Protein AF-U6LL01-F1 (afdb_monomer)

Sequence (510 aa):
MGAATGDRGLVQSDKLYFLSRNSGPPHRETQNCHAAYTAIFFSLIATVYLIFYGSWCLRNLDLAHTVEGGLHERVLSLAETGSLKKCMGDNSEQLTGASPSSPRPLGPTMQLISASIRSLNSLEDASLNEDNNESSVPTKTKTKAGGEEHTLLERTRGGGNQQVELKTTLRNKQVELNRSVQGGEQRATPKCIVDGGNRHDPCIEEPTSFYLVNALATIPDEAELRRLQKSLLIPAEEAKNLTEKETVLIREANDKLLFFMERRYRLAAGLRKAVESRQRLVAYAQKLGGTERSCGTFGRFTRFVYTIISRELRKRIYIADSKILEIGANLNDLRGVLKGFLRRREQRALSLRIMASKRQSGLVLTTREANALGVAKLVVNGSRKKNYLPTRMEGKAIVDTGFKLLAALQDARLRLSSLMEEATSESGCGSCAKCVDLKEHLERCDALHKEASTYALKLRSLTLTFFPEQYREIIIKLEREALQLRKKTELAVQSLQCNSPQREEAKPLP

Organism: NCBI:txid51314

Radius of gyration: 41.09 Å; Cα contacts (8 Å, |Δi|>4): 245; chains: 1; bounding box: 107×97×128 Å

pLDDT: mean 72.3, std 24.58, range [28.31, 98.25]

Solvent-accessible surface area (backbone atoms only — not comparable to full-atom values): 31581 Å² total; per-residue (Å²): 136,84,89,81,86,89,85,82,86,76,85,76,79,86,76,80,77,78,82,83,71,89,72,73,85,78,66,82,68,62,63,58,53,57,55,51,54,52,51,52,50,52,50,51,52,51,50,52,49,51,52,52,51,50,53,50,50,52,52,52,51,56,55,51,61,70,72,77,56,88,54,75,65,58,62,56,59,56,70,73,54,92,78,86,87,83,85,84,86,88,88,80,87,85,87,86,82,83,86,90,84,89,90,83,90,80,84,88,80,85,82,80,86,83,81,87,84,88,76,89,88,78,90,84,90,82,90,77,89,80,86,87,81,81,86,88,86,87,84,91,81,89,78,88,84,85,88,85,87,82,89,84,82,92,80,78,92,80,92,74,65,70,67,56,56,56,50,51,54,52,52,52,52,52,52,49,53,55,49,55,69,71,71,68,75,91,63,87,70,78,81,74,77,84,73,87,89,71,90,72,71,80,80,78,72,75,80,55,67,64,64,59,54,49,65,64,72,67,49,76,55,68,67,56,56,52,48,53,51,59,44,50,64,69,57,76,86,74,47,74,75,56,51,71,73,54,51,51,42,30,51,55,22,45,54,52,49,50,50,52,53,52,52,48,51,53,43,53,53,51,38,52,52,33,49,53,53,32,52,54,50,49,54,51,52,51,57,58,59,65,60,70,82,72,68,68,92,63,52,65,63,56,48,52,54,47,53,52,53,55,51,53,50,52,51,52,41,51,53,29,52,53,50,38,52,53,42,50,51,55,51,51,52,52,38,57,57,49,59,52,54,66,37,64,46,56,34,33,21,25,13,53,38,49,34,21,50,34,46,73,74,74,40,78,58,51,76,60,57,20,39,19,51,18,46,16,47,28,60,69,74,45,79,50,81,76,70,50,57,62,50,75,67,30,46,50,44,47,52,54,50,48,54,53,52,42,51,51,44,52,51,52,44,52,53,50,50,54,42,48,55,61,46,67,72,55,83,73,53,76,81,36,71,56,44,51,54,43,52,57,50,47,54,52,49,52,53,49,37,53,49,50,53,53,48,37,57,27,50,62,41,34,42,88,75,49,73,46,63,69,55,49,53,47,37,55,51,43,54,52,47,38,52,51,38,51,55,52,50,54,51,52,52,49,59,57,54,73,41,50,77,77,80,84,72,79,69,78,80,132

Mean predicted aligned error: 18.33 Å

Foldseek 3Di:
DDDDDDDDDDPDDPPPPPPPDDDDDDDPPVVVVVVVVVVVVVVVVVVVVVVVVVVVVVVVVVVVVVVPDPPPVVVVVVVPPPDPPPDDDDDDDDDDDDDDDDDDDDDDDDDDDDDDDDDDDDDDDDDDDDDDDDDDDDDDDDDDDDDDDDDDDDDDDDPDPPVVVVVVVVVVVVVVVVVVVVPPPPDDPPPPPDDDDDPDDPPPPDPPCVVVCCLVVPQPDPVLLVVLLVLLDDPPVQCVLPDPVLPVLSVVLNVLSVVLVVLLVVLNVQLVVLVVQLVVLVVVLVVLVVPPPDDPPVPPVVVVVSVVVNVVSVVSNVVSVVSNVVSSVVSVVSSVLVVQLSPPLLLLLLLLQQQLVCVVVVGHHDSSSSSSSSSSCCSVVTDDLVRRDHDPSSVVSLLVVLVVLLVVLVVLLVVLVVLLVVVVVDDADCPDPSNVVNVVSLVVLVVSLVVLVSSLVSLVSCLVPDDNPSSVVSSVSSVVSSVSSVVSSVVSVVSSVVRPPPPPPPPPDD

Secondary structure (DSSP, 8-state):
----------------------PPPPPTTHHHHHHHHHHHHHHHHHHHHHHHHHHHHHHHHHHHHTTSS--HHHHHHTTSS---SSSS----------------PPPP-PPPP----------------------------------------------SSHHHHHHHHHHHHHHHHHHHHHSS-----------SS-----------THHHHHHHHTS--HHHHHHHHHHH---TTTGGG--HHHHHHHHHHHHHHHHHHHHHHHHHHHHHHHHHHHHHHHHHHHHHHHGGGS--S-HHHHHHHHHHHHHHHHHHHHHHHHHHHHHHHHHHHHHHHHHHHT-HHHHHHHHHHHHHHHHHTT----HHHHHHHHHHHHHHH---GGGSSPPHHHHHHHHHHHHHHHHHHHHHHHHHHHHHHHHHHS-S-TTSHHHHHHHHHHHHHHHHHHHHHHHHHHHHHHHTTS-HHHHHHHHHHHHHHHHHHHHHHHHHHHHHHHTS------PPP-

Structure (mmCIF, N/CA/C/O backbone):
data_AF-U6LL01-F1
#
_entry.id   AF-U6LL01-F1
#
loop_
_atom_site.group_PDB
_atom_site.id
_atom_site.type_symbol
_atom_site.label_atom_id
_atom_site.label_alt_id
_atom_site.label_comp_id
_atom_site.label_asym_id
_atom_site.label_entity_id
_atom_site.label_seq_id
_atom_site.pdbx_PDB_ins_code
_atom_site.Cartn_x
_atom_site.Cartn_y
_atom_site.Cartn_z
_atom_site.occupancy
_atom_site.B_iso_or_equiv
_atom_site.auth_seq_id
_atom_site.auth_comp_id
_atom_site.auth_asym_id
_atom_site.auth_atom_id
_atom_site.pdbx_PDB_model_num
ATOM 1 N N . MET A 1 1 ? 13.247 56.056 -54.359 1.00 45.06 1 MET A N 1
ATOM 2 C CA . MET A 1 1 ? 14.612 56.535 -54.675 1.00 45.06 1 MET A 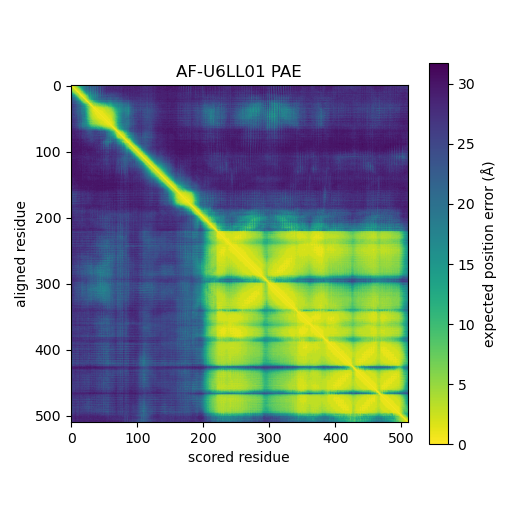CA 1
ATOM 3 C C . MET A 1 1 ? 15.613 55.551 -54.076 1.00 45.06 1 MET A C 1
ATOM 5 O O . MET A 1 1 ? 15.419 55.192 -52.924 1.00 45.06 1 MET A O 1
ATOM 9 N N . GLY A 1 2 ? 16.599 55.104 -54.872 1.00 43.75 2 GLY A N 1
ATOM 10 C CA . GLY A 1 2 ? 17.625 54.083 -54.557 1.00 43.75 2 GLY A CA 1
ATOM 11 C C . GLY A 1 2 ? 17.134 52.654 -54.842 1.00 43.75 2 GLY A C 1
ATOM 12 O O . GLY A 1 2 ? 16.373 52.132 -54.044 1.00 43.75 2 GLY A O 1
ATOM 13 N N . ALA A 1 3 ? 17.340 51.986 -55.984 1.00 41.38 3 ALA A N 1
ATOM 14 C CA . ALA A 1 3 ? 18.481 51.843 -56.900 1.00 41.38 3 ALA A CA 1
ATOM 15 C C . ALA A 1 3 ? 19.697 51.154 -56.258 1.00 41.38 3 ALA A C 1
ATOM 17 O O . ALA A 1 3 ? 20.468 51.819 -55.579 1.00 41.38 3 ALA A O 1
ATOM 18 N N . ALA A 1 4 ? 19.844 49.841 -56.491 1.00 41.38 4 ALA A N 1
ATOM 19 C CA . ALA A 1 4 ? 21.054 49.199 -57.033 1.00 41.38 4 ALA A CA 1
ATOM 20 C C . ALA A 1 4 ? 21.012 47.659 -56.862 1.00 41.38 4 ALA A C 1
ATOM 22 O O . ALA A 1 4 ? 20.893 47.159 -55.750 1.00 41.38 4 ALA A O 1
ATOM 23 N N . THR A 1 5 ? 21.084 46.961 -58.008 1.00 46.00 5 THR A N 1
ATOM 24 C CA . THR A 1 5 ? 21.906 45.763 -58.328 1.00 46.00 5 THR A CA 1
ATOM 25 C C . THR A 1 5 ? 21.957 44.608 -57.308 1.00 46.00 5 THR A C 1
ATOM 27 O O . THR A 1 5 ? 22.417 44.784 -56.193 1.00 46.00 5 THR A O 1
ATOM 30 N N . GLY A 1 6 ? 21.571 43.364 -57.598 1.00 40.34 6 GLY A N 1
ATOM 31 C CA . GLY A 1 6 ? 21.687 42.620 -58.850 1.00 40.34 6 GLY A CA 1
ATOM 32 C C . GLY A 1 6 ? 22.910 41.702 -58.778 1.00 40.34 6 GLY A C 1
ATOM 33 O O . GLY A 1 6 ? 23.998 42.163 -59.079 1.00 40.34 6 GLY A O 1
ATOM 34 N N . ASP A 1 7 ? 22.723 40.431 -58.405 1.00 39.62 7 ASP A N 1
ATOM 35 C CA . ASP A 1 7 ? 23.693 39.378 -58.728 1.00 39.62 7 ASP A CA 1
ATOM 36 C C . ASP A 1 7 ? 22.996 38.011 -58.844 1.00 39.62 7 ASP A C 1
ATOM 38 O O . ASP A 1 7 ? 22.532 37.414 -57.869 1.00 39.62 7 ASP A O 1
ATOM 42 N N . ARG A 1 8 ? 22.843 37.555 -60.092 1.00 38.44 8 ARG A N 1
ATOM 43 C CA . ARG A 1 8 ? 22.381 36.213 -60.461 1.00 38.44 8 ARG A CA 1
ATOM 44 C C . ARG A 1 8 ? 23.623 35.391 -60.782 1.00 38.44 8 ARG A C 1
ATOM 46 O O . ARG A 1 8 ? 24.206 35.556 -61.848 1.00 38.44 8 ARG A O 1
ATOM 53 N N . GLY A 1 9 ? 23.991 34.481 -59.886 1.00 36.81 9 GLY A N 1
ATOM 54 C CA . GLY A 1 9 ? 24.996 33.459 -60.162 1.00 36.81 9 GLY A CA 1
ATOM 55 C C . GLY A 1 9 ? 24.479 32.456 -61.193 1.00 36.81 9 GLY A C 1
ATOM 56 O O . GLY A 1 9 ? 23.607 31.640 -60.896 1.00 36.81 9 GLY A O 1
ATOM 57 N N . LEU A 1 10 ? 25.015 32.544 -62.410 1.00 38.38 10 LEU A N 1
ATOM 58 C CA . LEU A 1 10 ? 24.929 31.527 -63.454 1.00 38.38 10 LEU A CA 1
ATOM 59 C C . LEU A 1 10 ? 25.607 30.235 -62.976 1.00 38.38 10 LEU A C 1
ATOM 61 O O . LEU A 1 10 ? 26.804 30.215 -62.704 1.00 38.38 10 LEU A O 1
ATOM 65 N N . VAL A 1 11 ? 24.852 29.138 -62.936 1.00 41.50 11 VAL A N 1
ATOM 66 C CA . VAL A 1 11 ? 25.409 27.782 -62.862 1.00 41.50 11 VAL A CA 1
ATOM 67 C C . VAL A 1 11 ? 25.938 27.437 -64.253 1.00 41.50 11 VAL A C 1
ATOM 69 O O . VAL A 1 11 ? 25.187 27.046 -65.146 1.00 41.50 11 VAL A O 1
ATOM 72 N N . GLN A 1 12 ? 27.236 27.655 -64.450 1.00 42.31 12 GLN A N 1
ATOM 73 C CA . GLN A 1 12 ? 27.956 27.298 -65.664 1.00 42.31 12 GLN A CA 1
ATOM 74 C C . GLN A 1 12 ? 28.243 25.793 -65.642 1.00 42.31 12 GLN A C 1
ATOM 76 O O . GLN A 1 12 ? 28.870 25.265 -64.729 1.00 42.31 12 GLN A O 1
ATOM 81 N N . SER A 1 13 ? 27.702 25.087 -66.632 1.00 45.84 13 SER A N 1
ATOM 82 C CA . SER A 1 13 ? 27.924 23.662 -66.839 1.00 45.84 13 SER A CA 1
ATOM 83 C C . SER A 1 13 ? 29.353 23.427 -67.329 1.00 45.84 13 SER A C 1
ATOM 85 O O . SER A 1 13 ? 29.667 23.741 -68.479 1.00 45.84 13 SER A O 1
ATOM 87 N N . ASP A 1 14 ? 30.199 22.843 -66.482 1.00 40.81 14 ASP A N 1
ATOM 88 C CA . ASP A 1 14 ? 31.517 22.338 -66.867 1.00 40.81 14 ASP A CA 1
ATOM 89 C C . ASP A 1 14 ? 31.364 21.139 -67.814 1.00 40.81 14 ASP A C 1
ATOM 91 O O . ASP A 1 14 ? 31.291 19.974 -67.419 1.00 40.81 14 ASP A O 1
ATOM 95 N N . LYS A 1 15 ? 31.303 21.439 -69.114 1.00 40.50 15 LYS A N 1
ATOM 96 C CA . LYS A 1 15 ? 31.589 20.479 -70.178 1.00 40.50 15 LYS A CA 1
ATOM 97 C C . LYS A 1 15 ? 33.099 20.257 -70.209 1.00 40.50 15 LYS A C 1
ATOM 99 O O . LYS A 1 15 ? 33.839 21.031 -70.810 1.00 40.50 15 LYS A O 1
ATOM 104 N N . LEU A 1 16 ? 33.547 19.181 -69.569 1.00 38.44 16 LEU A N 1
ATOM 105 C CA . LEU A 1 16 ? 34.890 18.640 -69.756 1.00 38.44 16 LEU A CA 1
ATOM 106 C C . LEU A 1 16 ? 35.019 18.121 -71.194 1.00 38.44 16 LEU A C 1
ATOM 108 O O . LEU A 1 16 ? 34.551 17.033 -71.529 1.00 38.44 16 LEU A O 1
ATOM 112 N N . TYR A 1 17 ? 35.649 18.918 -72.055 1.00 39.38 17 TYR A N 1
ATOM 113 C CA . TYR A 1 17 ? 36.125 18.469 -73.356 1.00 39.38 17 TYR A CA 1
ATOM 114 C C . TYR A 1 17 ? 37.296 17.506 -73.136 1.00 39.38 17 TYR A C 1
ATOM 116 O O . TYR A 1 17 ? 38.404 17.918 -72.794 1.00 39.38 17 TYR A O 1
ATOM 124 N N . PHE A 1 18 ? 37.054 16.211 -73.334 1.00 39.38 18 PHE A N 1
ATOM 125 C CA . PHE A 1 18 ? 38.130 15.241 -73.491 1.00 39.38 18 PHE A CA 1
ATOM 126 C C . PHE A 1 18 ? 38.818 15.497 -74.834 1.00 39.38 18 PHE A C 1
ATOM 128 O O . PHE A 1 18 ? 38.288 15.179 -75.898 1.00 39.38 18 PHE A O 1
ATOM 135 N N . LEU A 1 19 ? 40.013 16.083 -74.776 1.00 41.31 19 LEU A N 1
ATOM 136 C CA . LEU A 1 19 ? 40.963 16.081 -75.881 1.00 41.31 19 LEU A CA 1
ATOM 137 C C . LEU A 1 19 ? 41.357 14.626 -76.167 1.00 41.31 19 LEU A C 1
ATOM 139 O O . LEU A 1 19 ? 42.188 14.039 -75.473 1.00 41.31 19 LEU A O 1
ATOM 143 N N . SER A 1 20 ? 40.714 14.050 -77.183 1.00 39.31 20 SER A N 1
ATOM 144 C CA . SER A 1 20 ? 41.072 12.766 -77.781 1.00 39.31 20 SER A CA 1
ATOM 145 C C . SER A 1 20 ? 42.455 12.891 -78.416 1.00 39.31 20 SER A C 1
ATOM 147 O O . SER A 1 20 ? 42.628 13.427 -79.511 1.00 39.31 20 SER A O 1
ATOM 149 N N . ARG A 1 21 ? 43.473 12.467 -77.669 1.00 42.78 21 ARG A N 1
ATOM 150 C CA . ARG A 1 21 ? 44.851 12.374 -78.138 1.00 42.78 21 ARG A CA 1
ATOM 151 C C . ARG A 1 21 ? 44.960 11.079 -78.941 1.00 42.78 21 ARG A C 1
ATOM 153 O O . ARG A 1 21 ? 44.816 10.005 -78.368 1.00 42.78 21 ARG A O 1
ATOM 160 N N . ASN A 1 22 ? 45.186 11.205 -80.249 1.00 46.91 22 ASN A N 1
ATOM 161 C CA . ASN A 1 22 ? 45.452 10.110 -81.186 1.00 46.91 22 ASN A CA 1
ATOM 162 C C . ASN A 1 22 ? 46.447 9.097 -80.595 1.00 46.91 22 ASN A C 1
ATOM 164 O O . ASN A 1 22 ? 47.658 9.319 -80.622 1.00 46.91 22 ASN A O 1
ATOM 168 N N . SER A 1 23 ? 45.942 7.982 -80.069 1.00 48.94 23 SER A N 1
ATOM 169 C CA . SER A 1 23 ? 46.738 6.799 -79.766 1.00 48.94 23 SER A CA 1
ATOM 170 C C . SER A 1 23 ? 46.717 5.896 -80.991 1.00 48.94 23 SER A C 1
ATOM 172 O O . SER A 1 23 ? 45.647 5.467 -81.426 1.00 48.94 23 SER A O 1
ATOM 174 N N . GLY A 1 24 ? 47.903 5.631 -81.538 1.00 59.59 24 GLY A N 1
ATOM 175 C CA . GLY A 1 24 ? 48.116 4.620 -82.568 1.00 59.59 24 GLY A CA 1
ATOM 176 C C . GLY A 1 24 ? 47.585 3.240 -82.152 1.00 59.59 24 GLY A C 1
ATOM 177 O O . GLY A 1 24 ? 47.269 3.026 -80.978 1.00 59.59 24 GLY A O 1
ATOM 178 N N . PRO A 1 25 ? 47.459 2.308 -83.111 1.00 53.47 25 PRO A N 1
ATOM 179 C CA . PRO A 1 25 ? 46.821 1.015 -82.894 1.00 53.47 25 PRO A CA 1
ATOM 180 C C . PRO A 1 25 ? 47.435 0.298 -81.678 1.00 53.47 25 PRO A C 1
ATOM 182 O O . PRO A 1 25 ? 48.660 0.165 -81.608 1.00 53.47 25 PRO A O 1
ATOM 185 N N . PRO A 1 26 ? 46.616 -0.136 -80.702 1.00 54.31 26 PRO A N 1
ATOM 186 C CA . PRO A 1 26 ? 47.117 -0.750 -79.485 1.00 54.31 26 PRO A CA 1
ATOM 187 C C . PRO A 1 26 ? 47.822 -2.063 -79.822 1.00 54.31 26 PRO A C 1
ATOM 189 O O . PRO A 1 26 ? 47.244 -2.984 -80.400 1.00 54.31 26 PRO A O 1
ATOM 192 N N . HIS A 1 27 ? 49.095 -2.132 -79.440 1.00 56.12 27 HIS A N 1
ATOM 193 C CA . HIS A 1 27 ? 49.895 -3.347 -79.459 1.00 56.12 27 HIS A CA 1
ATOM 194 C C . HIS A 1 27 ? 49.143 -4.439 -78.677 1.00 56.12 27 HIS A C 1
ATOM 196 O O . HIS A 1 27 ? 48.773 -4.228 -77.516 1.00 56.12 27 HIS A O 1
ATOM 202 N N . ARG A 1 28 ? 48.917 -5.597 -79.318 1.00 55.44 28 ARG A N 1
ATOM 203 C CA . ARG A 1 28 ? 48.097 -6.747 -78.862 1.00 55.44 28 ARG A CA 1
ATOM 204 C C . ARG A 1 28 ? 48.427 -7.311 -77.467 1.00 55.44 28 ARG A C 1
ATOM 206 O O . ARG A 1 28 ? 47.713 -8.180 -76.983 1.00 55.44 28 ARG A O 1
ATOM 213 N N . GLU A 1 29 ? 49.467 -6.823 -76.802 1.00 56.72 29 GLU A N 1
ATOM 214 C CA . GLU A 1 29 ? 49.920 -7.311 -75.496 1.00 56.72 29 GLU A CA 1
ATOM 215 C C . GLU A 1 29 ? 49.208 -6.635 -74.309 1.00 56.72 29 GLU A C 1
ATOM 217 O O . GLU A 1 29 ? 49.054 -7.252 -73.257 1.00 56.72 29 GLU A O 1
ATOM 222 N N . THR A 1 30 ? 48.667 -5.419 -74.465 1.00 54.81 30 THR A N 1
ATOM 223 C CA . THR A 1 30 ? 47.986 -4.705 -73.357 1.00 54.81 30 THR A CA 1
ATOM 224 C C . THR A 1 30 ? 46.553 -5.185 -73.093 1.00 54.81 30 THR A C 1
ATOM 226 O O . THR A 1 30 ? 46.034 -5.028 -71.985 1.00 54.81 30 THR A O 1
ATOM 229 N N . GLN A 1 31 ? 45.922 -5.839 -74.073 1.00 56.94 31 GLN A N 1
ATOM 230 C CA . GLN A 1 31 ? 44.556 -6.363 -73.957 1.00 56.94 31 GLN A CA 1
ATOM 231 C C . GLN A 1 31 ? 44.477 -7.584 -73.021 1.00 56.94 31 GLN A C 1
ATOM 233 O O . GLN A 1 31 ? 43.491 -7.754 -72.302 1.00 56.94 31 GLN A O 1
ATOM 238 N N . ASN A 1 32 ? 45.553 -8.375 -72.944 1.00 59.41 32 ASN A N 1
ATOM 239 C CA . ASN A 1 32 ? 45.629 -9.547 -72.068 1.00 59.41 32 ASN A CA 1
ATOM 240 C C . ASN A 1 32 ? 45.798 -9.163 -70.587 1.00 59.41 32 ASN A C 1
ATOM 242 O O . ASN A 1 32 ? 45.251 -9.835 -69.712 1.00 59.41 32 ASN A O 1
ATOM 246 N N . CYS A 1 33 ? 46.470 -8.046 -70.284 1.00 63.16 33 CYS A N 1
ATOM 247 C CA . CYS A 1 33 ? 46.586 -7.556 -68.907 1.00 63.16 33 CYS A CA 1
ATOM 248 C C . CYS A 1 33 ? 45.237 -7.099 -68.342 1.00 63.16 33 CYS A C 1
ATOM 250 O O . CYS A 1 33 ? 44.919 -7.413 -67.197 1.00 63.16 33 CYS A O 1
ATOM 252 N N . HIS A 1 34 ? 44.410 -6.406 -69.130 1.00 69.62 34 HIS A N 1
ATOM 253 C CA . HIS A 1 34 ? 43.119 -5.916 -68.640 1.00 69.62 34 HIS A CA 1
ATOM 254 C C . HIS A 1 34 ? 42.150 -7.052 -68.287 1.00 69.62 34 HIS A C 1
ATOM 256 O O . HIS A 1 34 ? 41.461 -6.962 -67.271 1.00 69.62 34 HIS A O 1
ATOM 262 N N . ALA A 1 35 ? 42.143 -8.131 -69.078 1.00 71.81 35 ALA A N 1
ATOM 263 C CA . ALA A 1 35 ? 41.347 -9.326 -68.802 1.00 71.81 35 ALA A CA 1
ATOM 264 C C . ALA A 1 35 ? 41.834 -10.082 -67.551 1.00 71.81 35 ALA A C 1
ATOM 266 O O . ALA A 1 35 ? 41.023 -10.565 -66.761 1.00 71.81 35 ALA A O 1
ATOM 267 N N . ALA A 1 36 ? 43.150 -10.140 -67.323 1.00 77.31 36 ALA A N 1
ATOM 268 C CA . ALA A 1 36 ? 43.709 -10.752 -66.119 1.00 77.31 36 ALA A CA 1
ATOM 269 C C . ALA A 1 36 ? 43.347 -9.956 -64.851 1.00 77.31 36 ALA A C 1
ATOM 271 O O . ALA A 1 36 ? 42.933 -10.540 -63.850 1.00 77.31 36 ALA A O 1
ATOM 272 N N . TYR A 1 37 ? 43.428 -8.621 -64.894 1.00 78.75 37 TYR A N 1
ATOM 273 C CA . TYR A 1 37 ? 43.059 -7.773 -63.755 1.00 78.75 37 TYR A CA 1
ATOM 274 C C . TYR A 1 37 ? 41.567 -7.842 -63.420 1.00 78.75 37 TYR A C 1
ATOM 276 O O . TYR A 1 37 ? 41.214 -7.907 -62.240 1.00 78.75 37 TYR A O 1
ATOM 284 N N . THR A 1 38 ? 40.682 -7.865 -64.421 1.00 80.25 38 THR A N 1
ATOM 285 C CA . THR A 1 38 ? 39.242 -8.022 -64.172 1.00 80.25 38 THR A CA 1
ATOM 286 C C . THR A 1 38 ? 38.923 -9.406 -63.610 1.00 80.25 38 THR A C 1
ATOM 288 O O . THR A 1 38 ? 38.172 -9.493 -62.640 1.00 80.25 38 THR A O 1
ATOM 291 N N . ALA A 1 39 ? 39.544 -10.474 -64.121 1.00 83.75 39 ALA A N 1
ATOM 292 C CA . ALA A 1 39 ? 39.371 -11.825 -63.587 1.00 83.75 39 ALA A CA 1
ATOM 293 C C . ALA A 1 39 ? 39.834 -11.947 -62.123 1.00 83.75 39 ALA A C 1
ATOM 295 O O . ALA A 1 39 ? 39.113 -12.504 -61.293 1.00 83.75 39 ALA A O 1
ATOM 296 N N . ILE A 1 40 ? 40.991 -11.371 -61.772 1.00 87.19 40 ILE A N 1
ATOM 297 C CA . ILE A 1 40 ? 41.492 -11.346 -60.386 1.00 87.19 40 ILE A CA 1
ATOM 298 C C . ILE A 1 40 ? 40.543 -10.552 -59.480 1.00 87.19 40 ILE A C 1
ATOM 300 O O . ILE A 1 40 ? 40.243 -10.986 -58.368 1.00 87.19 40 ILE A O 1
ATOM 304 N N . PHE A 1 41 ? 40.025 -9.418 -59.953 1.00 85.62 41 PHE A N 1
ATOM 305 C CA . PHE A 1 41 ? 39.087 -8.596 -59.191 1.00 85.62 41 PHE A CA 1
ATOM 306 C C . PHE A 1 41 ? 37.763 -9.325 -58.911 1.00 85.62 41 PHE A C 1
ATOM 308 O O . PHE A 1 41 ? 37.304 -9.347 -57.768 1.00 85.62 41 PHE A O 1
ATOM 315 N N . PHE A 1 42 ? 37.176 -9.987 -59.915 1.00 87.94 42 PHE A N 1
ATOM 316 C CA . PHE A 1 42 ? 35.963 -10.788 -59.722 1.00 87.94 42 PHE A CA 1
ATOM 317 C C . PHE A 1 42 ? 36.207 -12.021 -58.846 1.00 87.94 42 PHE A C 1
ATOM 319 O O . PHE A 1 42 ? 35.363 -12.339 -58.010 1.00 87.94 42 PHE A O 1
ATOM 326 N N . SER A 1 43 ? 37.372 -12.665 -58.963 1.00 89.81 43 SER A N 1
ATOM 327 C CA . SER A 1 43 ? 37.774 -13.770 -58.084 1.00 89.81 43 SER A CA 1
ATOM 328 C C . SER A 1 43 ? 37.879 -13.325 -56.620 1.00 89.81 43 SER A C 1
ATOM 330 O O . SER A 1 43 ? 37.358 -13.989 -55.719 1.00 89.81 43 SER A O 1
ATOM 332 N N . LEU A 1 44 ? 38.457 -12.147 -56.366 1.00 90.31 44 LEU A N 1
ATOM 333 C CA . LEU A 1 44 ? 38.542 -11.578 -55.021 1.00 90.31 44 LEU A CA 1
ATOM 334 C C . LEU A 1 44 ? 37.149 -11.260 -54.454 1.00 90.31 44 LEU A C 1
ATOM 336 O O . LEU A 1 44 ? 36.861 -11.613 -53.311 1.00 90.31 44 LEU A O 1
ATOM 340 N N . ILE A 1 45 ? 36.262 -10.653 -55.252 1.00 90.00 45 ILE A N 1
ATOM 341 C CA . ILE A 1 45 ? 34.877 -10.372 -54.839 1.00 90.00 45 ILE A CA 1
ATOM 342 C C . ILE A 1 45 ? 34.123 -11.669 -54.530 1.00 90.00 45 ILE A C 1
ATOM 344 O O . ILE A 1 45 ? 33.465 -11.750 -53.492 1.00 90.00 45 ILE A O 1
ATOM 348 N N . ALA A 1 46 ? 34.243 -12.689 -55.382 1.00 90.00 46 ALA A N 1
ATOM 349 C CA . ALA A 1 46 ? 33.607 -13.986 -55.172 1.00 90.00 46 ALA A CA 1
ATOM 350 C C . ALA A 1 46 ? 34.113 -14.667 -53.891 1.00 90.00 46 ALA A C 1
ATOM 352 O O . ALA A 1 46 ? 33.318 -15.183 -53.108 1.00 90.00 46 ALA A O 1
ATOM 353 N N . THR A 1 47 ? 35.419 -14.596 -53.626 1.00 90.94 47 THR A N 1
ATOM 354 C CA . THR A 1 47 ? 36.030 -15.161 -52.413 1.00 90.94 47 THR A CA 1
ATOM 355 C C . THR A 1 47 ? 35.541 -14.440 -51.157 1.00 90.94 47 THR A C 1
ATOM 357 O O . THR A 1 47 ? 35.156 -15.079 -50.179 1.00 90.94 47 THR A O 1
ATOM 360 N N . VAL A 1 48 ? 35.482 -13.105 -51.189 1.00 89.12 48 VAL A N 1
ATOM 361 C CA . VAL A 1 48 ? 34.931 -12.304 -50.087 1.00 89.12 48 VAL A CA 1
ATOM 362 C C . VAL A 1 48 ? 33.460 -12.658 -49.857 1.00 89.12 48 VAL A C 1
ATOM 364 O O . VAL A 1 48 ? 33.062 -12.887 -48.716 1.00 89.12 48 VAL A O 1
ATOM 367 N N . TYR A 1 49 ? 32.663 -12.777 -50.922 1.00 91.62 49 TYR A N 1
ATOM 368 C CA . TYR A 1 49 ? 31.256 -13.163 -50.824 1.00 91.62 49 TYR A CA 1
ATOM 369 C C . TYR A 1 49 ? 31.082 -14.562 -50.214 1.00 91.62 49 TYR A C 1
ATOM 371 O O . TYR A 1 49 ? 30.266 -14.725 -49.311 1.00 91.62 49 TYR A O 1
ATOM 379 N N . LEU A 1 50 ? 31.891 -15.548 -50.622 1.00 89.00 50 LEU A N 1
ATOM 380 C CA . LEU A 1 50 ? 31.879 -16.902 -50.054 1.00 89.00 50 LEU A CA 1
ATOM 381 C C . LEU A 1 50 ? 32.235 -16.915 -48.562 1.00 89.00 50 LEU A C 1
ATOM 383 O O . LEU A 1 50 ? 31.571 -17.601 -47.787 1.00 89.00 50 LEU A O 1
ATOM 387 N N . ILE A 1 51 ? 33.223 -16.124 -48.132 1.00 88.81 51 ILE A N 1
ATOM 388 C CA . ILE A 1 51 ? 33.598 -16.014 -46.712 1.00 88.81 51 ILE A CA 1
ATOM 389 C C . ILE A 1 51 ? 32.463 -15.381 -45.897 1.00 88.81 51 ILE A C 1
ATOM 391 O O . ILE A 1 51 ? 32.124 -15.874 -44.818 1.00 88.81 51 ILE A O 1
ATOM 395 N N . PHE A 1 52 ? 31.843 -14.310 -46.404 1.00 86.00 52 PHE A N 1
ATOM 396 C CA . PHE A 1 52 ? 30.712 -13.672 -45.727 1.00 86.00 52 PHE A CA 1
ATOM 397 C C . PHE A 1 52 ? 29.481 -14.580 -45.678 1.00 86.00 52 PHE A C 1
ATOM 399 O O . PHE A 1 52 ? 28.842 -14.668 -44.630 1.00 86.00 52 PHE A O 1
ATOM 406 N N . TYR A 1 53 ? 29.176 -15.289 -46.766 1.00 86.06 53 TYR A N 1
ATOM 407 C CA . TYR A 1 53 ? 28.056 -16.226 -46.829 1.00 86.06 53 TYR A CA 1
ATOM 408 C C . TYR A 1 53 ? 28.277 -17.439 -45.913 1.00 86.06 53 TYR A C 1
ATOM 410 O O . TYR A 1 53 ? 27.373 -17.825 -45.173 1.00 86.06 53 TYR A O 1
ATOM 418 N N . GLY A 1 54 ? 29.498 -17.985 -45.877 1.00 85.75 54 GLY A N 1
ATOM 419 C CA . GLY A 1 54 ? 29.880 -19.064 -44.963 1.00 85.75 54 GLY A CA 1
ATOM 420 C C . GLY A 1 54 ? 29.797 -18.643 -43.493 1.00 85.75 54 GLY A C 1
ATOM 421 O O . GLY A 1 54 ? 29.192 -19.337 -42.683 1.00 85.75 54 GLY A O 1
ATOM 422 N N . SER A 1 55 ? 30.316 -17.458 -43.155 1.00 78.81 55 SER A N 1
ATOM 423 C CA . SER A 1 55 ? 30.204 -16.860 -41.814 1.00 78.81 55 SER A CA 1
ATOM 424 C C . SER A 1 55 ? 28.747 -16.638 -41.389 1.00 78.81 55 SER A C 1
ATOM 426 O O . SER A 1 55 ? 28.374 -16.914 -40.246 1.00 78.81 55 SER A O 1
ATOM 428 N N . TRP A 1 56 ? 27.901 -16.182 -42.316 1.00 82.19 56 TRP A N 1
ATOM 429 C CA . TRP A 1 56 ? 26.471 -16.003 -42.082 1.00 82.19 56 TRP A CA 1
ATOM 430 C C . TRP A 1 56 ? 25.751 -17.339 -41.849 1.00 82.19 56 TRP A C 1
ATOM 432 O O . TRP A 1 56 ? 24.982 -17.453 -40.895 1.00 82.19 56 TRP A O 1
ATOM 442 N N . CYS A 1 57 ? 26.035 -18.366 -42.659 1.00 80.06 57 CYS A N 1
ATOM 443 C CA . CYS A 1 57 ? 25.503 -19.717 -42.457 1.00 80.06 57 CYS A CA 1
ATOM 444 C C . CYS A 1 57 ? 25.926 -20.307 -41.108 1.00 80.06 57 CYS A C 1
ATOM 446 O O . CYS A 1 57 ? 25.075 -20.803 -40.376 1.00 80.06 57 CYS A O 1
ATOM 448 N N . LEU A 1 58 ? 27.207 -20.197 -40.740 1.00 76.38 58 LEU A N 1
ATOM 449 C CA . LEU A 1 58 ? 27.706 -20.693 -39.455 1.00 76.38 58 LEU A CA 1
ATOM 450 C C . LEU A 1 58 ? 27.035 -19.989 -38.272 1.00 76.38 58 LEU A C 1
ATOM 452 O O . LEU A 1 58 ? 26.644 -20.649 -37.317 1.00 76.38 58 LEU A O 1
ATOM 456 N N . ARG A 1 59 ? 26.813 -18.670 -38.351 1.00 75.62 59 ARG A N 1
ATOM 457 C CA . ARG A 1 59 ? 26.068 -17.938 -37.314 1.00 75.62 59 ARG A CA 1
ATOM 458 C C . ARG A 1 59 ? 24.601 -18.345 -37.215 1.00 75.62 59 ARG A C 1
ATOM 460 O O . ARG A 1 59 ? 24.074 -18.379 -36.109 1.00 75.62 59 ARG A O 1
ATOM 467 N N . ASN A 1 60 ? 23.942 -18.640 -38.333 1.00 69.94 60 ASN A N 1
ATOM 468 C CA . ASN A 1 60 ? 22.554 -19.108 -38.304 1.00 69.94 60 ASN A CA 1
ATOM 469 C C . ASN A 1 60 ? 22.438 -20.538 -37.769 1.00 69.94 60 ASN A C 1
ATOM 471 O O . ASN A 1 60 ? 21.475 -20.832 -37.069 1.00 69.94 60 ASN A O 1
ATOM 475 N N . LEU A 1 61 ? 23.426 -21.398 -38.031 1.00 68.69 61 LEU A N 1
ATOM 476 C CA . LEU A 1 61 ? 23.508 -22.732 -37.428 1.00 68.69 61 LEU A CA 1
ATOM 477 C C . LEU A 1 61 ? 23.728 -22.652 -35.907 1.00 68.69 61 LEU A C 1
ATOM 479 O O . LEU A 1 61 ? 23.080 -23.376 -35.157 1.00 68.69 61 LEU A O 1
ATOM 483 N N . ASP A 1 62 ? 24.559 -21.716 -35.445 1.00 61.53 62 ASP A N 1
ATOM 484 C CA . ASP A 1 62 ? 24.815 -21.477 -34.015 1.00 61.53 62 ASP A CA 1
ATOM 485 C C . ASP A 1 62 ? 23.582 -20.878 -33.293 1.00 61.53 62 ASP A C 1
ATOM 487 O O . ASP A 1 62 ? 23.276 -21.200 -32.140 1.00 61.53 62 ASP A O 1
ATOM 491 N N . LEU A 1 63 ? 22.794 -20.052 -33.998 1.00 57.34 63 LEU A N 1
ATOM 492 C CA . LEU A 1 63 ? 21.495 -19.574 -33.507 1.00 57.34 63 LEU A CA 1
ATOM 493 C C . LEU A 1 63 ? 20.410 -20.663 -33.508 1.00 57.34 63 LEU A C 1
ATOM 495 O O . LEU A 1 63 ? 19.550 -20.645 -32.635 1.00 57.34 63 LEU A O 1
ATOM 499 N N . ALA A 1 64 ? 20.432 -21.607 -34.450 1.00 53.62 64 ALA A N 1
ATOM 500 C CA . ALA A 1 64 ? 19.477 -22.715 -34.473 1.00 53.62 64 ALA A CA 1
ATOM 501 C C . ALA A 1 64 ? 19.747 -23.713 -33.332 1.00 53.62 64 ALA A C 1
ATOM 503 O O . ALA A 1 64 ? 18.816 -24.146 -32.654 1.00 53.62 64 ALA A O 1
ATOM 504 N N . HIS A 1 65 ? 21.020 -23.990 -33.023 1.00 49.19 65 HIS A N 1
ATOM 505 C CA . HIS A 1 65 ? 21.388 -24.889 -31.924 1.00 49.19 65 HIS A CA 1
ATOM 506 C C . HIS A 1 65 ? 21.076 -24.337 -30.525 1.00 49.19 65 HIS A C 1
ATOM 508 O O . HIS A 1 65 ? 20.922 -25.108 -29.578 1.00 49.19 65 HIS A O 1
ATOM 514 N N . THR A 1 66 ? 20.930 -23.017 -30.385 1.00 48.50 66 THR A N 1
ATOM 515 C CA . THR A 1 66 ? 20.527 -22.379 -29.121 1.00 48.50 66 THR A CA 1
ATOM 516 C C . THR A 1 66 ? 19.009 -22.319 -28.918 1.00 48.50 66 THR A C 1
ATOM 518 O O . THR A 1 66 ? 18.565 -21.946 -27.832 1.00 48.50 66 THR A O 1
ATOM 521 N N . VAL A 1 67 ? 18.207 -22.731 -29.909 1.00 48.97 67 VAL A N 1
ATOM 522 C CA . VAL A 1 67 ? 16.734 -22.729 -29.834 1.00 48.97 67 VAL A CA 1
ATOM 523 C C . VAL A 1 67 ? 16.146 -24.129 -29.581 1.00 48.97 67 VAL A C 1
ATOM 525 O O . VAL A 1 67 ? 15.024 -24.217 -29.092 1.00 48.97 67 VAL A O 1
ATOM 528 N N . GLU A 1 68 ? 16.902 -25.216 -29.784 1.00 47.25 68 GLU A N 1
ATOM 529 C CA . GLU A 1 68 ? 16.378 -26.594 -29.645 1.00 47.25 68 GLU A CA 1
ATOM 530 C C . GLU A 1 68 ? 16.883 -27.400 -28.429 1.00 47.25 68 GLU A C 1
ATOM 532 O O . GLU A 1 68 ? 16.504 -28.552 -28.242 1.00 47.25 68 GLU A O 1
ATOM 537 N N . GLY A 1 69 ? 17.684 -26.810 -27.538 1.00 43.19 69 GLY A N 1
ATOM 538 C CA . GLY A 1 69 ? 18.159 -27.485 -26.324 1.00 43.19 69 GLY A CA 1
ATOM 539 C C . GLY A 1 69 ? 17.736 -26.760 -25.053 1.00 43.19 69 GLY A C 1
ATOM 540 O O . GLY A 1 69 ? 18.343 -25.751 -24.702 1.00 43.19 69 GLY A O 1
ATOM 541 N N . GLY A 1 70 ? 16.735 -27.288 -24.340 1.00 45.97 70 GLY A N 1
ATOM 542 C CA . GLY A 1 70 ? 16.216 -26.807 -23.050 1.00 45.97 70 GLY A CA 1
ATOM 543 C C . GLY A 1 70 ? 17.243 -26.792 -21.906 1.00 45.97 70 GLY A C 1
ATOM 544 O O . GLY A 1 70 ? 17.143 -27.542 -20.940 1.00 45.97 70 GLY A O 1
ATOM 545 N N . LEU A 1 71 ? 18.238 -25.913 -21.998 1.00 44.81 71 LEU A N 1
ATOM 546 C CA . LEU A 1 71 ? 19.277 -25.694 -20.988 1.00 44.81 71 LEU A CA 1
ATOM 547 C C . LEU A 1 71 ? 18.938 -24.548 -20.030 1.00 44.81 71 LEU A C 1
ATOM 549 O O . LEU A 1 71 ? 19.548 -24.439 -18.966 1.00 44.81 71 LEU A O 1
ATOM 553 N N . HIS A 1 72 ? 17.937 -23.720 -20.350 1.00 43.16 72 HIS A N 1
ATOM 554 C CA . HIS A 1 72 ? 17.614 -22.566 -19.515 1.00 43.16 72 HIS A CA 1
ATOM 555 C C . HIS A 1 72 ? 16.852 -22.925 -18.224 1.00 43.16 72 HIS A C 1
ATOM 557 O O . HIS A 1 72 ? 16.962 -22.183 -17.248 1.00 43.16 72 HIS A O 1
ATOM 563 N N . GLU A 1 73 ? 16.182 -24.084 -18.166 1.00 43.47 73 GLU A N 1
ATOM 564 C CA . GLU A 1 73 ? 15.531 -24.589 -16.943 1.00 43.47 73 GLU A CA 1
ATOM 565 C C . GLU A 1 73 ? 16.505 -25.289 -15.976 1.00 43.47 73 GLU A C 1
ATOM 567 O O . GLU A 1 73 ? 16.329 -25.197 -14.764 1.00 43.47 73 GLU A O 1
ATOM 572 N N . ARG A 1 74 ? 17.601 -25.899 -16.459 1.00 43.94 74 ARG A N 1
ATOM 573 C CA . ARG A 1 74 ? 18.591 -26.566 -15.580 1.00 43.94 74 ARG A CA 1
ATOM 574 C C . ARG A 1 74 ? 19.585 -25.610 -14.919 1.00 43.94 74 ARG A C 1
ATOM 576 O O . ARG A 1 74 ? 20.105 -25.906 -13.848 1.00 43.94 74 ARG A O 1
ATOM 583 N N . VAL A 1 75 ? 19.841 -24.450 -15.522 1.00 45.72 75 VAL A N 1
ATOM 584 C CA . VAL A 1 75 ? 20.736 -23.438 -14.929 1.00 45.72 75 VAL A CA 1
ATOM 585 C C . VAL A 1 75 ? 20.040 -22.659 -13.805 1.00 45.72 75 VAL A C 1
ATOM 587 O O . VAL A 1 75 ? 20.709 -22.180 -12.892 1.00 45.72 75 VAL A O 1
ATOM 590 N N . LEU A 1 76 ? 18.704 -22.597 -13.802 1.00 42.28 76 LEU A N 1
ATOM 591 C CA . LEU A 1 76 ? 17.943 -22.003 -12.698 1.00 42.28 76 LEU A CA 1
ATOM 592 C C . LEU A 1 76 ? 17.697 -22.991 -11.544 1.00 42.28 76 LEU A C 1
ATOM 594 O O . LEU A 1 76 ? 17.699 -22.557 -10.397 1.00 42.28 76 LEU A O 1
ATOM 598 N N . SER A 1 77 ? 17.624 -24.306 -11.796 1.00 37.56 77 SER A N 1
ATOM 599 C CA . SER A 1 77 ? 17.509 -25.306 -10.718 1.00 37.56 77 SER A CA 1
ATOM 600 C C . SER A 1 77 ? 18.810 -25.529 -9.928 1.00 37.56 77 SER A C 1
ATOM 602 O O . SER A 1 77 ? 18.764 -25.963 -8.783 1.00 37.56 77 SER A O 1
ATOM 604 N N . LEU A 1 78 ? 19.978 -25.214 -10.504 1.00 41.31 78 LEU A N 1
ATOM 605 C CA . LEU A 1 78 ? 21.284 -25.317 -9.828 1.00 41.31 78 LEU A CA 1
ATOM 606 C C . LEU A 1 78 ? 21.645 -24.083 -8.981 1.00 41.31 78 LEU A C 1
ATOM 608 O O . LEU A 1 78 ? 22.538 -24.162 -8.139 1.00 41.31 78 LEU A O 1
ATOM 612 N N . ALA A 1 79 ? 20.944 -22.960 -9.164 1.00 40.94 79 ALA A N 1
ATOM 613 C CA . ALA A 1 79 ? 21.111 -21.766 -8.335 1.00 40.94 79 ALA A CA 1
ATOM 614 C C . ALA A 1 79 ? 20.307 -21.831 -7.019 1.00 40.94 79 ALA A C 1
ATOM 616 O O . ALA A 1 79 ? 20.623 -21.103 -6.079 1.00 40.94 79 ALA A O 1
ATOM 617 N N . GLU A 1 80 ? 19.305 -22.715 -6.925 1.00 41.44 80 GLU A N 1
ATOM 618 C CA . GLU A 1 80 ? 18.474 -22.894 -5.722 1.00 41.44 80 GLU A CA 1
ATOM 619 C C . GLU A 1 80 ? 18.985 -23.979 -4.759 1.00 41.44 80 GLU A C 1
ATOM 621 O O . GLU A 1 80 ? 18.600 -23.997 -3.590 1.00 41.44 80 GLU A O 1
ATOM 626 N N . THR A 1 81 ? 19.922 -24.835 -5.173 1.00 44.97 81 THR A N 1
ATOM 627 C CA . THR A 1 81 ? 20.574 -25.807 -4.282 1.00 44.97 81 THR A CA 1
ATOM 628 C C . THR A 1 81 ? 21.970 -25.322 -3.902 1.00 44.97 81 THR A C 1
ATOM 630 O O . THR A 1 81 ? 22.945 -25.571 -4.609 1.00 44.97 81 THR A O 1
ATOM 633 N N . GLY A 1 82 ? 22.071 -24.595 -2.786 1.00 40.88 82 GLY A N 1
ATOM 634 C CA . GLY A 1 82 ? 23.304 -23.993 -2.264 1.00 40.88 82 GLY A CA 1
ATOM 635 C C . GLY A 1 82 ? 24.439 -24.980 -1.952 1.00 40.88 82 GLY A C 1
ATOM 636 O O . GLY A 1 82 ? 24.703 -25.281 -0.792 1.00 40.88 82 GLY A O 1
ATOM 637 N N . SER A 1 83 ? 25.163 -25.428 -2.980 1.00 39.50 83 SER A N 1
ATOM 638 C CA . SER A 1 83 ? 26.275 -26.386 -2.884 1.00 39.50 83 SER A CA 1
ATOM 639 C C . SER A 1 83 ? 27.487 -25.973 -3.739 1.00 39.50 83 SER A C 1
ATOM 641 O O . SER A 1 83 ? 28.107 -26.793 -4.413 1.00 39.50 83 SER A O 1
ATOM 643 N N . LEU A 1 84 ? 27.867 -24.692 -3.712 1.00 36.75 84 LEU A N 1
ATOM 644 C CA . LEU A 1 84 ? 29.076 -24.206 -4.398 1.00 36.75 84 LEU A CA 1
ATOM 645 C C . LEU A 1 84 ? 29.917 -23.306 -3.484 1.00 36.75 84 LEU A C 1
ATOM 647 O O . LEU A 1 84 ? 30.332 -22.211 -3.845 1.00 36.75 84 LEU A O 1
ATOM 651 N N . LYS A 1 85 ? 30.149 -23.779 -2.252 1.00 35.19 85 LYS A N 1
ATOM 652 C CA . LYS A 1 85 ? 31.064 -23.149 -1.282 1.00 35.19 85 LYS A CA 1
ATOM 653 C C . LYS A 1 85 ? 32.193 -24.081 -0.817 1.00 35.19 85 LYS A C 1
ATOM 655 O O . LYS A 1 85 ? 32.814 -23.813 0.202 1.00 35.19 85 LYS A O 1
ATOM 660 N N . LYS A 1 86 ? 32.462 -25.178 -1.539 1.00 34.38 86 LYS A N 1
ATOM 661 C CA . LYS A 1 86 ? 33.418 -26.215 -1.097 1.00 34.38 86 LYS A CA 1
ATOM 662 C C . LYS A 1 86 ? 34.513 -26.602 -2.102 1.00 34.38 86 LYS A C 1
ATOM 664 O O . LYS A 1 86 ? 35.154 -27.623 -1.910 1.00 34.38 86 LYS A O 1
ATOM 669 N N . CYS A 1 87 ? 34.766 -25.798 -3.138 1.00 32.25 87 CYS A N 1
ATOM 670 C CA . CYS A 1 87 ? 35.812 -26.108 -4.131 1.00 32.25 87 CYS A CA 1
ATOM 671 C C . CYS A 1 87 ? 36.858 -25.003 -4.342 1.00 32.25 87 CYS A C 1
ATOM 673 O O . CYS A 1 87 ? 37.618 -25.079 -5.299 1.00 32.25 87 CYS A O 1
ATOM 675 N N . MET A 1 88 ? 36.933 -23.987 -3.477 1.00 36.62 88 MET A N 1
ATOM 676 C CA . MET A 1 88 ? 37.957 -22.941 -3.597 1.00 36.62 88 MET A CA 1
ATOM 677 C C . MET A 1 88 ? 38.504 -22.498 -2.242 1.00 36.62 88 MET A C 1
ATOM 679 O O . MET A 1 88 ? 38.228 -21.394 -1.778 1.00 36.62 88 MET A O 1
ATOM 683 N N . GLY A 1 89 ? 39.304 -23.357 -1.621 1.00 30.94 89 GLY A N 1
ATOM 684 C CA . GLY A 1 89 ? 40.164 -22.926 -0.530 1.00 30.94 89 GLY A CA 1
ATOM 685 C C . GLY A 1 89 ? 40.812 -24.094 0.179 1.00 30.94 89 GLY A C 1
ATOM 686 O O . GLY A 1 89 ? 40.257 -24.539 1.168 1.00 30.94 89 GLY A O 1
ATOM 687 N N . ASP A 1 90 ? 41.960 -24.539 -0.330 1.00 31.02 90 ASP A N 1
ATOM 688 C CA . ASP A 1 90 ? 43.009 -25.171 0.470 1.00 31.02 90 ASP A CA 1
ATOM 689 C C . ASP A 1 90 ? 44.372 -24.885 -0.182 1.00 31.02 90 ASP A C 1
ATOM 691 O O . ASP A 1 90 ? 44.561 -25.129 -1.376 1.00 31.02 90 ASP A O 1
ATOM 695 N N . ASN A 1 91 ? 45.264 -24.305 0.636 1.00 30.38 91 ASN A N 1
ATOM 696 C CA . ASN A 1 91 ? 46.737 -24.352 0.639 1.00 30.38 91 ASN A CA 1
ATOM 697 C C . ASN A 1 91 ? 47.398 -22.975 0.830 1.00 30.38 91 ASN A C 1
ATOM 699 O O . ASN A 1 91 ? 47.658 -22.252 -0.128 1.00 30.38 91 ASN A O 1
ATOM 703 N N . SER A 1 92 ? 47.730 -22.659 2.086 1.00 29.16 92 SER A N 1
ATOM 704 C CA . SER A 1 92 ? 49.118 -22.394 2.499 1.00 29.16 92 SER A CA 1
ATOM 705 C C . SER A 1 92 ? 49.203 -22.333 4.030 1.00 29.16 92 SER A C 1
ATOM 707 O O . SER A 1 92 ? 48.699 -21.408 4.664 1.00 29.16 92 SER A O 1
ATOM 709 N N . GLU A 1 93 ? 49.864 -23.343 4.592 1.00 38.12 93 GLU A N 1
ATOM 710 C CA . GLU A 1 93 ? 50.669 -23.336 5.826 1.00 38.12 93 GLU A CA 1
ATOM 711 C C . GLU A 1 93 ? 51.487 -22.034 5.989 1.00 38.12 93 GLU A C 1
ATOM 713 O O . GLU A 1 93 ? 51.764 -21.361 4.998 1.00 38.12 93 GLU A O 1
ATOM 718 N N . GLN A 1 94 ? 52.022 -21.601 7.132 1.00 34.34 94 GLN A N 1
ATOM 719 C CA . GLN A 1 94 ? 52.025 -21.950 8.559 1.00 34.34 94 GLN A CA 1
ATOM 720 C C . GLN A 1 94 ? 53.013 -20.922 9.155 1.00 34.34 94 GLN A C 1
ATOM 722 O O . GLN A 1 94 ? 54.068 -20.728 8.561 1.00 34.34 94 GLN A O 1
ATOM 727 N N . LEU A 1 95 ? 52.723 -20.260 10.283 1.00 29.64 95 LEU A N 1
ATOM 728 C CA . LEU A 1 95 ? 53.762 -19.829 11.235 1.00 29.64 95 LEU A CA 1
ATOM 729 C C . LEU A 1 95 ? 53.161 -19.347 12.565 1.00 29.64 95 LEU A C 1
ATOM 731 O O . LEU A 1 95 ? 52.223 -18.560 12.639 1.00 29.64 95 LEU A O 1
ATOM 735 N N . THR A 1 96 ? 53.756 -19.919 13.600 1.00 37.38 96 THR A N 1
ATOM 736 C CA . THR A 1 96 ? 53.587 -19.830 15.051 1.00 37.38 96 THR A CA 1
ATOM 737 C C . THR A 1 96 ? 53.686 -18.430 15.661 1.00 37.38 96 THR A C 1
ATOM 739 O O . THR A 1 96 ? 54.509 -17.629 15.228 1.00 37.38 96 THR A O 1
ATOM 742 N N . GLY A 1 97 ? 52.991 -18.209 16.788 1.00 29.64 97 GLY A N 1
ATOM 743 C CA . GLY A 1 97 ? 53.363 -17.153 17.741 1.00 29.64 97 GLY A CA 1
ATOM 744 C C . GLY A 1 97 ? 52.327 -16.804 18.820 1.00 29.64 97 GLY A C 1
ATOM 745 O O . GLY A 1 97 ? 51.500 -15.936 18.599 1.00 29.64 97 GLY A O 1
ATOM 746 N N . ALA A 1 98 ? 52.428 -17.477 19.973 1.00 32.22 98 ALA A N 1
ATOM 747 C CA . ALA A 1 98 ? 52.125 -17.054 21.357 1.00 32.22 98 ALA A CA 1
ATOM 748 C C . ALA A 1 98 ? 50.875 -16.192 21.721 1.00 32.22 98 ALA A C 1
ATOM 750 O O . ALA A 1 98 ? 50.700 -15.054 21.305 1.00 32.22 98 ALA A O 1
ATOM 751 N N . SER A 1 99 ? 50.083 -16.728 22.665 1.00 34.50 99 SER A N 1
ATOM 752 C CA . SER A 1 99 ? 49.181 -16.023 23.617 1.00 34.50 99 SER A CA 1
ATOM 753 C C . SER A 1 99 ? 49.995 -15.299 24.730 1.00 34.50 99 SER A C 1
ATOM 755 O O . SER A 1 99 ? 51.206 -15.527 24.739 1.00 34.50 99 SER A O 1
ATOM 757 N N . PRO A 1 100 ? 49.435 -14.530 25.716 1.00 53.19 100 PRO A N 1
ATOM 758 C CA . PRO A 1 100 ? 48.030 -14.466 26.187 1.00 53.19 100 PRO A CA 1
ATOM 759 C C . PRO A 1 100 ? 47.482 -13.085 26.668 1.00 53.19 100 PRO A C 1
ATOM 761 O O . PRO A 1 100 ? 48.236 -12.163 26.960 1.00 53.19 100 PRO A O 1
ATOM 764 N N . SER A 1 101 ? 46.152 -12.962 26.852 1.00 32.62 101 SER A N 1
ATOM 765 C CA . SER A 1 101 ? 45.511 -12.497 28.117 1.00 32.62 101 SER A CA 1
ATOM 766 C C . SER A 1 101 ? 43.984 -12.240 28.024 1.00 32.62 101 SER A C 1
ATOM 768 O O . SER A 1 101 ? 43.528 -11.362 27.307 1.00 32.62 101 SER A O 1
ATOM 770 N N . SER A 1 102 ? 43.244 -13.014 28.836 1.00 30.39 102 SER A N 1
ATOM 771 C CA . SER A 1 102 ? 42.063 -12.714 29.686 1.00 30.39 102 SER A CA 1
ATOM 772 C C . SER A 1 102 ? 40.760 -12.026 29.198 1.00 30.39 102 SER A C 1
ATOM 774 O O . SER A 1 102 ? 40.764 -11.229 28.269 1.00 30.39 102 SER A O 1
ATOM 776 N N . PRO A 1 103 ? 39.608 -12.303 29.868 1.00 47.50 103 PRO A N 1
ATOM 777 C CA . PRO A 1 103 ? 38.304 -12.427 29.217 1.00 47.50 103 PRO A CA 1
ATOM 778 C C . PRO A 1 103 ? 37.252 -11.386 29.646 1.00 47.50 103 PRO A C 1
ATOM 780 O O . PRO A 1 103 ? 37.322 -10.784 30.719 1.00 47.50 103 PRO A O 1
ATOM 783 N N . ARG A 1 104 ? 36.186 -11.258 28.843 1.00 32.03 104 ARG A N 1
ATOM 784 C CA . ARG A 1 104 ? 34.918 -10.616 29.234 1.00 32.03 104 ARG A CA 1
ATOM 785 C C . ARG A 1 104 ? 33.729 -11.427 28.684 1.00 32.03 104 ARG A C 1
ATOM 787 O O . ARG A 1 104 ? 33.774 -11.791 27.511 1.00 32.03 104 ARG A O 1
ATOM 794 N N . PRO A 1 105 ? 32.691 -11.733 29.487 1.00 46.72 105 PRO A N 1
ATOM 795 C CA . PRO A 1 105 ? 31.635 -12.661 29.088 1.00 46.72 105 PRO A CA 1
ATOM 796 C C . PRO A 1 105 ? 30.499 -11.963 28.325 1.00 46.72 105 PRO A C 1
ATOM 798 O O . PRO A 1 105 ? 30.018 -10.907 28.738 1.00 46.72 105 PRO A O 1
ATOM 801 N N . LEU A 1 106 ? 30.038 -12.591 27.239 1.00 38.41 106 LEU A N 1
ATOM 802 C CA . LEU A 1 106 ? 28.751 -12.319 26.592 1.00 38.41 106 LEU A CA 1
ATOM 803 C C . LEU A 1 106 ? 27.756 -13.429 26.953 1.00 38.41 106 LEU A C 1
ATOM 805 O O . LEU A 1 106 ? 28.091 -14.611 26.911 1.00 38.41 106 LEU A O 1
ATOM 809 N N . GLY A 1 107 ? 26.539 -13.018 27.311 1.00 33.97 107 GLY A N 1
ATOM 810 C CA . GLY A 1 107 ? 25.420 -13.894 27.654 1.00 33.97 107 GLY A CA 1
ATOM 811 C C . GLY A 1 107 ? 24.812 -14.636 26.452 1.00 33.97 107 GLY A C 1
ATOM 812 O O . GLY A 1 107 ? 25.110 -14.316 25.297 1.00 33.97 107 GLY A O 1
ATOM 813 N N . PRO A 1 108 ? 23.953 -15.637 26.711 1.00 46.19 108 PRO A N 1
ATOM 814 C CA . PRO A 1 108 ? 23.505 -16.572 25.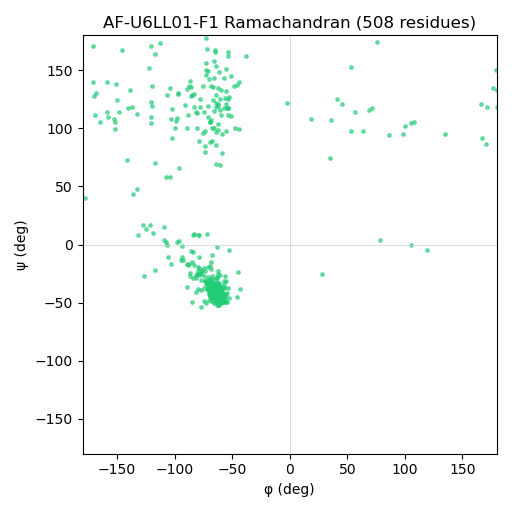692 1.00 46.19 108 PRO A CA 1
ATOM 815 C C . PRO A 1 108 ? 22.339 -16.012 24.869 1.00 46.19 108 PRO A C 1
ATOM 817 O O . PRO A 1 108 ? 21.318 -15.575 25.395 1.00 46.19 108 PRO A O 1
ATOM 820 N N . THR A 1 109 ? 22.488 -16.087 23.547 1.00 34.88 109 THR A N 1
ATOM 821 C CA . THR A 1 109 ? 21.404 -15.900 22.576 1.00 34.88 109 THR A CA 1
ATOM 822 C C . THR A 1 109 ? 20.748 -17.259 22.336 1.00 34.88 109 THR A C 1
ATOM 824 O O . THR A 1 109 ? 21.374 -18.152 21.768 1.00 34.88 109 THR A O 1
ATOM 827 N N . MET A 1 110 ? 19.502 -17.434 22.785 1.00 38.53 110 MET A N 1
ATOM 828 C CA . MET A 1 110 ? 18.707 -18.629 22.491 1.00 38.53 110 MET A CA 1
ATOM 829 C C . MET A 1 110 ? 18.277 -18.637 21.018 1.00 38.53 110 MET A C 1
ATOM 831 O O . MET A 1 110 ? 17.558 -17.751 20.558 1.00 38.53 110 MET A O 1
ATOM 835 N N . GLN A 1 111 ? 18.712 -19.668 20.292 1.00 32.78 111 GLN A N 1
ATOM 836 C CA . GLN A 1 111 ? 18.169 -20.070 18.997 1.00 32.78 111 GLN A CA 1
ATOM 837 C C . GLN A 1 111 ? 16.864 -20.839 19.225 1.00 32.78 111 GLN A C 1
ATOM 839 O O . GLN A 1 111 ? 16.854 -21.832 19.950 1.00 32.78 111 GLN A O 1
ATOM 844 N N . LEU A 1 112 ? 15.774 -20.399 18.593 1.00 32.16 112 LEU A N 1
ATOM 845 C CA . LEU A 1 112 ? 14.511 -21.131 18.580 1.00 32.16 112 LEU A CA 1
ATOM 846 C C . LEU A 1 112 ? 14.351 -21.850 17.238 1.00 32.16 112 LEU A C 1
ATOM 848 O O . LEU A 1 112 ? 14.285 -21.236 16.172 1.00 32.16 112 LEU A O 1
ATOM 852 N N . ILE A 1 113 ? 14.322 -23.174 17.333 1.00 33.44 113 ILE A N 1
ATOM 853 C CA . ILE A 1 113 ? 14.059 -24.142 16.272 1.00 33.44 113 ILE A CA 1
ATOM 854 C C . ILE A 1 113 ? 12.600 -23.979 15.827 1.00 33.44 113 ILE A C 1
ATOM 856 O O . ILE A 1 113 ? 11.688 -24.085 16.643 1.00 33.44 113 ILE A O 1
ATOM 860 N N . SER A 1 114 ? 12.366 -23.738 14.536 1.00 30.00 114 SER A N 1
ATOM 861 C CA . SER A 1 114 ? 11.035 -23.825 13.923 1.00 30.00 114 SER A CA 1
ATOM 862 C C . SER A 1 114 ? 10.945 -25.131 13.139 1.00 30.00 114 SER A C 1
ATOM 864 O O . SER A 1 114 ? 11.602 -25.318 12.116 1.00 30.00 114 SER A O 1
ATOM 866 N N . ALA A 1 115 ? 10.162 -26.064 13.677 1.00 31.44 115 ALA A N 1
ATOM 867 C CA . ALA A 1 115 ? 9.893 -27.358 13.079 1.00 31.44 115 ALA A CA 1
ATOM 868 C C . ALA A 1 115 ? 8.737 -27.279 12.067 1.00 31.44 115 ALA A C 1
ATOM 870 O O . ALA A 1 115 ? 7.655 -26.778 12.355 1.00 31.44 115 ALA A O 1
ATOM 871 N N . SER A 1 116 ? 9.038 -27.798 10.878 1.00 31.59 116 SER A N 1
ATOM 872 C CA . SER A 1 116 ? 8.207 -28.562 9.940 1.00 31.59 116 SER A CA 1
ATOM 873 C C . SER A 1 116 ? 6.763 -28.896 10.356 1.00 31.59 116 SER A C 1
ATOM 875 O O . SER A 1 116 ? 6.557 -29.677 11.282 1.00 31.59 116 SER A O 1
ATOM 877 N N . ILE A 1 117 ? 5.784 -28.452 9.556 1.00 32.59 117 ILE A N 1
ATOM 878 C CA . ILE A 1 117 ? 4.522 -29.180 9.339 1.00 32.59 117 ILE A CA 1
ATOM 879 C C . ILE A 1 117 ? 4.232 -29.227 7.830 1.00 32.59 117 ILE A C 1
ATOM 881 O O . ILE A 1 117 ? 3.961 -28.213 7.188 1.00 32.59 117 ILE A O 1
ATOM 885 N N . ARG A 1 118 ? 4.314 -30.444 7.283 1.00 32.38 118 ARG A N 1
ATOM 886 C CA . ARG A 1 118 ? 3.713 -30.906 6.024 1.00 32.38 118 ARG A CA 1
ATOM 887 C C . ARG A 1 118 ? 2.316 -31.445 6.347 1.00 32.38 118 ARG A C 1
ATOM 889 O O . ARG A 1 118 ? 2.206 -32.260 7.253 1.00 32.38 118 ARG A O 1
ATOM 896 N N . SER A 1 119 ? 1.311 -31.075 5.560 1.00 29.03 119 SER A N 1
ATOM 897 C CA . SER A 1 119 ? 0.073 -31.845 5.318 1.00 29.03 119 SER A CA 1
ATOM 898 C C . SER A 1 119 ? -0.578 -31.208 4.082 1.00 29.03 119 SER A C 1
ATOM 900 O O . SER A 1 119 ? -0.877 -30.020 4.116 1.00 29.03 119 SER A O 1
ATOM 902 N N . LEU A 1 120 ? -0.549 -31.791 2.877 1.00 32.84 120 LEU A N 1
ATOM 903 C CA . LEU A 1 120 ? -1.417 -32.871 2.383 1.00 32.84 120 LEU A CA 1
ATOM 904 C C . LEU A 1 120 ? -2.850 -32.759 2.913 1.00 32.84 120 LEU A C 1
ATOM 906 O O . LEU A 1 120 ? -3.082 -33.028 4.085 1.00 32.84 120 LEU A O 1
ATOM 910 N N . ASN A 1 121 ? -3.768 -32.365 2.028 1.00 28.45 121 ASN A N 1
ATOM 911 C CA . ASN A 1 121 ? -5.027 -33.069 1.814 1.00 28.45 121 ASN A CA 1
ATOM 912 C C . ASN A 1 121 ? -5.495 -32.867 0.368 1.00 28.45 121 ASN A C 1
ATOM 914 O O . ASN A 1 121 ? -5.350 -31.801 -0.228 1.00 28.45 121 ASN A O 1
ATOM 918 N N . SER A 1 122 ? -5.978 -33.979 -0.161 1.00 28.31 122 SER A N 1
ATOM 919 C CA . SER A 1 122 ? -6.434 -34.293 -1.504 1.00 28.31 122 SER A CA 1
ATOM 920 C C . SER A 1 122 ? -7.878 -34.771 -1.369 1.00 28.31 122 SER A C 1
ATOM 922 O O . SER A 1 122 ? -8.182 -35.413 -0.369 1.00 28.31 122 SER A O 1
ATOM 924 N N . LEU A 1 123 ? -8.663 -34.561 -2.430 1.00 31.28 123 LEU A N 1
ATOM 925 C CA . LEU A 1 123 ? -9.947 -35.201 -2.749 1.00 31.28 123 LEU A CA 1
ATOM 926 C C . LEU A 1 123 ? -11.165 -34.820 -1.885 1.00 31.28 123 LEU A C 1
ATOM 928 O O . LEU A 1 123 ? -11.215 -35.133 -0.705 1.00 31.28 123 LEU A O 1
ATOM 932 N N . GLU A 1 124 ? -12.183 -34.224 -2.513 1.00 30.44 124 GLU A N 1
ATOM 933 C CA . GLU A 1 124 ? -13.414 -34.954 -2.868 1.00 30.44 124 GLU A CA 1
ATOM 934 C C . GLU A 1 124 ? -14.327 -34.114 -3.777 1.00 30.44 124 GLU A C 1
ATOM 936 O O . GLU A 1 124 ? -14.464 -32.899 -3.622 1.00 30.44 124 GLU A O 1
ATOM 941 N N . ASP A 1 125 ? -14.904 -34.807 -4.757 1.00 31.77 125 ASP A N 1
ATOM 942 C CA . ASP A 1 125 ? -15.882 -34.343 -5.732 1.00 31.77 125 ASP A CA 1
ATOM 943 C C . ASP A 1 125 ? -17.263 -34.120 -5.097 1.00 31.77 125 ASP A C 1
ATOM 945 O O . ASP A 1 125 ? -17.711 -34.908 -4.267 1.00 31.77 125 ASP A O 1
ATOM 949 N N . ALA A 1 126 ? -18.000 -33.122 -5.588 1.00 30.69 126 ALA A N 1
ATOM 950 C CA . ALA A 1 126 ? -19.461 -33.154 -5.574 1.00 30.69 126 ALA A CA 1
ATOM 951 C C . ALA A 1 126 ? -20.017 -32.327 -6.739 1.00 30.69 126 ALA A C 1
ATOM 953 O O . ALA A 1 126 ? -20.108 -31.101 -6.698 1.00 30.69 126 ALA A O 1
ATOM 954 N N . SER A 1 127 ? -20.388 -33.048 -7.792 1.00 30.62 127 SER A N 1
ATOM 955 C CA . SER A 1 127 ? -21.307 -32.629 -8.840 1.00 30.62 127 SER A CA 1
ATOM 956 C C . SER A 1 127 ? -22.707 -32.402 -8.268 1.00 30.62 127 SER A C 1
ATOM 958 O O . SER A 1 127 ? -23.264 -33.330 -7.682 1.00 30.62 127 SER A O 1
ATOM 960 N N . LEU A 1 128 ? -23.326 -31.253 -8.536 1.00 34.19 128 LEU A N 1
ATOM 961 C CA . LEU A 1 128 ? -24.783 -31.155 -8.624 1.00 34.19 128 LEU A CA 1
ATOM 962 C C . LEU A 1 128 ? -25.172 -30.222 -9.774 1.00 34.19 128 LEU A C 1
ATOM 964 O O . LEU A 1 128 ? -24.831 -29.041 -9.793 1.00 34.19 128 LEU A O 1
ATOM 968 N N . ASN A 1 129 ? -25.872 -30.830 -10.731 1.00 32.53 129 ASN A N 1
ATOM 969 C CA . ASN A 1 129 ? -26.790 -30.195 -11.664 1.00 32.53 129 ASN A CA 1
ATOM 970 C C . ASN A 1 129 ? -27.798 -29.325 -10.907 1.00 32.53 129 ASN A C 1
ATOM 972 O O . ASN A 1 129 ? -28.303 -29.764 -9.879 1.00 32.53 129 ASN A O 1
ATOM 976 N N . GLU A 1 130 ? -28.191 -28.196 -11.493 1.00 34.59 130 GLU A N 1
ATOM 977 C CA . GLU A 1 130 ? -29.613 -27.880 -11.646 1.00 34.59 130 GLU A CA 1
ATOM 978 C C . GLU A 1 130 ? -29.812 -26.847 -12.762 1.00 34.59 130 GLU A C 1
ATOM 980 O O . GLU A 1 130 ? -29.356 -25.704 -12.697 1.00 34.59 130 GLU A O 1
ATOM 985 N N . ASP A 1 131 ? -30.477 -27.322 -13.813 1.00 34.16 131 ASP A N 1
ATOM 986 C CA . ASP A 1 131 ? -31.174 -26.537 -14.819 1.00 34.16 131 ASP A CA 1
ATOM 987 C C . ASP A 1 131 ? -32.365 -25.778 -14.201 1.00 34.16 131 ASP A C 1
ATOM 989 O O . ASP A 1 131 ? -32.854 -26.123 -13.124 1.00 34.16 131 ASP A O 1
ATOM 993 N N . ASN A 1 132 ? -32.900 -24.836 -14.988 1.00 35.94 132 ASN A N 1
ATOM 994 C CA . ASN A 1 132 ? -34.194 -24.139 -14.873 1.00 35.94 132 ASN A CA 1
ATOM 995 C C . ASN A 1 132 ? -34.156 -22.727 -14.256 1.00 35.94 132 ASN A C 1
ATOM 997 O O . ASN A 1 132 ? -34.221 -22.538 -13.046 1.00 35.94 132 ASN A O 1
ATOM 1001 N N . ASN A 1 133 ? -34.235 -21.698 -15.106 1.00 32.84 133 ASN A N 1
ATOM 1002 C CA . ASN A 1 133 ? -35.548 -21.116 -15.420 1.00 32.84 133 ASN A CA 1
ATOM 1003 C C . ASN A 1 133 ? -35.451 -19.946 -16.408 1.00 32.84 133 ASN A C 1
ATOM 1005 O O . ASN A 1 133 ? -34.876 -18.892 -16.134 1.00 32.84 133 ASN A O 1
ATOM 1009 N N . GLU A 1 134 ? -36.103 -20.147 -17.550 1.00 34.22 134 GLU A N 1
ATOM 1010 C CA . GLU A 1 134 ? -36.542 -19.108 -18.468 1.00 34.22 134 GLU A CA 1
ATOM 1011 C C . GLU A 1 134 ? -37.717 -18.297 -17.889 1.00 34.22 134 GLU A C 1
ATOM 1013 O O . GLU A 1 134 ? -38.584 -18.819 -17.199 1.00 34.22 134 GLU A O 1
ATOM 1018 N N . SER A 1 135 ? -37.762 -17.024 -18.297 1.00 31.47 135 SER A N 1
ATOM 1019 C CA . SER A 1 135 ? -38.956 -16.285 -18.741 1.00 31.47 135 SER A CA 1
ATOM 1020 C C . SER A 1 135 ? -40.177 -16.159 -17.810 1.00 31.47 135 SER A C 1
ATOM 1022 O O . SER A 1 135 ? -40.983 -17.068 -17.649 1.00 31.47 135 SER A O 1
ATOM 1024 N N . SER A 1 136 ? -40.470 -14.927 -17.377 1.00 36.78 136 SER A N 1
ATOM 1025 C CA . SER A 1 136 ? -41.573 -14.152 -17.986 1.00 36.78 136 SER A CA 1
ATOM 1026 C C . SER A 1 136 ? -41.768 -12.765 -17.347 1.00 36.78 136 SER A C 1
ATOM 1028 O O . SER A 1 136 ? -41.483 -12.505 -16.183 1.00 36.78 136 SER A O 1
ATOM 1030 N N . VAL A 1 137 ? -42.242 -11.859 -18.196 1.00 36.12 137 VAL A N 1
ATOM 1031 C CA . VAL A 1 137 ? -42.573 -10.430 -18.036 1.00 36.12 137 VAL A CA 1
ATOM 1032 C C . VAL A 1 137 ? -44.115 -10.328 -18.185 1.00 36.12 137 VAL A C 1
ATOM 1034 O O . VAL A 1 137 ? -44.700 -11.260 -18.735 1.00 36.12 137 VAL A O 1
ATOM 1037 N N . PRO A 1 138 ? -44.812 -9.193 -17.966 1.00 50.59 138 PRO A N 1
ATOM 1038 C CA . PRO A 1 138 ? -44.946 -8.306 -16.804 1.00 50.59 138 PRO A CA 1
ATOM 1039 C C . PRO A 1 138 ? -46.424 -8.190 -16.332 1.00 50.59 138 PRO A C 1
ATOM 1041 O O . PRO A 1 138 ? -47.358 -8.478 -17.083 1.00 50.59 138 PRO A O 1
ATOM 1044 N N . THR A 1 139 ? -46.678 -7.574 -15.173 1.00 33.97 139 THR A N 1
ATOM 1045 C CA . THR A 1 139 ? -48.023 -7.060 -14.835 1.00 33.97 139 THR A CA 1
ATOM 1046 C C . THR A 1 139 ? -48.008 -5.558 -14.581 1.00 33.97 139 THR A C 1
ATOM 1048 O O . THR A 1 139 ? -47.278 -5.032 -13.747 1.00 33.97 139 THR A O 1
ATOM 1051 N N . LYS A 1 140 ? -48.838 -4.872 -15.371 1.00 36.69 140 LYS A N 1
ATOM 1052 C CA . LYS A 1 140 ? -49.175 -3.451 -15.304 1.00 36.69 140 LYS A CA 1
ATOM 1053 C C . LYS A 1 140 ? -49.984 -3.159 -14.039 1.00 36.69 140 LYS A C 1
ATOM 1055 O O . LYS A 1 140 ? -51.012 -3.796 -13.835 1.00 36.69 140 LYS A O 1
ATOM 1060 N N . THR A 1 141 ? -49.666 -2.073 -13.343 1.00 36.84 141 THR A N 1
ATOM 1061 C CA . THR A 1 141 ? -50.662 -1.299 -12.587 1.00 36.84 141 THR A CA 1
ATOM 1062 C C . THR A 1 141 ? -50.430 0.193 -12.800 1.00 36.84 141 THR A C 1
ATOM 1064 O O . THR A 1 141 ? -49.372 0.750 -12.525 1.00 36.84 141 THR A O 1
ATOM 1067 N N . LYS A 1 142 ? -51.458 0.818 -13.382 1.00 36.66 142 LYS A N 1
ATOM 1068 C CA . LYS A 1 142 ? -51.670 2.260 -13.484 1.00 36.66 142 LYS A CA 1
ATOM 1069 C C . LYS A 1 142 ? -52.131 2.783 -12.125 1.00 36.66 142 LYS A C 1
ATOM 1071 O O . LYS A 1 142 ? -53.130 2.275 -11.624 1.00 36.66 142 LYS A O 1
ATOM 1076 N N . THR A 1 143 ? -51.579 3.912 -11.690 1.00 36.50 143 THR A N 1
ATOM 1077 C CA . THR A 1 143 ? -52.352 4.910 -10.935 1.00 36.50 143 THR A CA 1
ATOM 1078 C C . THR A 1 143 ? -51.835 6.324 -11.220 1.00 36.50 143 THR A C 1
ATOM 1080 O O . THR A 1 143 ? -50.697 6.673 -10.930 1.00 36.50 143 THR A O 1
ATOM 1083 N N . LYS A 1 144 ? -52.718 7.103 -11.860 1.00 37.31 144 LYS A N 1
ATOM 1084 C CA . LYS A 1 144 ? -52.878 8.574 -11.815 1.00 37.31 144 LYS A CA 1
ATOM 1085 C C . LYS A 1 144 ? -53.020 9.027 -10.339 1.00 37.31 144 LYS A C 1
ATOM 1087 O O . LYS A 1 144 ? -53.408 8.197 -9.532 1.00 37.31 144 LYS A O 1
ATOM 1092 N N . ALA A 1 145 ? -52.842 10.269 -9.885 1.00 35.62 145 ALA A N 1
ATOM 1093 C CA . ALA A 1 145 ? -52.760 11.610 -10.469 1.00 35.62 145 ALA A CA 1
ATOM 1094 C C . ALA A 1 145 ? -52.305 12.609 -9.372 1.00 35.62 145 ALA A C 1
ATOM 1096 O O . ALA A 1 145 ? -52.347 12.275 -8.192 1.00 35.62 145 ALA A O 1
ATOM 1097 N N . GLY A 1 146 ? -51.993 13.844 -9.791 1.00 29.69 146 GLY A N 1
ATOM 1098 C CA . GLY A 1 146 ? -51.847 15.046 -8.954 1.00 29.69 146 GLY A CA 1
ATOM 1099 C C . GLY A 1 146 ? -50.378 15.458 -8.839 1.00 29.69 146 GLY A C 1
ATOM 1100 O O . GLY A 1 146 ? -49.606 14.747 -8.218 1.00 29.69 146 GLY A O 1
ATOM 1101 N N . GLY A 1 147 ? -49.865 16.501 -9.490 1.00 31.81 147 GLY A N 1
ATOM 1102 C CA . GLY A 1 147 ? -50.479 17.766 -9.878 1.00 31.81 147 GLY A CA 1
ATOM 1103 C C . GLY A 1 147 ? -49.935 18.836 -8.938 1.00 31.81 147 GLY A C 1
ATOM 1104 O O . GLY A 1 147 ? -50.319 18.827 -7.781 1.00 31.81 147 GLY A O 1
ATOM 1105 N N . GLU A 1 148 ? -49.009 19.668 -9.418 1.00 36.62 148 GLU A N 1
ATOM 1106 C CA . GLU A 1 148 ? -48.992 21.120 -9.192 1.00 36.62 148 GLU A CA 1
ATOM 1107 C C . GLU A 1 148 ? -47.787 21.771 -9.883 1.00 36.62 148 GLU A C 1
ATOM 1109 O O . GLU A 1 148 ? -46.654 21.286 -9.864 1.00 36.62 148 GLU A O 1
ATOM 1114 N N . GLU A 1 149 ? -48.116 22.853 -10.577 1.00 37.41 149 GLU A N 1
ATOM 1115 C CA . GLU A 1 149 ? -47.258 23.737 -11.344 1.00 37.41 149 GLU A CA 1
ATOM 1116 C C . GLU A 1 149 ? -46.397 24.604 -10.423 1.00 37.41 149 GLU A C 1
ATOM 1118 O O . GLU A 1 149 ? -46.848 25.027 -9.369 1.00 37.41 149 GLU A O 1
ATOM 1123 N N . HIS A 1 150 ? -45.206 24.985 -10.887 1.00 34.25 150 HIS A N 1
ATOM 1124 C CA . HIS A 1 150 ? -44.731 26.360 -10.728 1.00 34.25 150 HIS A CA 1
ATOM 1125 C C . HIS A 1 150 ? -43.749 26.698 -11.856 1.00 34.25 150 HIS A C 1
ATOM 1127 O O . HIS A 1 150 ? -42.612 26.232 -11.917 1.00 34.25 150 HIS A O 1
ATOM 1133 N N . THR A 1 151 ? -44.226 27.542 -12.764 1.00 37.69 151 THR A N 1
ATOM 1134 C CA . THR A 1 151 ? -43.447 28.409 -13.650 1.00 37.69 151 THR A CA 1
ATOM 1135 C C . THR A 1 151 ? -42.571 29.368 -12.841 1.00 37.69 151 THR A C 1
ATOM 1137 O O . THR A 1 151 ? -43.123 30.061 -11.989 1.00 37.69 151 THR A O 1
ATOM 1140 N N . LEU A 1 152 ? -41.277 29.521 -13.170 1.00 29.47 152 LEU A N 1
ATOM 1141 C CA . LEU A 1 152 ? -40.659 30.854 -13.270 1.00 29.47 152 LEU A CA 1
ATOM 1142 C C . LEU A 1 152 ? -39.243 30.868 -13.896 1.00 29.47 152 LEU A C 1
ATOM 1144 O O . LEU A 1 152 ? -38.311 30.246 -13.399 1.00 29.47 152 LEU A O 1
ATOM 1148 N N . LEU A 1 153 ? -39.135 31.732 -14.906 1.00 31.12 153 LEU A N 1
ATOM 1149 C CA . LEU A 1 153 ? -38.027 32.602 -15.316 1.00 31.12 153 LEU A CA 1
ATOM 1150 C C . LEU A 1 153 ? -36.709 32.052 -15.899 1.00 31.12 153 LEU A C 1
ATOM 1152 O O . LEU A 1 153 ? -35.832 31.505 -15.234 1.00 31.12 153 LEU A O 1
ATOM 1156 N N . GLU A 1 154 ? -36.534 32.435 -17.165 1.00 40.41 154 GLU A N 1
ATOM 1157 C CA . GLU A 1 154 ? -35.284 32.658 -17.880 1.00 40.41 154 GLU A CA 1
ATOM 1158 C C . GLU A 1 154 ? -34.233 33.442 -17.070 1.00 40.41 154 GLU A C 1
ATOM 1160 O O . GLU A 1 154 ? -34.528 34.486 -16.483 1.00 40.41 154 GLU A O 1
ATOM 1165 N N . ARG A 1 155 ? -32.959 33.034 -17.180 1.00 34.09 155 ARG A N 1
ATOM 1166 C CA . ARG A 1 155 ? -31.834 33.984 -17.225 1.00 34.09 155 ARG A CA 1
ATOM 1167 C C . ARG A 1 155 ? -30.572 33.394 -17.871 1.00 34.09 155 ARG A C 1
ATOM 1169 O O . ARG A 1 155 ? -29.870 32.567 -17.303 1.00 34.09 155 ARG A O 1
ATOM 1176 N N . THR A 1 156 ? -30.293 33.910 -19.069 1.00 35.62 156 THR A N 1
ATOM 1177 C CA . THR A 1 156 ? -28.979 34.382 -19.559 1.00 35.62 156 THR A CA 1
ATOM 1178 C C . THR A 1 156 ? -27.755 33.457 -19.490 1.00 35.62 156 THR A C 1
ATOM 1180 O O . THR A 1 156 ? -26.999 33.433 -18.525 1.00 35.62 156 THR A O 1
ATOM 1183 N N . ARG A 1 157 ? -27.483 32.818 -20.636 1.00 44.31 157 ARG A N 1
ATOM 1184 C CA . ARG A 1 157 ? -26.316 33.061 -21.518 1.00 44.31 157 ARG A CA 1
ATOM 1185 C C . ARG A 1 157 ? -25.128 33.806 -20.864 1.00 44.31 157 ARG A C 1
ATOM 1187 O O . ARG A 1 157 ? -25.182 35.016 -20.678 1.00 44.31 157 ARG A O 1
ATOM 1194 N N . GLY A 1 158 ? -24.025 33.094 -20.611 1.00 38.28 158 GLY A N 1
ATOM 1195 C CA . GLY A 1 158 ? -22.783 33.694 -20.098 1.00 38.28 158 GLY A CA 1
ATOM 1196 C C . GLY A 1 158 ? -21.609 32.722 -19.921 1.00 38.28 158 GLY A C 1
ATOM 1197 O O . GLY A 1 158 ? -20.898 32.799 -18.928 1.00 38.28 158 GLY A O 1
ATOM 1198 N N . GLY A 1 159 ? -21.405 31.780 -20.847 1.00 35.03 159 GLY A N 1
ATOM 1199 C CA . GLY A 1 159 ? -20.326 30.780 -20.789 1.00 35.03 159 GLY A CA 1
ATOM 1200 C C . GLY A 1 159 ? -19.205 31.042 -21.797 1.00 35.03 159 GLY A C 1
ATOM 1201 O O . GLY A 1 159 ? -18.971 30.203 -22.656 1.00 35.03 159 GLY A O 1
ATOM 1202 N N . GLY A 1 160 ? -18.561 32.215 -21.747 1.00 39.47 160 GLY A N 1
ATOM 1203 C CA . GLY A 1 160 ? -17.510 32.603 -22.709 1.00 39.47 160 GLY A CA 1
ATOM 1204 C C . GLY A 1 160 ? -16.108 32.826 -22.129 1.00 39.47 160 GLY A C 1
ATOM 1205 O O . GLY A 1 160 ? -15.128 32.700 -22.856 1.00 39.47 160 GLY A O 1
ATOM 1206 N N . ASN A 1 161 ? -15.971 33.104 -20.826 1.00 44.34 161 ASN A N 1
ATOM 1207 C CA . ASN A 1 161 ? -14.712 33.655 -20.293 1.00 44.34 161 ASN A CA 1
ATOM 1208 C C . ASN A 1 161 ? -13.832 32.676 -19.496 1.00 44.34 161 ASN A C 1
ATOM 1210 O O . ASN A 1 161 ? -12.660 32.966 -19.282 1.00 44.34 161 ASN A O 1
ATOM 1214 N N . GLN A 1 162 ? -14.312 31.480 -19.135 1.00 44.25 162 GLN A N 1
ATOM 1215 C CA . GLN A 1 162 ? -13.490 30.518 -18.375 1.00 44.25 162 GLN A CA 1
ATOM 1216 C C . GLN A 1 162 ? -12.493 29.724 -19.238 1.00 44.25 162 GLN A C 1
ATOM 1218 O O . GLN A 1 162 ? -11.506 29.203 -18.721 1.00 44.25 162 GLN A O 1
ATOM 1223 N N . GLN A 1 163 ? -12.688 29.650 -20.561 1.00 45.34 163 GLN A N 1
ATOM 1224 C CA . GLN A 1 163 ? -11.755 28.939 -21.448 1.00 45.34 163 GLN A CA 1
ATOM 1225 C C . GLN A 1 163 ? -10.515 29.771 -21.814 1.00 45.34 163 GLN A C 1
ATOM 1227 O O . GLN A 1 163 ? -9.454 29.204 -22.086 1.00 45.34 163 GLN A O 1
ATOM 1232 N N . VAL A 1 164 ? -10.625 31.104 -21.791 1.00 51.41 164 VAL A N 1
ATOM 1233 C CA . VAL A 1 164 ? -9.497 32.006 -22.073 1.00 51.41 164 VAL A CA 1
ATOM 1234 C C . VAL A 1 164 ? -8.568 32.092 -20.862 1.00 51.41 164 VAL A C 1
ATOM 1236 O O . VAL A 1 164 ? -7.352 32.019 -21.030 1.00 51.41 164 VAL A O 1
ATOM 1239 N N . GLU A 1 165 ? -9.124 32.114 -19.648 1.00 51.62 165 GLU A N 1
ATOM 1240 C CA . GLU A 1 165 ? -8.352 32.174 -18.400 1.00 51.62 165 GLU A CA 1
ATOM 1241 C C . GLU A 1 165 ? -7.560 30.881 -18.122 1.00 51.62 165 GLU A C 1
ATOM 1243 O O . GLU A 1 165 ? -6.430 30.922 -17.627 1.00 51.62 165 GLU A O 1
ATOM 1248 N N . LEU A 1 166 ? -8.088 29.722 -18.541 1.00 52.97 166 LEU A N 1
ATOM 1249 C CA . LEU A 1 166 ? -7.375 28.439 -18.472 1.00 52.97 166 LEU A CA 1
ATOM 1250 C C . LEU A 1 166 ? -6.260 28.316 -19.526 1.00 52.97 166 LEU A C 1
ATOM 1252 O O . LEU A 1 166 ? -5.235 27.682 -19.271 1.00 52.97 166 LEU A O 1
ATOM 1256 N N . LYS A 1 167 ? -6.419 28.944 -20.700 1.00 55.84 167 LYS A N 1
ATOM 1257 C CA . LYS A 1 167 ? -5.375 28.972 -21.739 1.00 55.84 167 LYS A CA 1
ATOM 1258 C C . LYS A 1 167 ? -4.232 29.927 -21.391 1.00 55.84 167 LYS A C 1
ATOM 1260 O O . LYS A 1 167 ? -3.077 29.586 -21.651 1.00 55.84 167 LYS A O 1
ATOM 1265 N N . THR A 1 168 ? -4.506 31.077 -20.775 1.00 62.94 168 THR A N 1
ATOM 1266 C CA . THR A 1 168 ? -3.455 32.009 -20.327 1.00 62.94 168 THR A CA 1
ATOM 1267 C C . THR A 1 168 ? -2.671 31.461 -19.135 1.00 62.94 168 THR A C 1
ATOM 1269 O O . THR A 1 168 ? -1.444 31.565 -19.127 1.00 62.94 168 THR A O 1
ATOM 1272 N N . THR A 1 169 ? -3.315 30.769 -18.188 1.00 65.38 169 THR A N 1
ATOM 1273 C CA . THR A 1 169 ? -2.597 30.102 -17.082 1.00 65.38 169 THR A CA 1
ATOM 1274 C C . THR A 1 169 ? -1.731 28.922 -17.539 1.00 65.38 169 THR A C 1
ATOM 1276 O O . THR A 1 169 ? -0.648 28.720 -16.988 1.00 65.38 169 THR A O 1
ATOM 1279 N N . LEU A 1 170 ? -2.135 28.176 -18.575 1.00 60.94 170 LEU A N 1
ATOM 1280 C CA . LEU A 1 170 ? -1.300 27.124 -19.177 1.00 60.94 170 LEU A CA 1
ATOM 1281 C C . LEU A 1 170 ? -0.099 27.692 -19.949 1.00 60.94 170 LEU A C 1
ATOM 1283 O O . LEU A 1 170 ? 1.004 27.162 -19.825 1.00 60.94 170 LEU A O 1
ATOM 1287 N N . ARG A 1 171 ? -0.270 28.803 -20.679 1.00 61.84 171 ARG A N 1
ATOM 1288 C CA . ARG A 1 171 ? 0.844 29.480 -21.370 1.00 61.84 171 ARG A CA 1
ATOM 1289 C C . ARG A 1 171 ? 1.855 30.067 -20.385 1.00 61.84 171 ARG A C 1
ATOM 1291 O O . ARG A 1 171 ? 3.054 29.897 -20.585 1.00 61.84 171 ARG A O 1
ATOM 1298 N N . ASN A 1 172 ? 1.387 30.676 -19.296 1.00 64.94 172 ASN A N 1
ATOM 1299 C CA . ASN A 1 172 ? 2.268 31.256 -18.281 1.00 64.94 172 ASN A CA 1
ATOM 1300 C C . ASN A 1 172 ? 3.051 30.179 -17.511 1.00 64.94 172 ASN A C 1
ATOM 1302 O O . ASN A 1 172 ? 4.243 30.356 -17.278 1.00 64.94 172 ASN A O 1
ATOM 1306 N N . LYS A 1 173 ? 2.444 29.014 -17.230 1.00 68.56 173 LYS A N 1
ATOM 1307 C CA . LYS A 1 173 ? 3.166 27.868 -16.648 1.00 68.56 173 LYS A CA 1
ATOM 1308 C C . LYS A 1 173 ? 4.185 27.239 -17.598 1.00 68.56 173 LYS A C 1
ATOM 1310 O O . LYS A 1 173 ? 5.230 26.799 -17.133 1.00 68.56 173 LYS A O 1
ATOM 1315 N N . GLN A 1 174 ? 3.926 27.222 -18.908 1.00 54.56 174 GLN A N 1
ATOM 1316 C CA . GLN A 1 174 ? 4.905 26.759 -19.902 1.00 54.56 174 GLN A CA 1
ATOM 1317 C C . GLN A 1 174 ? 6.107 27.720 -19.999 1.00 54.56 174 GLN A C 1
ATOM 1319 O O . GLN A 1 174 ? 7.243 27.276 -20.148 1.00 54.56 174 GLN A O 1
ATOM 1324 N N . VAL A 1 175 ? 5.873 29.032 -19.866 1.00 70.69 175 VAL A N 1
ATOM 1325 C CA . VAL A 1 175 ? 6.935 30.055 -19.842 1.00 70.69 175 VAL A CA 1
ATOM 1326 C C . VAL A 1 175 ? 7.748 29.998 -18.540 1.00 70.69 175 VAL A C 1
ATOM 1328 O O . VAL A 1 175 ? 8.969 30.128 -18.593 1.00 70.69 175 VAL A O 1
ATOM 1331 N N . GLU A 1 176 ? 7.123 29.730 -17.389 1.00 59.78 176 GLU A N 1
ATOM 1332 C CA . GLU A 1 176 ? 7.841 29.470 -16.128 1.00 59.78 176 GLU A CA 1
ATOM 1333 C C . GLU A 1 176 ? 8.647 28.167 -16.162 1.00 59.78 176 GLU A C 1
ATOM 1335 O O . GLU A 1 176 ? 9.778 28.149 -15.678 1.00 59.78 176 GLU A O 1
ATOM 1340 N N . LEU A 1 177 ? 8.129 27.099 -16.785 1.00 53.00 177 LEU A N 1
ATOM 1341 C CA . LEU A 1 177 ? 8.887 25.855 -16.961 1.00 53.00 177 LEU A CA 1
ATOM 1342 C C . LEU A 1 177 ? 10.121 26.079 -17.847 1.00 53.00 177 LEU A C 1
ATOM 1344 O O . LEU A 1 177 ? 11.209 25.620 -17.515 1.00 53.00 177 LEU A O 1
ATOM 1348 N N . ASN A 1 178 ? 9.978 26.852 -18.926 1.00 44.56 178 ASN A N 1
ATOM 1349 C CA . ASN A 1 178 ? 11.089 27.177 -19.820 1.00 44.56 178 ASN A CA 1
ATOM 1350 C C . ASN A 1 178 ? 12.114 28.129 -19.167 1.00 44.56 178 ASN A C 1
ATOM 1352 O O . ASN A 1 178 ? 13.309 27.991 -19.416 1.00 44.56 178 ASN A O 1
ATOM 1356 N N . ARG A 1 179 ? 11.689 29.037 -18.273 1.00 52.44 179 ARG A N 1
ATOM 1357 C CA . ARG A 1 179 ? 12.607 29.860 -17.456 1.00 52.44 179 ARG A CA 1
ATOM 1358 C C . ARG A 1 179 ? 13.295 29.063 -16.344 1.00 52.44 179 ARG A C 1
ATOM 1360 O O . ARG A 1 179 ? 14.460 29.319 -16.059 1.00 52.44 179 ARG A O 1
ATOM 1367 N N . SER A 1 180 ? 12.628 28.068 -15.758 1.00 45.22 180 SER A N 1
ATOM 1368 C CA . SER A 1 180 ? 13.227 27.160 -14.768 1.00 45.22 180 SER A CA 1
ATOM 1369 C C . SER A 1 180 ? 14.292 26.242 -15.373 1.00 45.22 180 SER A C 1
ATOM 1371 O O . SER A 1 180 ? 15.193 25.823 -14.652 1.00 45.22 180 SER A O 1
ATOM 1373 N N . VAL A 1 181 ? 14.206 25.937 -16.671 1.00 47.00 181 VAL A N 1
ATOM 1374 C CA . VAL A 1 181 ? 15.238 25.182 -17.403 1.00 47.00 181 VAL A CA 1
ATOM 1375 C C . VAL A 1 181 ? 16.446 26.068 -17.747 1.00 47.00 181 VAL A C 1
ATOM 1377 O O . VAL A 1 181 ? 17.558 25.565 -17.815 1.00 47.00 181 VAL A O 1
ATOM 1380 N N . GLN A 1 182 ? 16.273 27.391 -17.863 1.00 43.19 182 GLN A N 1
ATOM 1381 C CA . GLN A 1 182 ? 17.382 28.339 -18.071 1.00 43.19 182 GLN A CA 1
ATOM 1382 C C . GLN A 1 182 ? 18.037 28.861 -16.778 1.00 43.19 182 GLN A C 1
ATOM 1384 O O . GLN A 1 182 ? 19.147 29.381 -16.834 1.00 43.19 182 GLN A O 1
ATOM 1389 N N . GLY A 1 183 ? 17.391 28.733 -15.613 1.00 39.06 183 GLY A N 1
ATOM 1390 C CA . GLY A 1 183 ? 17.877 29.299 -14.343 1.00 39.06 183 GLY A CA 1
ATOM 1391 C C . GLY A 1 183 ? 18.628 28.341 -13.408 1.00 39.06 183 GLY A C 1
ATOM 1392 O O . GLY A 1 183 ? 18.977 28.743 -12.301 1.00 39.06 183 GLY A O 1
ATOM 1393 N N . GLY A 1 184 ? 18.841 27.080 -13.802 1.00 35.72 184 GLY A N 1
ATOM 1394 C CA . GLY A 1 184 ? 19.299 26.004 -12.909 1.00 35.72 184 GLY A CA 1
ATOM 1395 C C . GLY A 1 184 ? 20.643 25.350 -13.243 1.00 35.72 184 GLY A C 1
ATOM 1396 O O . GLY A 1 184 ? 20.971 24.336 -12.631 1.00 35.72 184 GLY A O 1
ATOM 1397 N N . GLU A 1 185 ? 21.426 25.893 -14.178 1.00 40.66 185 GLU A N 1
ATOM 1398 C CA . GLU A 1 185 ? 22.751 25.366 -14.542 1.00 40.66 185 GLU A CA 1
ATOM 1399 C C . GLU A 1 185 ? 23.861 26.380 -14.239 1.00 40.66 185 GLU A C 1
ATOM 1401 O O . GLU A 1 185 ? 24.523 26.918 -15.116 1.00 40.66 185 GLU A O 1
ATOM 1406 N N . GLN A 1 186 ? 24.112 26.600 -12.949 1.00 39.38 186 GLN A N 1
ATOM 1407 C CA . GLN A 1 186 ? 25.468 26.882 -12.475 1.00 39.38 186 GLN A CA 1
ATOM 1408 C C . GLN A 1 186 ? 26.072 25.569 -11.971 1.00 39.38 186 GLN A C 1
ATOM 1410 O O . GLN A 1 186 ? 26.304 25.367 -10.782 1.00 39.38 186 GLN A O 1
ATOM 1415 N N . ARG A 1 187 ? 26.284 24.625 -12.889 1.00 38.97 187 ARG A N 1
ATOM 1416 C CA . ARG A 1 187 ? 27.307 23.597 -12.698 1.00 38.97 187 ARG A CA 1
ATOM 1417 C C . ARG A 1 187 ? 28.526 24.074 -13.453 1.00 38.97 187 ARG A C 1
ATOM 1419 O O . ARG A 1 187 ? 28.412 24.467 -14.607 1.00 38.97 187 ARG A O 1
ATOM 1426 N N . ALA A 1 188 ? 29.659 24.070 -12.763 1.00 39.78 188 ALA A N 1
ATOM 1427 C CA . ALA A 1 188 ? 30.962 24.348 -13.330 1.00 39.78 188 ALA A CA 1
ATOM 1428 C C . ALA A 1 188 ? 31.143 23.537 -14.620 1.00 39.78 188 ALA A C 1
ATOM 1430 O O . ALA A 1 188 ? 31.430 22.343 -14.581 1.00 39.78 188 ALA A O 1
ATOM 1431 N N . THR A 1 189 ? 30.957 24.186 -15.766 1.00 36.94 189 THR A N 1
ATOM 1432 C CA . THR A 1 189 ? 31.533 23.713 -17.015 1.00 36.94 189 THR A CA 1
ATOM 1433 C C . THR A 1 189 ? 33.043 23.755 -16.800 1.00 36.94 189 THR A C 1
ATOM 1435 O O . THR A 1 189 ? 33.557 24.840 -16.492 1.00 36.94 189 THR A O 1
ATOM 1438 N N . PRO A 1 190 ? 33.769 22.629 -16.886 1.00 37.06 190 PRO A N 1
ATOM 1439 C CA . PRO A 1 190 ? 35.218 22.684 -16.852 1.00 37.06 190 PRO A CA 1
ATOM 1440 C C . PRO A 1 190 ? 35.654 23.631 -17.971 1.00 37.06 190 PRO A C 1
ATOM 1442 O O . PRO A 1 190 ? 35.290 23.447 -19.131 1.00 37.06 190 PRO A O 1
ATOM 1445 N N . LYS A 1 191 ? 36.371 24.699 -17.607 1.00 42.34 191 LYS A N 1
ATOM 1446 C CA . LYS A 1 191 ? 37.056 25.571 -18.561 1.00 42.34 191 LYS A CA 1
ATOM 1447 C C . LYS A 1 191 ? 38.036 24.686 -19.329 1.00 42.34 191 LYS A C 1
ATOM 1449 O O . LYS A 1 191 ? 39.142 24.434 -18.859 1.00 42.34 191 LYS A O 1
ATOM 1454 N N . CYS A 1 192 ? 37.627 24.191 -20.490 1.00 39.31 192 CYS A N 1
ATOM 1455 C CA . CYS A 1 192 ? 38.556 23.670 -21.474 1.00 39.31 192 CYS A CA 1
ATOM 1456 C C . CYS A 1 192 ? 39.346 24.876 -21.981 1.00 39.31 192 CYS A C 1
ATOM 1458 O O . CYS A 1 192 ? 38.840 25.685 -22.756 1.00 39.31 192 CYS A O 1
ATOM 1460 N N . ILE A 1 193 ? 40.559 25.039 -21.456 1.00 45.34 193 ILE A N 1
ATOM 1461 C CA . ILE A 1 193 ? 41.561 25.931 -22.026 1.00 45.34 193 ILE A CA 1
ATOM 1462 C C . ILE A 1 193 ? 41.804 25.420 -23.446 1.00 45.34 193 ILE A C 1
ATOM 1464 O O . ILE A 1 193 ? 42.266 24.298 -23.648 1.00 45.34 193 ILE A O 1
ATOM 1468 N N . VAL A 1 194 ? 41.374 26.215 -24.422 1.00 48.47 194 VAL A N 1
ATOM 1469 C CA . VAL A 1 194 ? 41.576 25.959 -25.845 1.00 48.47 194 VAL A CA 1
ATOM 1470 C C . VAL A 1 194 ? 43.005 26.376 -26.160 1.00 48.47 194 VAL A C 1
ATOM 1472 O O . VAL A 1 194 ? 43.248 27.530 -26.499 1.00 48.47 194 VAL A O 1
ATOM 1475 N N . ASP A 1 195 ? 43.942 25.442 -26.017 1.00 47.88 195 ASP A N 1
ATOM 1476 C CA . ASP A 1 195 ? 45.244 25.561 -26.666 1.00 47.88 195 ASP A CA 1
ATOM 1477 C C . ASP A 1 195 ? 45.145 25.007 -28.088 1.00 47.88 195 ASP A C 1
ATOM 1479 O O . ASP A 1 195 ? 44.605 23.927 -28.348 1.00 47.88 195 ASP A O 1
ATOM 1483 N N . GLY A 1 196 ? 45.591 25.831 -29.031 1.00 55.41 196 GLY A N 1
ATOM 1484 C CA . GLY A 1 196 ? 45.384 25.645 -30.455 1.00 55.41 196 GLY A CA 1
ATOM 1485 C C . GLY A 1 196 ? 46.093 24.417 -31.021 1.00 55.41 196 GLY A C 1
ATOM 1486 O O . GLY A 1 196 ? 47.233 24.112 -30.688 1.00 55.41 196 GLY A O 1
ATOM 1487 N N . GLY A 1 197 ? 45.426 23.763 -31.974 1.00 51.72 197 GLY A N 1
ATOM 1488 C CA . GLY A 1 197 ? 46.115 23.000 -33.018 1.00 51.72 197 GLY A CA 1
ATOM 1489 C C . GLY A 1 197 ? 45.828 21.506 -33.104 1.00 51.72 197 GLY A C 1
ATOM 1490 O O . GLY A 1 197 ? 46.273 20.897 -34.070 1.00 51.72 197 GLY A O 1
ATOM 1491 N N . ASN A 1 198 ? 45.048 20.909 -32.199 1.00 46.09 198 ASN A N 1
ATOM 1492 C CA . ASN A 1 198 ? 44.639 19.510 -32.338 1.00 46.09 198 ASN A CA 1
ATOM 1493 C C . ASN A 1 198 ? 43.120 19.384 -32.427 1.00 46.09 198 ASN A C 1
ATOM 1495 O O . ASN A 1 198 ? 42.387 19.761 -31.517 1.00 46.09 198 ASN A O 1
ATOM 1499 N N . ARG A 1 199 ? 42.647 18.834 -33.553 1.00 43.38 199 ARG A N 1
ATOM 1500 C CA . ARG A 1 199 ? 41.260 18.393 -33.734 1.00 43.38 199 ARG A CA 1
ATOM 1501 C C . ARG A 1 199 ? 41.009 17.246 -32.753 1.00 43.38 199 ARG A C 1
ATOM 1503 O O . ARG A 1 199 ? 41.212 16.088 -33.101 1.00 43.38 199 ARG A O 1
ATOM 1510 N N . HIS A 1 200 ? 40.643 17.571 -31.518 1.00 44.88 200 HIS A N 1
ATOM 1511 C CA . HIS A 1 200 ? 40.210 16.572 -30.556 1.00 44.88 200 HIS A CA 1
ATOM 1512 C C . HIS A 1 200 ? 38.903 15.965 -31.059 1.00 44.88 200 HIS A C 1
ATOM 1514 O O . HIS A 1 200 ? 37.889 16.654 -31.181 1.00 44.88 200 HIS A O 1
ATOM 1520 N N . ASP A 1 201 ? 38.954 14.672 -31.385 1.00 52.03 201 ASP A N 1
ATOM 1521 C CA . ASP A 1 201 ? 37.761 13.845 -31.498 1.00 52.03 201 ASP A CA 1
ATOM 1522 C C . ASP A 1 201 ? 36.892 14.078 -30.250 1.00 52.03 201 ASP A C 1
ATOM 1524 O O . ASP A 1 201 ? 37.439 14.152 -29.144 1.00 52.03 201 ASP A O 1
ATOM 1528 N N . PRO A 1 202 ? 35.563 14.230 -30.399 1.00 48.72 202 PRO A N 1
ATOM 1529 C CA . PRO A 1 202 ? 34.678 14.474 -29.271 1.00 48.72 202 PRO A CA 1
ATOM 1530 C C . PRO A 1 202 ? 34.899 13.375 -28.236 1.00 48.72 202 PRO A C 1
ATOM 1532 O O . PRO A 1 202 ? 34.695 12.195 -28.534 1.00 48.72 202 PRO A O 1
ATOM 1535 N N . CYS A 1 203 ? 35.360 13.768 -27.045 1.00 48.91 203 CYS A N 1
ATOM 1536 C CA . CYS A 1 203 ? 35.510 12.877 -25.908 1.00 48.91 203 CYS A CA 1
ATOM 1537 C C . CYS A 1 203 ? 34.186 12.138 -25.732 1.00 48.91 203 CYS A C 1
ATOM 1539 O O . CYS A 1 203 ? 33.166 12.739 -25.400 1.00 48.91 203 CYS A O 1
ATOM 1541 N N . ILE A 1 204 ? 34.194 10.838 -26.020 1.00 51.00 204 ILE A N 1
ATOM 1542 C CA . ILE A 1 204 ? 33.079 9.956 -25.712 1.00 51.00 204 ILE A CA 1
ATOM 1543 C C . ILE A 1 204 ? 33.085 9.867 -24.188 1.00 51.00 204 ILE A C 1
ATOM 1545 O O . ILE A 1 204 ? 33.782 9.027 -23.624 1.00 51.00 204 ILE A O 1
ATOM 1549 N N . GLU A 1 205 ? 32.394 10.792 -23.521 1.00 52.00 205 GLU A N 1
ATOM 1550 C CA . GLU A 1 205 ? 32.129 10.688 -22.093 1.00 52.00 205 GLU A CA 1
ATOM 1551 C C . GLU A 1 205 ? 31.486 9.323 -21.872 1.00 52.00 205 GLU A C 1
ATOM 1553 O O . GLU A 1 205 ? 30.438 9.013 -22.446 1.00 52.00 205 GLU A O 1
ATOM 1558 N N . GLU A 1 206 ? 32.151 8.457 -21.107 1.00 51.78 206 GLU A N 1
ATOM 1559 C CA . GLU A 1 206 ? 31.542 7.208 -20.688 1.00 51.78 206 GLU A CA 1
ATOM 1560 C C . GLU A 1 206 ? 30.248 7.579 -19.957 1.00 51.78 206 GLU A C 1
ATOM 1562 O O . GLU A 1 206 ? 30.320 8.266 -18.933 1.00 51.78 206 GLU A O 1
ATOM 1567 N N . PRO A 1 207 ? 29.057 7.171 -20.440 1.00 51.81 207 PRO A N 1
ATOM 1568 C CA . PRO A 1 207 ? 27.851 7.325 -19.657 1.00 51.81 207 PRO A CA 1
ATOM 1569 C C . PRO A 1 207 ? 28.077 6.477 -18.418 1.00 51.81 207 PRO A C 1
ATOM 1571 O O . PRO A 1 207 ? 28.085 5.242 -18.465 1.00 51.81 207 PRO A O 1
ATOM 1574 N N . THR A 1 208 ? 28.379 7.171 -17.329 1.00 54.44 208 THR A N 1
ATOM 1575 C CA . THR A 1 208 ? 28.784 6.555 -16.082 1.00 54.44 208 THR A CA 1
ATOM 1576 C C . THR A 1 208 ? 27.682 5.582 -15.692 1.00 54.44 208 THR A C 1
ATOM 1578 O O . THR A 1 208 ? 26.502 5.933 -15.627 1.00 54.44 208 THR A O 1
ATOM 1581 N N . SER A 1 209 ? 28.066 4.328 -15.449 1.00 54.53 209 SER A N 1
ATOM 1582 C CA . SER A 1 209 ? 27.207 3.244 -14.941 1.00 54.53 209 SER A CA 1
ATOM 1583 C C . SER A 1 209 ? 26.311 3.690 -13.773 1.00 54.53 209 SER A C 1
ATOM 1585 O O . SER A 1 209 ? 25.224 3.152 -13.560 1.00 54.53 209 SER A O 1
ATOM 1587 N N . PHE A 1 210 ? 26.735 4.746 -13.080 1.00 52.44 210 PHE A N 1
ATOM 1588 C CA . PHE A 1 210 ? 25.994 5.540 -12.114 1.00 52.44 210 PHE A CA 1
ATOM 1589 C C . PHE A 1 210 ? 24.571 5.936 -12.551 1.00 52.44 210 PHE A C 1
ATOM 1591 O O . PHE A 1 210 ? 23.638 5.764 -11.769 1.00 52.44 210 PHE A O 1
ATOM 1598 N N . TYR A 1 211 ? 24.351 6.400 -13.788 1.00 56.94 211 TYR A N 1
ATOM 1599 C CA . TYR A 1 211 ? 23.013 6.801 -14.258 1.00 56.94 211 TYR A CA 1
ATOM 1600 C C . TYR A 1 211 ? 22.039 5.616 -14.361 1.00 56.94 211 TYR A C 1
ATOM 1602 O O . TYR A 1 211 ? 20.838 5.763 -14.127 1.00 56.94 211 TYR A O 1
ATOM 1610 N N . LEU A 1 212 ? 22.560 4.420 -14.635 1.00 57.47 212 LEU A N 1
ATOM 1611 C CA . LEU A 1 212 ? 21.784 3.188 -14.778 1.00 57.47 212 LEU A CA 1
ATOM 1612 C C . LEU A 1 212 ? 21.429 2.543 -13.442 1.00 57.47 212 LEU A C 1
ATOM 1614 O O . LEU A 1 212 ? 20.292 2.110 -13.243 1.00 57.47 212 LEU A O 1
ATOM 1618 N N . VAL A 1 213 ? 22.376 2.536 -12.504 1.00 57.81 213 VAL A N 1
ATOM 1619 C CA . VAL A 1 213 ? 22.125 2.088 -11.130 1.00 57.81 213 VAL A CA 1
ATOM 1620 C C . VAL A 1 213 ? 21.087 2.996 -10.469 1.00 57.81 213 VAL A C 1
ATOM 1622 O O . VAL A 1 213 ? 20.172 2.501 -9.818 1.00 57.81 213 VAL A O 1
ATOM 1625 N N . ASN A 1 214 ? 21.140 4.307 -10.712 1.00 58.28 214 ASN A N 1
ATOM 1626 C CA . ASN A 1 214 ? 20.205 5.261 -10.115 1.00 58.28 214 ASN A CA 1
ATOM 1627 C C . ASN A 1 214 ? 18.771 5.138 -10.676 1.00 58.28 214 ASN A C 1
ATOM 1629 O O . ASN A 1 214 ? 17.790 5.280 -9.937 1.00 58.28 214 ASN A O 1
ATOM 1633 N N . ALA A 1 215 ? 18.633 4.808 -11.967 1.00 57.75 215 ALA A N 1
ATOM 1634 C CA . ALA A 1 215 ? 17.337 4.560 -12.602 1.00 57.75 215 ALA A CA 1
ATOM 1635 C C . ALA A 1 215 ? 16.620 3.328 -12.023 1.00 57.75 215 ALA A C 1
ATOM 1637 O O . ALA A 1 215 ? 15.396 3.330 -11.921 1.00 57.75 215 ALA A O 1
ATOM 1638 N N . LEU A 1 216 ? 17.368 2.300 -11.600 1.00 58.56 216 LEU A N 1
ATOM 1639 C CA . LEU A 1 216 ? 16.816 1.088 -10.983 1.00 58.56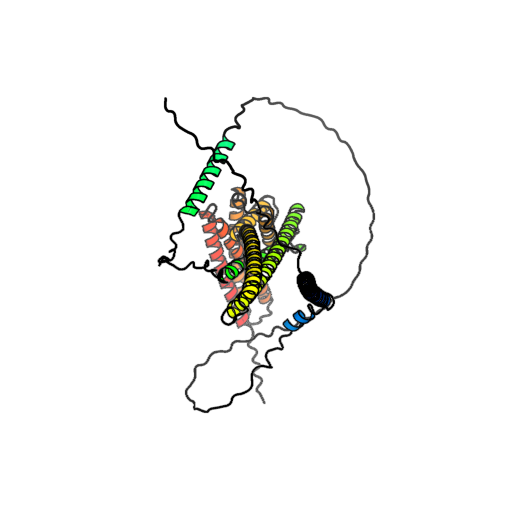 216 LEU A CA 1
ATOM 1640 C C . LEU A 1 216 ? 16.685 1.193 -9.454 1.00 58.56 216 LEU A C 1
ATOM 1642 O O . LEU A 1 216 ? 15.702 0.704 -8.901 1.00 58.56 216 LEU A O 1
ATOM 1646 N N . ALA A 1 217 ? 17.624 1.859 -8.777 1.00 58.66 217 ALA A N 1
ATOM 1647 C CA . ALA A 1 217 ? 17.656 1.986 -7.318 1.00 58.66 217 ALA A CA 1
ATOM 1648 C C . ALA A 1 217 ? 16.557 2.902 -6.752 1.00 58.66 217 ALA A C 1
ATOM 1650 O O . ALA A 1 217 ? 16.234 2.823 -5.571 1.00 58.66 217 ALA A O 1
ATOM 1651 N N . THR A 1 218 ? 15.967 3.775 -7.577 1.00 55.66 218 THR A N 1
ATOM 1652 C CA . THR A 1 218 ? 14.990 4.777 -7.115 1.00 55.66 218 THR A CA 1
ATOM 1653 C C . THR A 1 218 ? 13.538 4.486 -7.511 1.00 55.66 218 THR A C 1
ATOM 1655 O O . THR A 1 218 ? 12.637 5.275 -7.194 1.00 55.66 218 THR A O 1
ATOM 1658 N N . ILE A 1 219 ? 13.274 3.358 -8.175 1.00 57.84 219 ILE A N 1
ATOM 1659 C CA . ILE A 1 219 ? 11.914 2.908 -8.500 1.00 57.84 219 ILE A CA 1
ATOM 1660 C C . ILE A 1 219 ? 11.201 2.559 -7.183 1.00 57.84 219 ILE A C 1
ATOM 1662 O O . ILE A 1 219 ? 11.825 1.926 -6.334 1.00 57.84 219 ILE A O 1
ATOM 1666 N N . PRO A 1 220 ? 9.928 2.962 -6.971 1.00 61.72 220 PRO A N 1
ATOM 1667 C CA . PRO A 1 220 ? 9.192 2.631 -5.757 1.00 61.72 220 PRO A CA 1
ATOM 1668 C C . PRO A 1 220 ? 9.353 1.165 -5.387 1.00 61.72 220 PRO A C 1
ATOM 1670 O O . PRO A 1 220 ? 9.309 0.303 -6.262 1.00 61.72 220 PRO A O 1
ATOM 1673 N N . ASP A 1 221 ? 9.561 0.903 -4.104 1.00 72.88 221 ASP A N 1
ATOM 1674 C CA . ASP A 1 221 ? 9.959 -0.414 -3.638 1.00 72.88 221 ASP A CA 1
ATOM 1675 C C . ASP A 1 221 ? 8.955 -1.477 -4.112 1.00 72.88 221 ASP A C 1
ATOM 1677 O O . ASP A 1 221 ? 7.740 -1.292 -4.033 1.00 72.88 221 ASP A O 1
ATOM 1681 N N . GLU A 1 222 ? 9.437 -2.582 -4.672 1.00 84.06 222 GLU A N 1
ATOM 1682 C CA . GLU A 1 222 ? 8.567 -3.693 -5.069 1.00 84.06 222 GLU A CA 1
ATOM 1683 C C . GLU A 1 222 ? 7.731 -4.177 -3.871 1.00 84.06 222 GLU A C 1
ATOM 1685 O O . GLU A 1 222 ? 6.557 -4.528 -4.014 1.00 84.06 222 GLU A O 1
ATOM 1690 N N . ALA A 1 223 ? 8.303 -4.064 -2.669 1.00 87.50 223 ALA A N 1
ATOM 1691 C CA . ALA A 1 223 ? 7.624 -4.298 -1.404 1.00 87.50 223 ALA A CA 1
ATOM 1692 C C . ALA A 1 223 ? 6.359 -3.438 -1.220 1.00 87.50 223 ALA A C 1
ATOM 1694 O O . ALA A 1 223 ? 5.355 -3.915 -0.688 1.00 87.50 223 ALA A O 1
ATOM 1695 N N . GLU A 1 224 ? 6.364 -2.185 -1.679 1.00 89.19 224 GLU A N 1
ATOM 1696 C CA . GLU A 1 224 ? 5.216 -1.280 -1.583 1.00 89.19 224 GLU A CA 1
ATOM 1697 C C . GLU A 1 224 ? 4.059 -1.711 -2.493 1.00 89.19 224 GLU A C 1
ATOM 1699 O O . GLU A 1 224 ? 2.905 -1.709 -2.059 1.00 89.19 224 GLU A O 1
ATOM 1704 N N . LEU A 1 225 ? 4.360 -2.129 -3.728 1.00 90.50 225 LEU A N 1
ATOM 1705 C CA . LEU A 1 225 ? 3.352 -2.653 -4.658 1.00 90.50 225 LEU A CA 1
ATOM 1706 C C . LEU A 1 225 ? 2.768 -3.965 -4.134 1.00 90.50 225 LEU A C 1
ATOM 1708 O O . LEU A 1 225 ? 1.549 -4.101 -4.062 1.00 90.50 225 LEU A O 1
ATOM 1712 N N . ARG A 1 226 ? 3.618 -4.878 -3.649 1.00 91.94 226 ARG A N 1
ATOM 1713 C CA . ARG A 1 226 ? 3.170 -6.120 -3.002 1.00 91.94 226 ARG A CA 1
ATOM 1714 C C . ARG A 1 226 ? 2.316 -5.842 -1.763 1.00 91.94 226 ARG A C 1
ATOM 1716 O O . ARG A 1 226 ? 1.345 -6.551 -1.521 1.00 91.94 226 ARG A O 1
ATOM 1723 N N . ARG A 1 227 ? 2.612 -4.796 -0.979 1.00 93.75 227 ARG A N 1
ATOM 1724 C CA . ARG A 1 227 ? 1.753 -4.388 0.148 1.00 93.75 227 ARG A CA 1
ATOM 1725 C C . ARG A 1 227 ? 0.375 -3.924 -0.328 1.00 93.75 227 ARG A C 1
ATOM 1727 O O . ARG A 1 227 ? -0.625 -4.275 0.298 1.00 93.75 227 ARG A O 1
ATOM 1734 N N . LEU A 1 228 ? 0.309 -3.113 -1.386 1.00 94.12 228 LEU A N 1
ATOM 1735 C CA . LEU A 1 228 ? -0.974 -2.693 -1.956 1.00 94.12 228 LEU A CA 1
ATOM 1736 C C . LEU A 1 228 ? -1.765 -3.893 -2.478 1.00 94.12 228 LEU A C 1
ATOM 1738 O O . LEU A 1 228 ? -2.940 -4.008 -2.155 1.00 94.12 228 LEU A O 1
ATOM 1742 N N . GLN A 1 229 ? -1.107 -4.818 -3.175 1.00 95.50 229 GLN A N 1
ATOM 1743 C CA . GLN A 1 229 ? -1.719 -6.056 -3.650 1.00 95.50 229 GLN A CA 1
ATOM 1744 C C . GLN A 1 229 ? -2.287 -6.881 -2.489 1.00 95.50 229 GLN A C 1
ATOM 1746 O O . GLN A 1 229 ? -3.465 -7.216 -2.490 1.00 95.50 229 GLN A O 1
ATOM 1751 N N . LYS A 1 230 ? -1.499 -7.106 -1.430 1.00 96.19 230 LYS A N 1
ATOM 1752 C CA . LYS A 1 230 ? -1.970 -7.771 -0.202 1.00 96.19 230 LYS A CA 1
ATOM 1753 C C . LYS A 1 230 ? -3.156 -7.059 0.446 1.00 96.19 230 LYS A C 1
ATOM 1755 O O . LYS A 1 230 ? -3.980 -7.707 1.068 1.00 96.19 230 LYS A O 1
ATOM 1760 N N . SER A 1 231 ? -3.244 -5.736 0.312 1.00 95.81 231 SER A N 1
ATOM 1761 C CA . SER A 1 231 ? -4.377 -4.962 0.832 1.00 95.81 231 SER A CA 1
ATOM 1762 C C . SER A 1 231 ? -5.649 -5.125 -0.003 1.00 95.81 231 SER A C 1
ATOM 1764 O O . SER A 1 231 ? -6.714 -4.798 0.504 1.00 95.81 231 SER A O 1
ATOM 1766 N N . LEU A 1 232 ? -5.544 -5.563 -1.262 1.00 97.25 232 LEU A N 1
ATOM 1767 C CA . LEU A 1 232 ? -6.679 -5.830 -2.154 1.00 97.25 232 LEU A CA 1
ATOM 1768 C C . LEU A 1 232 ? -7.193 -7.272 -2.029 1.00 97.25 232 LEU A C 1
ATOM 1770 O O . LEU A 1 232 ? -8.316 -7.550 -2.437 1.00 97.25 232 LEU A O 1
ATOM 1774 N N . LEU A 1 233 ? -6.399 -8.175 -1.448 1.00 96.25 233 LEU A N 1
ATOM 1775 C CA . LEU A 1 233 ? -6.806 -9.543 -1.142 1.00 96.25 233 LEU A CA 1
ATOM 1776 C C . LEU A 1 233 ? -7.615 -9.554 0.160 1.00 96.25 233 LEU A C 1
ATOM 1778 O O . LEU A 1 233 ? -7.051 -9.494 1.252 1.00 96.25 233 LEU A O 1
ATOM 1782 N N . ILE A 1 234 ? -8.939 -9.609 0.033 1.00 95.75 234 ILE A N 1
ATOM 1783 C CA . ILE A 1 234 ? -9.866 -9.727 1.163 1.00 95.75 234 ILE A CA 1
ATOM 1784 C C . ILE A 1 234 ? -10.430 -11.154 1.168 1.00 95.75 234 ILE A C 1
ATOM 1786 O O . ILE A 1 234 ? -10.922 -11.594 0.125 1.00 95.75 234 ILE A O 1
ATOM 1790 N N . PRO A 1 235 ? -10.385 -11.883 2.297 1.00 95.12 235 PRO A N 1
ATOM 1791 C CA . PRO A 1 235 ? -11.072 -13.165 2.431 1.00 95.12 235 PRO A CA 1
ATOM 1792 C C . PRO A 1 235 ? -12.576 -13.027 2.156 1.00 95.12 235 PRO A C 1
ATOM 1794 O O . PRO A 1 235 ? -13.189 -12.038 2.558 1.00 95.12 235 PRO A O 1
ATOM 1797 N N . ALA A 1 236 ? -13.193 -14.030 1.525 1.00 94.62 236 ALA A N 1
ATOM 1798 C CA . ALA A 1 236 ? -14.625 -14.001 1.204 1.00 94.62 236 ALA A CA 1
ATOM 1799 C C . ALA A 1 236 ? -15.509 -13.800 2.452 1.00 94.62 236 ALA A C 1
ATOM 1801 O O . ALA A 1 236 ? -16.517 -13.099 2.399 1.00 94.62 236 ALA A O 1
ATOM 1802 N N . GLU A 1 237 ? -15.086 -14.346 3.594 1.00 94.50 237 GLU A N 1
ATOM 1803 C CA . GLU A 1 237 ? -15.759 -14.191 4.888 1.00 94.50 237 GLU A CA 1
ATOM 1804 C C . GLU A 1 237 ? -15.812 -12.738 5.376 1.00 94.50 237 GLU A C 1
ATOM 1806 O O . GLU A 1 237 ? -16.793 -12.332 6.001 1.00 94.50 237 GLU A O 1
ATOM 1811 N N . GLU A 1 238 ? -14.772 -11.956 5.076 1.00 92.94 238 GLU A N 1
ATOM 1812 C CA . GLU A 1 238 ? -14.650 -10.553 5.475 1.00 92.94 238 GLU A CA 1
ATOM 1813 C C . GLU A 1 238 ? -15.294 -9.600 4.467 1.00 92.94 238 GLU A C 1
ATOM 1815 O O . GLU A 1 238 ? -15.550 -8.457 4.817 1.00 92.94 238 GLU A O 1
ATOM 1820 N N . ALA A 1 239 ? -15.568 -10.048 3.238 1.00 94.62 239 ALA A N 1
ATOM 1821 C CA . ALA A 1 239 ? -16.101 -9.226 2.149 1.00 94.62 239 ALA A CA 1
ATOM 1822 C C . ALA A 1 239 ? -17.635 -9.059 2.176 1.00 94.62 239 ALA A C 1
ATOM 1824 O O . ALA A 1 239 ? -18.211 -8.517 1.232 1.00 94.62 239 ALA A O 1
ATOM 1825 N N . LYS A 1 240 ? -18.313 -9.517 3.238 1.00 95.56 240 LYS A N 1
ATOM 1826 C CA . LYS A 1 240 ? -19.785 -9.545 3.343 1.00 95.56 240 LYS A CA 1
ATOM 1827 C C . LYS A 1 240 ? -20.437 -8.160 3.302 1.00 95.56 240 LYS A C 1
ATOM 1829 O O . LYS A 1 240 ? -21.598 -8.059 2.921 1.00 95.56 240 LYS A O 1
ATOM 1834 N N . ASN A 1 241 ? -19.718 -7.100 3.682 1.00 96.06 241 ASN A N 1
ATOM 1835 C CA . ASN A 1 241 ? -20.269 -5.740 3.719 1.00 96.06 241 ASN A CA 1
ATOM 1836 C C . ASN A 1 241 ? -19.947 -4.932 2.450 1.00 96.06 241 ASN A C 1
ATOM 1838 O O . ASN A 1 241 ? -20.296 -3.747 2.358 1.00 96.06 241 ASN A O 1
ATOM 1842 N N . LEU A 1 242 ? -19.278 -5.548 1.470 1.00 96.94 242 LEU A N 1
ATOM 1843 C CA . LEU A 1 242 ? -18.967 -4.930 0.189 1.00 9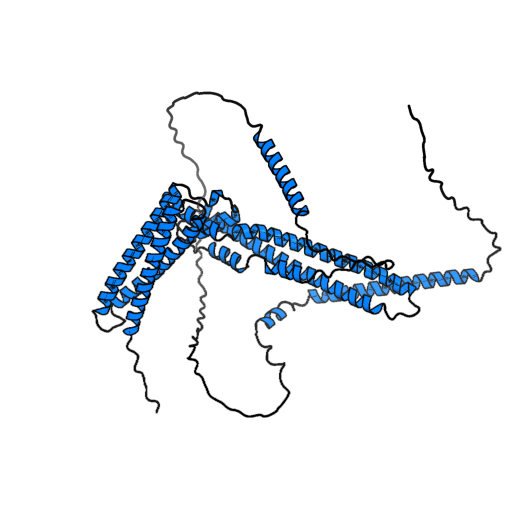6.94 242 LEU A CA 1
ATOM 1844 C C . LEU A 1 242 ? -20.127 -5.090 -0.787 1.00 96.94 242 LEU A C 1
ATOM 1846 O O . LEU A 1 242 ? -20.686 -6.166 -0.967 1.00 96.94 242 LEU A O 1
ATOM 1850 N N . THR A 1 243 ? -20.455 -4.005 -1.479 1.00 97.00 243 THR A N 1
ATOM 1851 C CA . THR A 1 243 ? -21.383 -4.071 -2.613 1.00 97.00 243 THR A CA 1
ATOM 1852 C C . THR A 1 243 ? -20.717 -4.736 -3.819 1.00 97.00 243 THR A C 1
ATOM 1854 O O . THR A 1 243 ? -19.499 -4.668 -3.981 1.00 97.00 243 THR A O 1
ATOM 1857 N N . GLU A 1 244 ? -21.502 -5.303 -4.736 1.00 97.06 244 GLU A N 1
ATOM 1858 C CA . GLU A 1 244 ? -20.976 -5.899 -5.974 1.00 97.06 244 GLU A CA 1
ATOM 1859 C C . GLU A 1 244 ? -20.066 -4.920 -6.740 1.00 97.06 244 GLU A C 1
ATOM 1861 O O . GLU A 1 244 ? -18.929 -5.246 -7.077 1.00 97.06 244 GLU A O 1
ATOM 1866 N N . LYS A 1 245 ? -20.493 -3.658 -6.890 1.00 97.94 245 LYS A N 1
ATOM 1867 C CA . LYS A 1 245 ? -19.693 -2.589 -7.520 1.00 97.94 245 LYS A CA 1
ATOM 1868 C C . LYS A 1 245 ? -18.344 -2.366 -6.832 1.00 97.94 245 LYS A C 1
ATOM 1870 O O . LYS A 1 245 ? -17.349 -2.068 -7.486 1.00 97.94 245 LYS A O 1
ATOM 1875 N N . GLU A 1 246 ? -18.307 -2.483 -5.510 1.00 97.88 246 GLU A N 1
ATOM 1876 C CA . GLU A 1 246 ? -17.087 -2.350 -4.714 1.00 97.88 246 GLU A CA 1
ATOM 1877 C C . GLU A 1 246 ? -16.153 -3.550 -4.894 1.00 97.88 246 GLU A C 1
ATOM 1879 O O . GLU A 1 246 ? -14.943 -3.356 -5.019 1.00 97.88 246 GLU A O 1
ATOM 1884 N N . THR A 1 247 ? -16.695 -4.767 -4.990 1.00 97.81 247 THR A N 1
ATOM 1885 C CA . THR A 1 247 ? -15.898 -5.965 -5.299 1.00 97.81 247 THR A CA 1
ATOM 1886 C C . THR A 1 247 ? -15.299 -5.912 -6.708 1.00 97.81 247 THR A C 1
ATOM 1888 O O . THR A 1 247 ? -14.114 -6.207 -6.879 1.00 97.81 247 THR A O 1
ATOM 1891 N N . VAL A 1 248 ? -16.065 -5.443 -7.703 1.00 97.94 248 VAL A N 1
ATOM 1892 C CA . VAL A 1 248 ? -15.582 -5.214 -9.076 1.00 97.94 248 VAL A CA 1
ATOM 1893 C C . VAL A 1 248 ? -14.451 -4.186 -9.081 1.00 97.94 248 VAL A C 1
ATOM 1895 O O . VAL A 1 248 ? -13.410 -4.427 -9.687 1.00 97.94 248 VAL A O 1
ATOM 1898 N N . LEU A 1 249 ? -14.602 -3.085 -8.338 1.00 97.94 249 LEU A N 1
ATOM 1899 C CA . LEU A 1 249 ? -13.569 -2.053 -8.230 1.00 97.94 249 LEU A CA 1
ATOM 1900 C C . LEU A 1 249 ? -12.263 -2.585 -7.613 1.00 97.94 249 LEU A C 1
ATOM 1902 O O . LEU A 1 249 ? -11.176 -2.198 -8.042 1.00 97.94 249 LEU A O 1
ATOM 1906 N N . ILE A 1 250 ? -12.346 -3.455 -6.600 1.00 98.19 250 ILE A N 1
ATOM 1907 C CA . ILE A 1 250 ? -11.168 -4.089 -5.983 1.00 98.19 250 ILE A CA 1
ATOM 1908 C C . ILE A 1 250 ? -10.463 -5.011 -6.980 1.00 98.19 250 ILE A C 1
ATOM 1910 O O . ILE A 1 250 ? -9.235 -4.962 -7.081 1.00 98.19 250 ILE A O 1
ATOM 1914 N N . ARG A 1 251 ? -11.224 -5.807 -7.741 1.00 97.81 251 ARG A N 1
ATOM 1915 C CA . ARG A 1 251 ? -10.680 -6.688 -8.784 1.00 97.81 251 ARG A CA 1
ATOM 1916 C C . ARG A 1 251 ? -9.972 -5.886 -9.874 1.00 97.81 251 ARG A C 1
ATOM 1918 O O . ARG A 1 251 ? -8.796 -6.123 -10.126 1.00 97.81 251 ARG A O 1
ATOM 1925 N N . GLU A 1 252 ? -10.634 -4.862 -10.414 1.00 98.06 252 GLU A N 1
ATOM 1926 C CA . GLU A 1 252 ? -10.060 -3.963 -11.423 1.00 98.06 252 GLU A CA 1
ATOM 1927 C C . GLU A 1 252 ? -8.758 -3.313 -10.926 1.00 98.06 252 GLU A C 1
ATOM 1929 O O . GLU A 1 252 ? -7.756 -3.244 -11.642 1.00 98.06 252 GLU A O 1
ATOM 1934 N N . ALA A 1 253 ? -8.739 -2.858 -9.670 1.00 97.31 253 ALA A N 1
ATOM 1935 C CA . ALA A 1 253 ? -7.540 -2.293 -9.068 1.00 97.31 253 ALA A CA 1
ATOM 1936 C C . ALA A 1 253 ? -6.397 -3.309 -8.957 1.00 97.31 253 ALA A C 1
ATOM 1938 O O . ALA A 1 253 ? -5.238 -2.944 -9.172 1.00 97.31 253 ALA A O 1
ATOM 1939 N N . ASN A 1 254 ? -6.705 -4.561 -8.616 1.00 97.38 254 ASN A N 1
ATOM 1940 C CA . ASN A 1 254 ? -5.717 -5.628 -8.514 1.00 97.38 254 ASN A CA 1
ATOM 1941 C C . ASN A 1 254 ? -5.118 -5.957 -9.887 1.00 97.38 254 ASN A C 1
ATOM 1943 O O . ASN A 1 254 ? -3.896 -5.979 -10.023 1.00 97.38 254 ASN A O 1
ATOM 1947 N N . ASP A 1 255 ? -5.958 -6.098 -10.911 1.00 97.38 255 ASP A N 1
ATOM 1948 C CA . ASP A 1 255 ? -5.525 -6.379 -12.285 1.00 97.38 255 ASP A CA 1
ATOM 1949 C C . ASP A 1 255 ? -4.648 -5.246 -12.830 1.00 97.38 255 ASP A C 1
ATOM 1951 O O . ASP A 1 255 ? -3.576 -5.469 -13.398 1.00 97.38 255 ASP A O 1
ATOM 1955 N N . LYS A 1 256 ? -5.040 -3.995 -12.568 1.00 96.44 256 LYS A N 1
ATOM 1956 C CA . LYS A 1 256 ? -4.261 -2.815 -12.952 1.00 96.44 256 LYS A CA 1
ATOM 1957 C C . LYS A 1 256 ? -2.914 -2.749 -12.226 1.00 96.44 256 LYS A C 1
ATOM 1959 O O . LYS A 1 256 ? -1.908 -2.362 -12.824 1.00 96.44 256 LYS A O 1
ATOM 1964 N N . LEU A 1 257 ? -2.866 -3.126 -10.948 1.00 95.12 257 LEU A N 1
ATOM 1965 C CA . LEU A 1 257 ? -1.624 -3.177 -10.177 1.00 95.12 257 LEU A CA 1
ATOM 1966 C C . LEU A 1 257 ? -0.685 -4.278 -10.692 1.00 95.12 257 LEU A C 1
ATOM 1968 O O . LEU A 1 257 ? 0.508 -4.017 -10.862 1.00 95.12 257 LEU A O 1
ATOM 1972 N N . LEU A 1 258 ? -1.225 -5.460 -11.002 1.00 95.31 258 LEU A N 1
ATOM 1973 C CA . LEU A 1 258 ? -0.497 -6.564 -11.632 1.00 95.31 258 LEU A CA 1
ATOM 1974 C C . LEU A 1 258 ? 0.088 -6.146 -12.984 1.00 95.31 258 LEU A C 1
ATOM 1976 O O . LEU A 1 258 ? 1.287 -6.315 -13.207 1.00 95.31 258 LEU A O 1
ATOM 1980 N N . PHE A 1 259 ? -0.712 -5.497 -13.833 1.00 95.19 259 PHE A N 1
ATOM 1981 C CA . PHE A 1 259 ? -0.249 -4.952 -15.109 1.00 95.19 259 PHE A CA 1
ATOM 1982 C C . PHE A 1 259 ? 0.933 -3.987 -14.931 1.00 95.19 259 PHE A C 1
ATOM 1984 O O . PHE A 1 259 ? 1.926 -4.066 -15.659 1.00 95.19 259 PHE A O 1
ATOM 1991 N N . PHE A 1 260 ? 0.878 -3.084 -13.945 1.00 92.75 260 PHE A N 1
ATOM 1992 C CA . PHE A 1 260 ? 1.992 -2.173 -13.675 1.00 92.75 260 PHE A CA 1
ATOM 1993 C C . PHE A 1 260 ? 3.246 -2.894 -13.170 1.00 92.75 260 PHE A C 1
ATOM 1995 O O . PHE A 1 260 ? 4.357 -2.510 -13.549 1.00 92.75 260 PHE A O 1
ATOM 2002 N N . MET A 1 261 ? 3.093 -3.926 -12.338 1.00 91.50 261 MET A N 1
ATOM 2003 C CA . MET A 1 261 ? 4.212 -4.746 -11.864 1.00 91.50 261 MET A CA 1
ATOM 2004 C C . MET A 1 261 ? 4.877 -5.502 -13.018 1.00 91.50 261 MET A C 1
ATOM 2006 O O . MET A 1 261 ? 6.099 -5.457 -13.162 1.00 91.50 261 MET A O 1
ATOM 2010 N N . GLU A 1 262 ? 4.084 -6.120 -13.888 1.00 94.31 262 GLU A N 1
ATOM 2011 C CA . GLU A 1 262 ? 4.577 -6.850 -15.054 1.00 94.31 262 GLU A CA 1
ATOM 2012 C C . GLU A 1 262 ? 5.250 -5.909 -16.067 1.00 94.31 262 GLU A C 1
ATOM 2014 O O . GLU A 1 262 ? 6.360 -6.171 -16.538 1.00 94.31 262 GLU A O 1
ATOM 2019 N N . ARG A 1 263 ? 4.632 -4.754 -16.355 1.00 94.38 263 ARG A N 1
ATOM 2020 C CA . ARG A 1 263 ? 5.217 -3.727 -17.229 1.00 94.38 263 ARG A CA 1
ATOM 2021 C C . ARG A 1 263 ? 6.545 -3.215 -16.679 1.00 94.38 263 ARG A C 1
ATOM 2023 O O . ARG A 1 263 ? 7.499 -3.063 -17.442 1.00 94.38 263 ARG A O 1
ATOM 2030 N N . ARG A 1 264 ? 6.640 -2.984 -15.365 1.00 90.88 264 ARG A N 1
ATOM 2031 C CA . ARG A 1 264 ? 7.900 -2.615 -14.703 1.00 90.88 264 ARG A CA 1
ATOM 2032 C C . ARG A 1 264 ? 8.960 -3.692 -14.902 1.00 90.88 264 ARG A C 1
ATOM 2034 O O . ARG A 1 264 ? 10.081 -3.355 -15.272 1.00 90.88 264 ARG A O 1
ATOM 2041 N N . TYR A 1 265 ? 8.620 -4.955 -14.649 1.00 91.56 265 TYR A N 1
ATOM 2042 C CA . TYR A 1 265 ? 9.551 -6.071 -14.804 1.00 91.56 265 TYR A CA 1
ATOM 2043 C C . TYR A 1 265 ? 10.079 -6.155 -16.241 1.00 91.56 265 TYR A C 1
ATOM 2045 O O . TYR A 1 265 ? 11.293 -6.188 -16.450 1.00 91.56 265 TYR A O 1
ATOM 2053 N N . ARG A 1 266 ? 9.185 -6.077 -17.236 1.00 94.94 266 ARG A N 1
ATOM 2054 C CA . ARG A 1 266 ? 9.551 -6.071 -18.660 1.00 94.94 266 ARG A CA 1
ATOM 2055 C C . ARG A 1 266 ? 10.481 -4.916 -19.021 1.00 94.94 266 ARG A C 1
ATOM 2057 O O . ARG A 1 266 ? 11.499 -5.141 -19.672 1.00 94.94 266 ARG A O 1
ATOM 2064 N N . LEU A 1 267 ? 10.174 -3.698 -18.574 1.00 92.81 267 LEU A N 1
ATOM 2065 C CA . LEU A 1 267 ? 11.021 -2.528 -18.821 1.00 92.81 267 LEU A CA 1
ATOM 2066 C C . LEU A 1 267 ? 12.390 -2.658 -18.140 1.00 92.81 267 LEU A C 1
ATOM 2068 O O . LEU A 1 267 ? 13.408 -2.375 -18.762 1.00 92.81 267 LEU A O 1
ATOM 2072 N N . ALA A 1 268 ? 12.443 -3.137 -16.896 1.00 89.25 268 ALA A N 1
ATOM 2073 C CA . ALA A 1 268 ? 13.701 -3.344 -16.182 1.00 89.25 268 ALA A CA 1
ATOM 2074 C C . ALA A 1 268 ? 14.572 -4.423 -16.848 1.00 89.25 268 ALA A C 1
ATOM 2076 O O . ALA A 1 268 ? 15.776 -4.226 -17.016 1.00 89.25 268 ALA A O 1
ATOM 2077 N N . ALA A 1 269 ? 13.974 -5.536 -17.280 1.00 90.25 269 ALA A N 1
ATOM 2078 C CA . ALA A 1 269 ? 14.669 -6.574 -18.037 1.00 90.25 269 ALA A CA 1
ATOM 2079 C C . ALA A 1 269 ? 15.157 -6.050 -19.399 1.00 90.25 269 ALA A C 1
ATOM 2081 O O . ALA A 1 269 ? 16.297 -6.305 -19.790 1.00 90.25 269 ALA A O 1
ATOM 2082 N N . GLY A 1 270 ? 14.325 -5.272 -20.099 1.00 92.81 270 GLY A N 1
ATOM 2083 C CA . GLY A 1 270 ? 14.688 -4.606 -21.350 1.00 92.81 270 GLY A CA 1
ATOM 2084 C C . GLY A 1 270 ? 15.858 -3.636 -21.182 1.00 92.81 270 GLY A C 1
ATOM 2085 O O . GLY A 1 270 ? 16.772 -3.640 -22.005 1.00 92.81 270 GLY A O 1
ATOM 2086 N N . LEU A 1 271 ? 15.867 -2.863 -20.090 1.00 91.38 271 LEU A N 1
ATOM 2087 C CA . LEU A 1 271 ? 16.954 -1.950 -19.748 1.00 91.38 271 LEU A CA 1
ATOM 2088 C C . LEU A 1 271 ? 18.260 -2.716 -19.533 1.00 91.38 271 LEU A C 1
ATOM 2090 O O . LEU A 1 271 ? 19.254 -2.392 -20.172 1.00 91.38 271 LEU A O 1
ATOM 2094 N N . ARG A 1 272 ? 18.252 -3.771 -18.703 1.00 89.12 272 ARG A N 1
ATOM 2095 C CA . ARG A 1 272 ? 19.440 -4.614 -18.464 1.00 89.12 272 ARG A CA 1
ATOM 2096 C C . ARG A 1 272 ? 20.014 -5.162 -19.771 1.00 89.12 272 ARG A C 1
ATOM 2098 O O . ARG A 1 272 ? 21.192 -4.960 -20.046 1.00 89.12 272 ARG A O 1
ATOM 2105 N N . LYS A 1 273 ? 19.168 -5.743 -20.630 1.00 92.44 273 LYS A N 1
ATOM 2106 C CA . LYS A 1 273 ? 19.585 -6.261 -21.946 1.00 92.44 273 LYS A CA 1
ATOM 2107 C C . LYS A 1 273 ? 20.191 -5.174 -22.842 1.00 92.44 273 LYS A C 1
ATOM 2109 O O . LYS A 1 273 ? 21.200 -5.415 -23.503 1.00 92.44 273 LYS A O 1
ATOM 2114 N N . ALA A 1 274 ? 19.595 -3.980 -22.882 1.00 92.88 274 ALA A N 1
ATOM 2115 C CA . ALA A 1 274 ? 20.106 -2.871 -23.691 1.00 92.88 274 ALA A CA 1
ATOM 2116 C C . ALA A 1 274 ? 21.481 -2.387 -23.196 1.00 92.88 274 ALA A C 1
ATOM 2118 O O . ALA A 1 274 ? 22.377 -2.130 -24.000 1.00 92.88 274 ALA A O 1
ATOM 2119 N N . VAL A 1 275 ? 21.673 -2.344 -21.878 1.00 90.00 275 VAL A N 1
ATOM 2120 C CA . VAL A 1 275 ? 22.936 -1.968 -21.230 1.00 90.00 275 VAL A CA 1
ATOM 2121 C C . VAL A 1 275 ? 24.029 -2.989 -21.487 1.00 90.00 275 VAL A C 1
ATOM 2123 O O . VAL A 1 275 ? 25.128 -2.611 -21.880 1.00 90.00 275 VAL A O 1
ATOM 2126 N N . GLU A 1 276 ? 23.731 -4.275 -21.320 1.00 89.75 276 GLU A N 1
ATOM 2127 C CA . GLU A 1 276 ? 24.672 -5.356 -21.622 1.00 89.75 276 GLU A CA 1
ATOM 2128 C C . GLU A 1 276 ? 25.092 -5.320 -23.096 1.00 89.75 276 GLU A C 1
ATOM 2130 O O . GLU A 1 276 ? 26.279 -5.409 -23.413 1.00 89.75 276 GLU A O 1
ATOM 2135 N N . SER A 1 277 ? 24.136 -5.122 -24.013 1.00 93.75 277 SER A N 1
ATOM 2136 C CA . SER A 1 277 ? 24.425 -4.966 -25.443 1.00 93.75 277 SER A CA 1
ATOM 2137 C C . SER A 1 277 ? 25.347 -3.776 -25.702 1.00 93.75 277 SER A C 1
ATOM 2139 O O . SER A 1 277 ? 26.323 -3.897 -26.442 1.00 93.75 277 SER A O 1
ATOM 2141 N N . ARG A 1 278 ? 25.068 -2.627 -25.078 1.00 94.25 278 ARG A N 1
ATOM 2142 C CA . ARG A 1 278 ? 25.910 -1.434 -25.174 1.00 94.25 278 ARG A CA 1
ATOM 2143 C C . ARG A 1 278 ? 27.327 -1.709 -24.660 1.00 94.25 278 ARG A C 1
ATOM 2145 O O . ARG A 1 278 ? 28.290 -1.388 -25.349 1.00 94.25 278 ARG A O 1
ATOM 2152 N N . GLN A 1 279 ? 27.467 -2.330 -23.489 1.00 92.81 279 GLN A N 1
ATOM 2153 C CA . GLN A 1 279 ? 28.765 -2.672 -22.894 1.00 92.81 279 GLN A CA 1
ATOM 2154 C C . GLN A 1 279 ? 29.586 -3.593 -23.803 1.00 92.81 279 GLN A C 1
ATOM 2156 O O . GLN A 1 279 ? 30.769 -3.339 -24.018 1.00 92.81 279 GLN A O 1
ATOM 2161 N N . ARG A 1 280 ? 28.957 -4.612 -24.406 1.00 94.50 280 ARG A N 1
ATOM 2162 C CA . ARG A 1 280 ? 29.618 -5.497 -25.381 1.00 94.50 280 ARG A CA 1
ATOM 2163 C C . ARG A 1 280 ? 30.118 -4.727 -26.607 1.00 94.50 280 ARG A C 1
ATOM 2165 O O . ARG A 1 280 ? 31.243 -4.956 -27.044 1.00 94.50 280 ARG A O 1
ATOM 2172 N N . LEU A 1 281 ? 29.313 -3.804 -27.141 1.00 95.69 281 LEU A N 1
ATOM 2173 C CA . LEU A 1 281 ? 29.697 -2.973 -28.289 1.00 95.69 281 LEU A CA 1
ATOM 2174 C C . LEU A 1 281 ? 30.861 -2.029 -27.959 1.00 95.69 281 LEU A C 1
ATOM 2176 O O . LEU A 1 281 ? 31.781 -1.899 -28.764 1.00 95.69 281 LEU A O 1
ATOM 2180 N N . VAL A 1 282 ? 30.852 -1.412 -26.774 1.00 92.75 282 VAL A N 1
ATOM 2181 C CA . VAL A 1 282 ? 31.941 -0.536 -26.308 1.00 92.75 282 VAL A CA 1
ATOM 2182 C C . VAL A 1 282 ? 33.230 -1.328 -26.097 1.00 92.75 282 VAL A C 1
ATOM 2184 O O . VAL A 1 282 ? 34.273 -0.924 -26.601 1.00 92.75 282 VAL A O 1
ATOM 2187 N N . ALA A 1 283 ? 33.166 -2.487 -25.436 1.00 93.56 283 ALA A N 1
ATOM 2188 C CA . ALA A 1 283 ? 34.330 -3.350 -25.245 1.00 93.56 283 ALA A CA 1
ATOM 2189 C C . ALA A 1 283 ? 34.925 -3.814 -26.586 1.00 93.56 283 ALA A C 1
ATOM 2191 O O . ALA A 1 283 ? 36.143 -3.875 -26.749 1.00 93.56 283 ALA A O 1
ATOM 2192 N N . TYR A 1 284 ? 34.077 -4.113 -27.575 1.00 95.12 284 TYR A N 1
ATOM 2193 C CA . TYR A 1 284 ? 34.527 -4.455 -28.923 1.00 95.12 284 TYR A CA 1
ATOM 2194 C C . TYR A 1 284 ? 35.187 -3.265 -29.639 1.00 95.12 284 TYR A C 1
ATOM 2196 O O . TYR A 1 284 ? 36.244 -3.430 -30.246 1.00 95.12 284 TYR A O 1
ATOM 2204 N N . ALA A 1 285 ? 34.625 -2.059 -29.513 1.00 93.06 285 ALA A N 1
ATOM 2205 C CA . ALA A 1 285 ? 35.227 -0.839 -30.053 1.00 93.06 285 ALA A CA 1
ATOM 2206 C C . ALA A 1 285 ? 36.592 -0.523 -29.408 1.00 93.06 285 ALA A C 1
ATOM 2208 O O . ALA A 1 285 ? 37.537 -0.186 -30.118 1.00 93.06 285 ALA A O 1
ATOM 2209 N N . GLN A 1 286 ? 36.730 -0.702 -28.089 1.00 92.31 286 GLN A N 1
ATOM 2210 C CA . GLN A 1 286 ? 38.002 -0.534 -27.372 1.00 92.31 286 GLN A CA 1
ATOM 2211 C C . GLN A 1 286 ? 39.066 -1.532 -27.849 1.00 92.31 286 GLN A C 1
ATOM 2213 O O . GLN A 1 286 ? 40.208 -1.145 -28.094 1.00 92.31 286 GLN A O 1
ATOM 2218 N N . LYS A 1 287 ? 38.690 -2.806 -28.042 1.00 92.75 287 LYS A N 1
ATOM 2219 C CA . LYS A 1 287 ? 39.594 -3.834 -28.587 1.00 92.75 287 LYS A CA 1
ATOM 2220 C C . LYS A 1 287 ? 40.087 -3.477 -29.988 1.00 92.75 287 LYS A C 1
ATOM 2222 O O . LYS A 1 287 ? 41.272 -3.623 -30.258 1.00 92.75 287 LYS A O 1
ATOM 2227 N N . LEU A 1 288 ? 39.200 -2.971 -30.846 1.00 90.25 288 LEU A N 1
ATOM 2228 C CA . LEU A 1 288 ? 39.559 -2.523 -32.193 1.00 90.25 288 LEU A CA 1
ATOM 2229 C C . LEU A 1 288 ? 40.522 -1.324 -32.172 1.00 90.25 288 LEU A C 1
ATOM 2231 O O . LEU A 1 288 ? 41.482 -1.319 -32.943 1.00 90.25 288 LEU A O 1
ATOM 2235 N N . GLY A 1 289 ? 40.316 -0.357 -31.271 1.00 85.25 289 GLY A N 1
ATOM 2236 C CA . GLY A 1 289 ? 41.191 0.815 -31.122 1.00 85.25 289 GLY A CA 1
ATOM 2237 C C . GLY A 1 289 ? 42.580 0.505 -30.554 1.00 85.25 289 GLY A C 1
ATOM 2238 O O . GLY A 1 289 ? 43.555 1.160 -30.915 1.00 85.25 289 GLY A O 1
ATOM 2239 N N . GLY A 1 290 ? 42.716 -0.534 -29.722 1.00 84.38 290 GLY A N 1
ATOM 2240 C CA . GLY A 1 290 ? 44.021 -0.981 -29.215 1.00 84.38 290 GLY A CA 1
ATOM 2241 C C . GLY A 1 290 ? 44.965 -1.492 -30.312 1.00 84.38 290 GLY A C 1
ATOM 2242 O O . GLY A 1 290 ? 46.182 -1.350 -30.204 1.00 84.38 290 GLY A O 1
ATOM 2243 N N . THR A 1 291 ? 44.408 -2.031 -31.398 1.00 76.19 291 THR A N 1
ATOM 2244 C CA . THR A 1 291 ? 45.154 -2.587 -32.540 1.00 76.19 291 THR A CA 1
ATOM 2245 C C . THR A 1 291 ? 45.707 -1.546 -33.521 1.00 76.19 291 THR A C 1
ATOM 2247 O O . THR A 1 291 ? 46.533 -1.897 -34.360 1.00 76.19 291 THR A O 1
ATOM 2250 N N . GLU A 1 292 ? 45.315 -0.268 -33.435 1.00 67.19 292 GLU A N 1
ATOM 2251 C CA . GLU A 1 292 ? 45.781 0.769 -34.378 1.00 67.19 292 GLU A CA 1
ATOM 2252 C C . GLU A 1 292 ? 47.278 1.108 -34.243 1.00 67.19 292 GLU A C 1
ATOM 2254 O O . GLU A 1 292 ? 47.852 1.713 -35.147 1.00 67.19 292 GLU A O 1
ATOM 2259 N N . ARG A 1 293 ? 47.943 0.708 -33.149 1.00 69.31 293 ARG A N 1
ATOM 2260 C CA . ARG A 1 293 ? 49.314 1.149 -32.838 1.00 69.31 293 ARG A CA 1
ATOM 2261 C C . ARG A 1 293 ? 50.451 0.360 -33.506 1.00 69.31 293 ARG A C 1
ATOM 2263 O O . ARG A 1 293 ? 51.590 0.791 -33.373 1.00 69.31 293 ARG A O 1
ATOM 2270 N N . SER A 1 294 ? 50.203 -0.741 -34.227 1.00 67.00 294 SER A N 1
ATOM 2271 C CA . SER A 1 294 ? 51.297 -1.613 -34.719 1.00 67.00 294 SER A CA 1
ATOM 2272 C C . SER A 1 294 ? 51.262 -2.023 -36.201 1.00 67.00 294 SER A C 1
ATOM 2274 O O . SER A 1 294 ? 52.075 -2.845 -36.619 1.00 67.00 294 SER A O 1
ATOM 2276 N N . CYS A 1 295 ? 50.377 -1.471 -37.038 1.00 54.25 295 CYS A N 1
ATOM 2277 C CA . CYS A 1 295 ? 50.234 -1.963 -38.415 1.00 54.25 295 CYS A CA 1
ATOM 2278 C C . CYS A 1 295 ? 51.172 -1.244 -39.411 1.00 54.25 295 CYS A C 1
ATOM 2280 O O . CYS A 1 295 ? 50.886 -0.136 -39.869 1.00 54.25 295 CYS A O 1
ATOM 2282 N N . GLY A 1 296 ? 52.296 -1.889 -39.751 1.00 66.50 296 GLY A N 1
ATOM 2283 C CA . GLY A 1 296 ? 53.195 -1.484 -40.839 1.00 66.50 296 GLY A CA 1
ATOM 2284 C C . GLY A 1 296 ? 52.537 -1.563 -42.226 1.00 66.50 296 GLY A C 1
ATOM 2285 O O . GLY A 1 296 ? 51.585 -2.314 -42.403 1.00 66.50 296 GLY A O 1
ATOM 2286 N N . THR A 1 297 ? 53.039 -0.742 -43.162 1.00 63.75 297 THR A N 1
ATOM 2287 C CA . THR A 1 297 ? 52.884 -0.647 -44.647 1.00 63.75 297 THR A CA 1
ATOM 2288 C C . THR A 1 297 ? 51.613 -1.116 -45.393 1.00 63.75 297 THR A C 1
ATOM 2290 O O . THR A 1 297 ? 51.285 -0.504 -46.406 1.00 63.75 297 THR A O 1
ATOM 2293 N N . PHE A 1 298 ? 50.798 -2.054 -44.906 1.00 60.31 298 PHE A N 1
ATOM 2294 C CA . PHE A 1 298 ? 49.437 -2.363 -45.393 1.00 60.31 298 PHE A CA 1
ATOM 2295 C C . PHE A 1 298 ? 48.383 -1.280 -45.041 1.00 60.31 298 PHE A C 1
ATOM 2297 O O . PHE A 1 298 ? 47.180 -1.443 -45.261 1.00 60.31 298 PHE A O 1
ATOM 2304 N N . GLY A 1 299 ? 48.823 -0.132 -44.517 1.00 70.75 299 GLY A N 1
ATOM 2305 C CA . GLY A 1 299 ? 48.022 0.817 -43.738 1.00 70.75 299 GLY A CA 1
ATOM 2306 C C . GLY A 1 299 ? 46.894 1.580 -44.444 1.00 70.75 299 GLY A C 1
ATOM 2307 O O . GLY A 1 299 ? 46.118 2.235 -43.754 1.00 70.75 299 GLY A O 1
ATOM 2308 N N . ARG A 1 300 ? 46.738 1.534 -45.776 1.00 82.00 300 ARG A N 1
ATOM 2309 C CA . ARG A 1 300 ? 45.639 2.268 -46.450 1.00 82.00 300 ARG A CA 1
ATOM 2310 C C . ARG A 1 300 ? 44.329 1.486 -46.480 1.00 82.00 300 ARG A C 1
ATOM 2312 O O . ARG A 1 300 ? 43.295 2.025 -46.090 1.00 82.00 300 ARG A O 1
ATOM 2319 N N . PHE A 1 301 ? 44.369 0.224 -46.905 1.00 82.81 301 PHE A N 1
ATOM 2320 C CA . PHE A 1 301 ? 43.167 -0.608 -46.983 1.00 82.81 301 PHE A CA 1
ATOM 2321 C C . PHE A 1 301 ? 42.645 -0.963 -45.586 1.00 82.81 301 PHE A C 1
ATOM 2323 O O . PHE A 1 301 ? 41.461 -0.784 -45.308 1.00 82.81 301 PHE A O 1
ATOM 2330 N N . THR A 1 302 ? 43.535 -1.353 -44.669 1.00 83.50 302 THR A N 1
ATOM 2331 C CA . THR A 1 302 ? 43.175 -1.659 -43.276 1.00 83.50 302 THR A CA 1
ATOM 2332 C C . THR A 1 302 ? 42.548 -0.454 -42.576 1.00 83.50 302 THR A C 1
ATOM 2334 O O . THR A 1 302 ? 41.537 -0.601 -41.893 1.00 83.50 302 THR A O 1
ATOM 2337 N N . ARG A 1 303 ? 43.073 0.758 -42.811 1.00 85.56 303 ARG A N 1
ATOM 2338 C CA . ARG A 1 303 ? 42.479 2.002 -42.299 1.00 85.56 303 ARG A CA 1
ATOM 2339 C C . ARG A 1 303 ? 41.086 2.242 -42.880 1.00 85.56 303 ARG A C 1
ATOM 2341 O O . ARG A 1 303 ? 40.180 2.584 -42.129 1.00 85.56 303 ARG A O 1
ATOM 2348 N N . PHE A 1 304 ? 40.886 2.032 -44.182 1.00 87.69 304 PHE A N 1
ATOM 2349 C CA . PHE A 1 304 ? 39.564 2.159 -44.802 1.00 87.69 304 PHE A CA 1
ATOM 2350 C C . PHE A 1 304 ? 38.546 1.186 -44.184 1.00 87.69 304 PHE A C 1
ATOM 2352 O O . PHE A 1 304 ? 37.490 1.618 -43.718 1.00 87.69 304 PHE A O 1
ATOM 2359 N N . VAL A 1 305 ? 38.887 -0.101 -44.073 1.00 88.94 305 VAL A N 1
ATOM 2360 C CA . VAL A 1 305 ? 38.021 -1.113 -43.441 1.00 88.94 305 VAL A CA 1
ATOM 2361 C C . VAL A 1 305 ? 37.727 -0.754 -41.983 1.00 88.94 305 VAL A C 1
ATOM 2363 O O . VAL A 1 305 ? 36.567 -0.762 -41.567 1.00 88.94 305 VAL A O 1
ATOM 2366 N N . TYR A 1 306 ? 38.748 -0.356 -41.223 1.00 88.38 306 TYR A N 1
ATOM 2367 C CA . TYR A 1 306 ? 38.591 0.077 -39.838 1.00 88.38 306 TYR A CA 1
ATOM 2368 C C . TYR A 1 306 ? 37.644 1.274 -39.717 1.00 88.38 306 TYR A C 1
ATOM 2370 O O . TYR A 1 306 ? 36.730 1.250 -38.898 1.00 88.38 306 TYR A O 1
ATOM 2378 N N . THR A 1 307 ? 37.787 2.297 -40.565 1.00 89.56 307 THR A N 1
ATOM 2379 C CA . THR A 1 307 ? 36.881 3.457 -40.541 1.00 89.56 307 THR A CA 1
ATOM 2380 C C . THR A 1 307 ? 35.423 3.084 -40.797 1.00 89.56 307 THR A C 1
ATOM 2382 O O . THR A 1 307 ? 34.537 3.629 -40.132 1.00 89.56 307 THR A O 1
ATOM 2385 N N . ILE A 1 308 ? 35.160 2.127 -41.692 1.00 93.00 308 ILE A N 1
ATOM 2386 C CA . ILE A 1 308 ? 33.807 1.611 -41.936 1.00 93.00 308 ILE A CA 1
ATOM 2387 C C . ILE A 1 308 ? 33.281 0.885 -40.694 1.00 93.00 308 ILE A C 1
ATOM 2389 O O . ILE A 1 308 ? 32.190 1.211 -40.219 1.00 93.00 308 ILE A O 1
ATOM 2393 N N . ILE A 1 309 ? 34.059 -0.047 -40.133 1.00 92.38 309 ILE A N 1
ATOM 2394 C CA . ILE A 1 309 ? 33.666 -0.827 -38.949 1.00 92.38 309 ILE A CA 1
ATOM 2395 C C . ILE A 1 309 ? 33.426 0.097 -37.749 1.00 92.38 309 ILE A C 1
ATOM 2397 O O . ILE A 1 309 ? 32.377 0.023 -37.112 1.00 92.38 309 ILE A O 1
ATOM 2401 N N . SER A 1 310 ? 34.340 1.025 -37.475 1.00 91.00 310 SER A N 1
ATOM 2402 C CA . SER A 1 310 ? 34.225 1.996 -36.383 1.00 91.00 310 SER A CA 1
ATOM 2403 C C . SER A 1 310 ? 33.043 2.949 -36.569 1.00 91.00 310 SER A C 1
ATOM 2405 O O . SER A 1 310 ? 32.408 3.354 -35.592 1.00 91.00 310 SER A O 1
ATOM 2407 N N . ARG A 1 311 ? 32.691 3.319 -37.808 1.00 94.06 311 ARG A N 1
ATOM 2408 C CA . ARG A 1 311 ? 31.470 4.096 -38.080 1.00 94.06 311 ARG A CA 1
ATOM 2409 C C . ARG A 1 311 ? 30.215 3.281 -37.777 1.00 94.06 311 ARG A C 1
ATOM 2411 O O . ARG A 1 311 ? 29.295 3.808 -37.158 1.00 94.06 311 ARG A O 1
ATOM 2418 N N . GLU A 1 312 ? 30.179 2.020 -38.186 1.00 95.75 312 GLU A N 1
ATOM 2419 C CA . GLU A 1 312 ? 29.041 1.132 -37.945 1.00 95.75 312 GLU A CA 1
ATOM 2420 C C . GLU A 1 312 ? 28.866 0.804 -36.454 1.00 95.75 312 GLU A C 1
ATOM 2422 O O . GLU A 1 312 ? 27.756 0.861 -35.928 1.00 95.75 312 GLU A O 1
ATOM 2427 N N . LEU A 1 313 ? 29.959 0.566 -35.726 1.00 95.25 313 LEU A N 1
ATOM 2428 C CA . LEU A 1 313 ? 29.919 0.369 -34.276 1.00 95.25 313 LEU A CA 1
ATOM 2429 C C . LEU A 1 313 ? 29.403 1.597 -33.539 1.00 95.25 313 LEU A C 1
ATOM 2431 O O . LEU A 1 313 ? 28.537 1.458 -32.680 1.00 95.25 313 LEU A O 1
ATOM 2435 N N . ARG A 1 314 ? 29.870 2.798 -33.905 1.00 95.25 314 ARG A N 1
ATOM 2436 C CA . ARG A 1 314 ? 29.358 4.049 -33.328 1.00 95.25 314 ARG A CA 1
ATOM 2437 C C . ARG A 1 314 ? 27.854 4.199 -33.543 1.00 95.25 314 ARG A C 1
ATOM 2439 O O . ARG A 1 314 ? 27.148 4.539 -32.599 1.00 95.25 314 ARG A O 1
ATOM 2446 N N . LYS A 1 315 ? 27.343 3.871 -34.737 1.00 96.62 315 LYS A N 1
ATOM 2447 C CA . LYS A 1 315 ? 25.893 3.859 -34.997 1.00 96.62 315 LYS A CA 1
ATOM 2448 C C . LYS A 1 315 ? 25.154 2.871 -34.092 1.00 96.62 315 LYS A C 1
ATOM 2450 O O . LYS A 1 315 ? 24.127 3.221 -33.525 1.00 96.62 315 LYS A O 1
ATOM 2455 N N . ARG A 1 316 ? 25.668 1.649 -33.925 1.00 96.81 316 ARG A N 1
ATOM 2456 C CA . ARG A 1 316 ? 25.038 0.631 -33.063 1.00 96.81 316 ARG A CA 1
ATOM 2457 C C . ARG A 1 316 ? 25.052 1.018 -31.587 1.00 96.81 316 ARG A C 1
ATOM 2459 O O . ARG A 1 316 ? 24.057 0.794 -30.904 1.00 96.81 316 ARG A O 1
ATOM 2466 N N . ILE A 1 317 ? 26.147 1.614 -31.110 1.00 94.81 317 ILE A N 1
ATOM 2467 C CA . ILE A 1 317 ? 26.242 2.168 -29.753 1.00 94.81 317 ILE A CA 1
ATOM 2468 C C . ILE A 1 317 ? 25.189 3.265 -29.576 1.00 94.81 317 ILE A C 1
ATOM 2470 O O . ILE A 1 317 ? 24.402 3.187 -28.641 1.00 94.81 317 ILE A O 1
ATOM 2474 N N . TYR A 1 318 ? 25.085 4.197 -30.526 1.00 95.06 318 TYR A N 1
ATOM 2475 C CA . TYR A 1 318 ? 24.078 5.260 -30.498 1.00 95.06 318 TYR A CA 1
ATOM 2476 C C . TYR A 1 318 ? 22.632 4.729 -30.468 1.00 95.06 318 TYR A C 1
ATOM 2478 O O . TYR A 1 318 ? 21.794 5.234 -29.720 1.00 95.06 318 TYR A O 1
ATOM 2486 N N . ILE A 1 319 ? 22.326 3.680 -31.241 1.00 95.56 319 ILE A N 1
ATOM 2487 C CA . ILE A 1 319 ? 21.011 3.016 -31.210 1.00 95.56 319 ILE A CA 1
ATOM 2488 C C . ILE A 1 319 ? 20.752 2.394 -29.829 1.00 95.56 319 ILE A C 1
ATOM 2490 O O . ILE A 1 319 ? 19.653 2.526 -29.288 1.00 95.56 319 ILE A O 1
ATOM 2494 N N . ALA A 1 320 ? 21.752 1.730 -29.242 1.00 94.25 320 ALA A N 1
ATOM 2495 C CA . ALA A 1 320 ? 21.634 1.151 -27.907 1.00 94.25 320 ALA A CA 1
ATOM 2496 C C . ALA A 1 320 ? 21.430 2.232 -26.831 1.00 94.25 320 ALA A C 1
ATOM 2498 O O . ALA A 1 320 ? 20.559 2.070 -25.979 1.00 94.25 320 ALA A O 1
ATOM 2499 N N . ASP A 1 321 ? 22.161 3.347 -26.908 1.00 92.25 321 ASP A N 1
ATOM 2500 C CA . ASP A 1 321 ? 22.001 4.504 -26.021 1.00 92.25 321 ASP A CA 1
ATOM 2501 C C . ASP A 1 321 ? 20.594 5.104 -26.130 1.00 92.25 321 ASP A C 1
ATOM 2503 O O . ASP A 1 321 ? 19.923 5.304 -25.118 1.00 92.25 321 ASP A O 1
ATOM 2507 N N . SER A 1 322 ? 20.094 5.301 -27.354 1.00 93.38 322 SER A N 1
ATOM 2508 C CA . SER A 1 322 ? 18.734 5.806 -27.596 1.00 93.38 322 SER A CA 1
ATOM 2509 C C . SER A 1 322 ? 17.670 4.890 -26.982 1.00 93.38 322 SER A C 1
ATOM 2511 O O . SER A 1 322 ? 16.751 5.361 -26.314 1.00 93.38 322 SER A O 1
ATOM 2513 N N . LYS A 1 323 ? 17.832 3.567 -27.121 1.00 95.75 323 LYS A N 1
ATOM 2514 C CA . LYS A 1 323 ? 16.936 2.572 -26.514 1.00 95.75 323 LYS A CA 1
ATOM 2515 C C . LYS A 1 323 ? 17.004 2.574 -24.984 1.00 95.75 323 LYS A C 1
ATOM 2517 O O . LYS A 1 323 ? 15.978 2.424 -24.325 1.00 95.75 323 LYS A O 1
ATOM 2522 N N . ILE A 1 324 ? 18.194 2.739 -24.403 1.00 92.19 324 ILE A N 1
ATOM 2523 C CA . ILE A 1 324 ? 18.371 2.878 -22.949 1.00 92.19 324 ILE A CA 1
ATOM 2524 C C . ILE A 1 324 ? 17.618 4.113 -22.444 1.00 92.19 324 ILE A C 1
ATOM 2526 O O . ILE A 1 324 ? 16.890 4.010 -21.455 1.00 92.19 324 ILE A O 1
ATOM 2530 N N . LEU A 1 325 ? 17.748 5.251 -23.133 1.00 91.12 325 LEU A N 1
ATOM 2531 C CA . LEU A 1 325 ? 17.048 6.490 -22.787 1.00 91.12 325 LEU A CA 1
ATOM 2532 C C . LEU A 1 325 ? 15.527 6.336 -22.889 1.00 91.12 325 LEU A C 1
ATOM 2534 O O . LEU A 1 325 ? 14.815 6.726 -21.965 1.00 91.12 325 LEU A O 1
ATOM 2538 N N . GLU A 1 326 ? 15.027 5.713 -23.956 1.00 94.88 326 GLU A N 1
ATOM 2539 C CA . GLU A 1 326 ? 13.597 5.451 -24.150 1.00 94.88 326 GLU A CA 1
ATOM 2540 C C . GLU A 1 326 ? 13.020 4.555 -23.040 1.00 94.88 326 GLU A C 1
ATOM 2542 O O . GLU A 1 326 ? 11.986 4.864 -22.440 1.00 94.88 326 GLU A O 1
ATOM 2547 N N . ILE A 1 327 ? 13.694 3.446 -22.714 1.00 93.69 327 ILE A N 1
ATOM 2548 C CA . ILE A 1 327 ? 13.261 2.549 -21.633 1.00 93.69 327 ILE A CA 1
ATOM 2549 C C . ILE A 1 327 ? 13.339 3.266 -20.278 1.00 93.69 327 ILE A C 1
ATOM 2551 O O . ILE A 1 327 ? 12.440 3.116 -19.446 1.00 93.69 327 ILE A O 1
ATOM 2555 N N . GLY A 1 328 ? 14.380 4.073 -20.060 1.00 90.12 328 GLY A N 1
ATOM 2556 C CA . GLY A 1 328 ? 14.541 4.895 -18.863 1.00 90.12 328 GLY A CA 1
ATOM 2557 C C . GLY A 1 328 ? 13.409 5.911 -18.686 1.00 90.12 328 GLY A C 1
ATOM 2558 O O . GLY A 1 328 ? 12.852 6.020 -17.593 1.00 90.12 328 GLY A O 1
ATOM 2559 N N . ALA A 1 329 ? 13.011 6.600 -19.758 1.00 90.88 329 ALA A N 1
ATOM 2560 C CA . ALA A 1 329 ? 11.872 7.517 -19.756 1.00 90.88 329 ALA A CA 1
ATOM 2561 C C . ALA A 1 329 ? 10.566 6.787 -19.399 1.00 90.88 329 ALA A C 1
ATOM 2563 O O . ALA A 1 329 ? 9.871 7.187 -18.466 1.00 90.88 329 ALA A O 1
ATOM 2564 N N . ASN A 1 330 ? 10.301 5.639 -20.030 1.00 93.38 330 ASN A N 1
ATOM 2565 C CA . ASN A 1 330 ? 9.128 4.814 -19.733 1.00 93.38 330 ASN A CA 1
ATOM 2566 C C . ASN A 1 330 ? 9.075 4.335 -18.267 1.00 93.38 330 ASN A C 1
ATOM 2568 O O . ASN A 1 330 ? 8.004 4.298 -17.654 1.00 93.38 330 ASN A O 1
ATOM 2572 N N . LEU A 1 331 ? 10.219 3.959 -17.685 1.00 90.94 331 LEU A N 1
ATOM 2573 C CA . LEU A 1 331 ? 10.311 3.602 -16.265 1.00 90.94 331 LEU A CA 1
ATOM 2574 C C . LEU A 1 331 ? 10.038 4.802 -15.354 1.00 90.94 331 LEU A C 1
ATOM 2576 O O . LEU A 1 331 ? 9.372 4.648 -14.327 1.00 90.94 331 LEU A O 1
ATOM 2580 N N . ASN A 1 332 ? 10.521 5.989 -15.725 1.00 88.25 332 ASN A N 1
ATOM 2581 C CA . ASN A 1 332 ? 10.269 7.222 -14.985 1.00 88.25 332 ASN A CA 1
ATOM 2582 C C . ASN A 1 332 ? 8.790 7.627 -15.022 1.00 88.25 332 ASN A C 1
ATOM 2584 O O . ASN A 1 332 ? 8.236 7.983 -13.978 1.00 88.25 332 ASN A O 1
ATOM 2588 N N . ASP A 1 333 ? 8.125 7.490 -16.167 1.00 90.69 333 ASP A N 1
ATOM 2589 C CA . ASP A 1 333 ? 6.688 7.748 -16.296 1.00 90.69 333 ASP A CA 1
ATOM 2590 C C . ASP A 1 333 ? 5.874 6.777 -15.439 1.00 90.69 333 ASP A C 1
ATOM 2592 O O . ASP A 1 333 ? 5.026 7.185 -14.636 1.00 90.69 333 ASP A O 1
ATOM 2596 N N . LEU A 1 334 ? 6.195 5.482 -15.525 1.00 91.19 334 LEU A N 1
ATOM 2597 C CA . LEU A 1 334 ? 5.575 4.451 -14.697 1.00 91.19 334 LEU A CA 1
ATOM 2598 C C . LEU A 1 334 ? 5.788 4.732 -13.204 1.00 91.19 334 LEU A C 1
ATOM 2600 O O . LEU A 1 334 ? 4.862 4.608 -12.402 1.00 91.19 334 LEU A O 1
ATOM 2604 N N . ARG A 1 335 ? 6.989 5.170 -12.819 1.00 88.12 335 ARG A N 1
ATOM 2605 C CA . ARG A 1 335 ? 7.291 5.608 -11.455 1.00 88.12 335 ARG A CA 1
ATOM 2606 C C . ARG A 1 335 ? 6.432 6.798 -11.039 1.00 88.12 335 ARG A C 1
ATOM 2608 O O . ARG A 1 335 ? 5.958 6.804 -9.904 1.00 88.12 335 ARG A O 1
ATOM 2615 N N . GLY A 1 336 ? 6.236 7.789 -11.906 1.00 88.31 336 GLY A N 1
ATOM 2616 C CA . GLY A 1 336 ? 5.370 8.939 -11.642 1.00 88.31 336 GLY A CA 1
ATOM 2617 C C . GLY A 1 336 ? 3.941 8.508 -11.314 1.00 88.31 336 GLY A C 1
ATOM 2618 O O . GLY A 1 336 ? 3.389 8.918 -10.289 1.00 88.31 336 GLY A O 1
ATOM 2619 N N . VAL A 1 337 ? 3.394 7.598 -12.124 1.00 88.88 337 VAL A N 1
ATOM 2620 C CA . VAL A 1 337 ? 2.066 7.000 -11.925 1.00 88.88 337 VAL A CA 1
ATOM 2621 C C . VAL A 1 337 ? 1.999 6.230 -10.601 1.00 88.88 337 VAL A C 1
ATOM 2623 O O . VAL A 1 337 ? 1.146 6.513 -9.757 1.00 88.88 337 VAL A O 1
ATOM 2626 N N . LEU A 1 338 ? 2.948 5.321 -10.355 1.00 88.00 338 LEU A N 1
ATOM 2627 C CA . LEU A 1 338 ? 2.985 4.510 -9.134 1.00 88.00 338 LEU A CA 1
ATOM 2628 C C . LEU A 1 338 ? 3.175 5.356 -7.869 1.00 88.00 338 LEU A C 1
ATOM 2630 O O . LEU A 1 338 ? 2.520 5.115 -6.858 1.00 88.00 338 LEU A O 1
ATOM 2634 N N . LYS A 1 339 ? 4.015 6.396 -7.912 1.00 87.56 339 LYS A N 1
ATOM 2635 C CA . LYS A 1 339 ? 4.215 7.324 -6.786 1.00 87.56 339 LYS A CA 1
ATOM 2636 C C . LYS A 1 339 ? 2.916 8.035 -6.394 1.00 87.56 339 LYS A C 1
ATOM 2638 O O . LYS A 1 339 ? 2.770 8.417 -5.234 1.00 87.56 339 LYS A O 1
ATOM 2643 N N . GLY A 1 340 ? 1.978 8.199 -7.328 1.00 80.25 340 GLY A N 1
ATOM 2644 C CA . GLY A 1 340 ? 0.628 8.681 -7.044 1.00 80.25 340 GLY A CA 1
ATOM 2645 C C . GLY A 1 340 ? -0.159 7.730 -6.138 1.00 80.25 340 GLY A C 1
ATOM 2646 O O . GLY A 1 340 ? -0.752 8.180 -5.161 1.00 80.25 340 GLY A O 1
ATOM 2647 N N . PHE A 1 341 ? -0.112 6.424 -6.411 1.00 80.19 341 PHE A N 1
ATOM 2648 C CA . PHE A 1 341 ? -0.846 5.397 -5.654 1.00 80.19 341 PHE A CA 1
ATOM 2649 C C . PHE A 1 341 ? -0.194 5.052 -4.311 1.00 80.19 341 PHE A C 1
ATOM 2651 O O . PHE A 1 341 ? -0.874 4.713 -3.347 1.00 80.19 341 PHE A O 1
ATOM 2658 N N . LEU A 1 342 ? 1.132 5.168 -4.225 1.00 79.06 342 LEU A N 1
ATOM 2659 C CA . LEU A 1 342 ? 1.925 4.758 -3.061 1.00 79.06 342 LEU A CA 1
ATOM 2660 C C . LEU A 1 342 ? 1.912 5.753 -1.897 1.00 79.06 342 LEU A C 1
ATOM 2662 O O . LEU A 1 342 ? 2.639 5.597 -0.912 1.00 79.06 342 LEU A O 1
ATOM 2666 N N . ARG A 1 343 ? 1.075 6.788 -1.967 1.00 86.69 343 ARG A N 1
ATOM 2667 C CA . ARG A 1 343 ? 0.924 7.755 -0.882 1.00 86.69 343 ARG A CA 1
ATOM 2668 C C . ARG A 1 343 ? 0.139 7.119 0.263 1.00 86.69 343 ARG A C 1
ATOM 2670 O O . ARG A 1 343 ? -1.059 7.345 0.409 1.00 86.69 343 ARG A O 1
ATOM 2677 N N . ARG A 1 344 ? 0.849 6.385 1.133 1.00 89.69 344 ARG A N 1
ATOM 2678 C CA . ARG A 1 344 ? 0.320 5.739 2.357 1.00 89.69 344 ARG A CA 1
ATOM 2679 C C . ARG A 1 344 ? -0.623 6.658 3.140 1.00 89.69 344 ARG A C 1
ATOM 2681 O O . ARG A 1 344 ? -1.626 6.220 3.691 1.00 89.69 344 ARG A O 1
ATOM 2688 N N . ARG A 1 345 ? -0.293 7.947 3.191 1.00 88.81 345 ARG A N 1
ATOM 2689 C CA . ARG A 1 345 ? -1.080 8.965 3.882 1.00 88.81 345 ARG A CA 1
ATOM 2690 C C . ARG A 1 345 ? -2.454 9.194 3.243 1.00 88.81 345 ARG A C 1
ATOM 2692 O O . ARG A 1 345 ? -3.451 9.222 3.956 1.00 88.81 345 ARG A O 1
ATOM 2699 N N . GLU A 1 346 ? -2.505 9.325 1.920 1.00 90.88 346 GLU A N 1
ATOM 2700 C CA . GLU A 1 346 ? -3.756 9.506 1.174 1.00 90.88 346 GLU A CA 1
ATOM 2701 C C . GLU A 1 346 ? -4.616 8.238 1.248 1.00 90.88 346 GLU A C 1
ATOM 2703 O O . GLU A 1 346 ? -5.819 8.333 1.467 1.00 90.88 346 GLU A O 1
ATOM 2708 N N . GLN A 1 347 ? -3.992 7.056 1.182 1.00 93.50 347 GLN A N 1
ATOM 2709 C CA . GLN A 1 347 ? -4.667 5.768 1.378 1.00 93.50 347 GLN A CA 1
ATOM 2710 C C . GLN A 1 347 ? -5.336 5.681 2.754 1.00 93.50 347 GLN A C 1
ATOM 2712 O O . GLN A 1 347 ? -6.514 5.346 2.854 1.00 93.50 347 GLN A O 1
ATOM 2717 N N . ARG A 1 348 ? -4.607 6.018 3.824 1.00 93.75 348 ARG A N 1
ATOM 2718 C CA . ARG A 1 348 ? -5.141 6.000 5.194 1.00 93.75 348 ARG A CA 1
ATOM 2719 C C . ARG A 1 348 ? -6.300 6.975 5.361 1.00 93.75 348 ARG A C 1
ATOM 2721 O O . ARG A 1 348 ? -7.341 6.576 5.877 1.00 93.75 348 ARG A O 1
ATOM 2728 N N . ALA A 1 349 ? -6.137 8.207 4.881 1.00 93.12 349 ALA A N 1
ATOM 2729 C CA . ALA A 1 349 ? -7.183 9.224 4.888 1.00 93.12 349 ALA A CA 1
ATOM 2730 C C . ALA A 1 349 ? -8.449 8.744 4.162 1.00 93.12 349 ALA A C 1
ATOM 2732 O O . ALA A 1 349 ? -9.548 8.803 4.713 1.00 93.12 349 ALA A O 1
ATOM 2733 N N . LEU A 1 350 ? -8.283 8.197 2.956 1.00 94.56 350 LEU A N 1
ATOM 2734 C CA . LEU A 1 350 ? -9.388 7.693 2.152 1.00 94.56 350 LEU A CA 1
ATOM 2735 C C . LEU A 1 350 ? -10.073 6.488 2.807 1.00 94.56 350 LEU A C 1
ATOM 2737 O O . LEU A 1 350 ? -11.298 6.439 2.837 1.00 94.56 350 LEU A O 1
ATOM 2741 N N . SER A 1 351 ? -9.310 5.562 3.395 1.00 96.12 351 SER A N 1
ATOM 2742 C CA . SER A 1 351 ? -9.873 4.422 4.131 1.00 96.12 351 SER A CA 1
ATOM 2743 C C . SER A 1 351 ? -10.731 4.873 5.317 1.00 96.12 351 SER A C 1
ATOM 2745 O O . SER A 1 351 ? -11.820 4.348 5.532 1.00 96.12 351 SER A O 1
ATOM 2747 N N . LEU A 1 352 ? -10.281 5.894 6.057 1.00 95.56 352 LEU A N 1
ATOM 2748 C CA . LEU A 1 352 ? -11.014 6.423 7.204 1.00 95.56 352 LEU A CA 1
ATOM 2749 C C . LEU A 1 352 ? -12.320 7.087 6.766 1.00 95.56 352 LEU A C 1
ATOM 2751 O O . LEU A 1 352 ? -13.367 6.878 7.372 1.00 95.56 352 LEU A O 1
ATOM 2755 N N . ARG A 1 353 ? -12.254 7.845 5.670 1.00 95.56 353 ARG A N 1
ATOM 2756 C CA . ARG A 1 353 ? -13.412 8.498 5.071 1.00 95.56 353 ARG A CA 1
ATOM 2757 C C . ARG A 1 353 ? -14.454 7.486 4.589 1.00 95.56 353 ARG A C 1
ATOM 2759 O O . ARG A 1 353 ? -15.631 7.651 4.883 1.00 95.56 353 ARG A O 1
ATOM 2766 N N . ILE A 1 354 ? -14.028 6.436 3.882 1.00 96.62 354 ILE A N 1
ATOM 2767 C CA . ILE A 1 354 ? -14.921 5.373 3.391 1.00 96.62 354 ILE A CA 1
ATOM 2768 C C . ILE A 1 354 ? -15.626 4.683 4.561 1.00 96.62 354 ILE A C 1
ATOM 2770 O O . ILE A 1 354 ? -16.844 4.531 4.533 1.00 96.62 354 ILE A O 1
ATOM 2774 N N . MET A 1 355 ? -14.878 4.333 5.609 1.00 96.56 355 MET A N 1
ATOM 2775 C CA . MET A 1 355 ? -15.433 3.741 6.827 1.00 96.56 355 MET A CA 1
ATOM 2776 C C . MET A 1 355 ? -16.472 4.662 7.485 1.00 96.56 355 MET A C 1
ATOM 2778 O O . MET A 1 355 ? -17.562 4.216 7.831 1.00 96.56 355 MET A O 1
ATOM 2782 N N . ALA A 1 356 ? -16.173 5.957 7.607 1.00 95.88 356 ALA A N 1
ATOM 2783 C CA . ALA A 1 356 ? -17.084 6.939 8.191 1.00 95.88 356 ALA A CA 1
ATOM 2784 C C . ALA A 1 356 ? -18.358 7.148 7.357 1.00 95.88 356 ALA A C 1
ATOM 2786 O O . ALA A 1 356 ? -19.455 7.201 7.909 1.00 95.88 356 ALA A O 1
ATOM 2787 N N . SER A 1 357 ? -18.216 7.222 6.032 1.00 96.56 357 SER A N 1
ATOM 2788 C CA . SER A 1 357 ? -19.336 7.340 5.094 1.00 96.56 357 SER A CA 1
ATOM 2789 C C . SER A 1 357 ? -20.263 6.125 5.172 1.00 96.56 357 SER A C 1
ATOM 2791 O O . SER A 1 357 ? -21.475 6.284 5.279 1.00 96.56 357 SER A O 1
ATOM 2793 N N . LYS A 1 358 ? -19.707 4.909 5.210 1.00 96.25 358 LYS A N 1
ATOM 2794 C CA . LYS A 1 358 ? -20.502 3.677 5.322 1.00 96.25 358 LYS A CA 1
ATOM 2795 C C . LYS A 1 358 ? -21.216 3.571 6.663 1.00 96.25 358 LYS A C 1
ATOM 2797 O O . LYS A 1 358 ? -22.399 3.233 6.698 1.00 96.25 358 LYS A O 1
ATOM 2802 N N . ARG A 1 359 ? -20.553 3.991 7.742 1.00 94.19 359 ARG A N 1
ATOM 2803 C CA . ARG A 1 359 ? -21.157 4.035 9.077 1.00 94.19 359 ARG A CA 1
ATOM 2804 C C . ARG A 1 359 ? -22.373 4.957 9.140 1.00 94.19 359 ARG A C 1
ATOM 2806 O O . ARG A 1 359 ? -23.335 4.634 9.824 1.00 94.19 359 ARG A O 1
ATOM 2813 N N . GLN A 1 360 ? -22.358 6.074 8.411 1.00 94.50 360 GLN A N 1
ATOM 2814 C CA . GLN A 1 360 ? -23.524 6.964 8.311 1.00 94.50 360 GLN A CA 1
ATOM 2815 C C . GLN A 1 360 ? -24.696 6.324 7.579 1.00 94.50 360 GLN A C 1
ATOM 2817 O O . GLN A 1 360 ? -25.838 6.591 7.929 1.00 94.50 360 GLN A O 1
ATOM 2822 N N . SER A 1 361 ? -24.421 5.463 6.599 1.00 94.44 361 SER A N 1
ATOM 2823 C CA . SER A 1 361 ? -25.450 4.661 5.930 1.00 94.44 361 SER A CA 1
ATOM 2824 C C . SER A 1 361 ? -25.898 3.431 6.733 1.00 94.44 361 SER A C 1
ATOM 2826 O O . SER A 1 361 ? -26.614 2.596 6.196 1.00 94.44 361 SER A O 1
ATOM 2828 N N . GLY A 1 362 ? -25.464 3.278 7.991 1.00 94.88 362 GLY A N 1
ATOM 2829 C CA . GLY A 1 362 ? -25.801 2.122 8.832 1.00 94.88 362 GLY A CA 1
ATOM 2830 C C . GLY A 1 362 ? -24.998 0.852 8.528 1.00 94.88 362 GLY A C 1
ATOM 2831 O O . GLY A 1 362 ? -25.231 -0.176 9.154 1.00 94.88 362 GLY A O 1
ATOM 2832 N N . LEU A 1 363 ? -24.027 0.915 7.614 1.00 95.19 363 LEU A N 1
ATOM 2833 C CA . LEU A 1 363 ? -23.168 -0.210 7.251 1.00 95.19 363 LEU A CA 1
ATOM 2834 C C . LEU A 1 363 ? -21.847 -0.142 8.018 1.00 95.19 363 LEU A C 1
ATOM 2836 O O . LEU A 1 363 ? -21.161 0.884 8.029 1.00 95.19 363 LEU A O 1
ATOM 2840 N N . VAL A 1 364 ? -21.455 -1.251 8.638 1.00 93.94 364 VAL A N 1
ATOM 2841 C CA . VAL A 1 364 ? -20.168 -1.361 9.328 1.00 93.94 364 VAL A CA 1
ATOM 2842 C C . VAL A 1 364 ? -19.182 -2.040 8.388 1.00 93.94 364 VAL A C 1
ATOM 2844 O O . VAL A 1 364 ? -19.300 -3.226 8.121 1.00 93.94 364 VAL A O 1
ATOM 2847 N N . LEU A 1 365 ? -18.210 -1.280 7.884 1.00 95.38 365 LEU A N 1
ATOM 2848 C CA . LEU A 1 365 ? -17.065 -1.860 7.186 1.00 95.38 365 LEU A CA 1
ATOM 2849 C C . LEU A 1 365 ? -15.971 -2.224 8.181 1.00 95.38 365 LEU A C 1
ATOM 2851 O O . LEU A 1 365 ? -15.638 -1.438 9.073 1.00 95.38 365 LEU A O 1
ATOM 2855 N N . THR A 1 366 ? -15.334 -3.363 7.948 1.00 93.81 366 THR A N 1
ATOM 2856 C CA . THR A 1 366 ? -14.082 -3.714 8.608 1.00 93.81 366 THR A CA 1
ATOM 2857 C C . THR A 1 366 ? -12.962 -2.760 8.180 1.00 93.81 366 THR A C 1
ATOM 2859 O O . THR A 1 366 ? -12.974 -2.128 7.114 1.00 93.81 366 THR A O 1
ATOM 2862 N N . THR A 1 367 ? -11.924 -2.660 9.010 1.00 92.50 367 THR A N 1
ATOM 2863 C CA . THR A 1 367 ? -10.755 -1.826 8.696 1.00 92.50 367 THR A CA 1
ATOM 2864 C C . THR A 1 367 ? -10.006 -2.304 7.449 1.00 92.50 367 THR A C 1
ATOM 2866 O O . THR A 1 367 ? -9.385 -1.472 6.775 1.00 92.50 367 THR A O 1
ATOM 2869 N N . ARG A 1 368 ? -10.076 -3.609 7.145 1.00 95.19 368 ARG A N 1
ATOM 2870 C CA . ARG A 1 368 ? -9.505 -4.251 5.954 1.00 95.19 368 ARG A CA 1
ATOM 2871 C C . ARG A 1 368 ? -10.303 -3.905 4.702 1.00 95.19 368 ARG A C 1
ATOM 2873 O O . ARG A 1 368 ? -9.701 -3.370 3.775 1.00 95.19 368 ARG A O 1
ATOM 2880 N N . GLU A 1 369 ? -11.627 -4.065 4.715 1.00 96.81 369 GLU A N 1
ATOM 2881 C CA . GLU A 1 369 ? -12.511 -3.656 3.609 1.00 96.81 369 GLU A CA 1
ATOM 2882 C C . GLU A 1 369 ? -12.328 -2.174 3.261 1.00 96.81 369 GLU A C 1
ATOM 2884 O O . GLU A 1 369 ? -12.077 -1.810 2.110 1.00 96.81 369 GLU A O 1
ATOM 2889 N N . ALA A 1 370 ? -12.360 -1.296 4.267 1.00 96.69 370 ALA A N 1
ATOM 2890 C CA . ALA A 1 370 ? -12.176 0.136 4.051 1.00 96.69 370 ALA A CA 1
ATOM 2891 C C . ALA A 1 370 ? -10.778 0.476 3.498 1.00 96.69 370 ALA A C 1
ATOM 2893 O O . ALA A 1 370 ? -10.627 1.397 2.690 1.00 96.69 370 ALA A O 1
ATOM 2894 N N . ASN A 1 371 ? -9.742 -0.256 3.923 1.00 96.31 371 ASN A N 1
ATOM 2895 C CA . ASN A 1 371 ? -8.388 -0.097 3.399 1.00 96.31 371 ASN A CA 1
ATOM 2896 C C . ASN A 1 371 ? -8.283 -0.565 1.943 1.00 96.31 371 ASN A C 1
ATOM 2898 O O . ASN A 1 371 ? -7.741 0.171 1.120 1.00 96.31 371 ASN A O 1
ATOM 2902 N N . ALA A 1 372 ? -8.836 -1.733 1.621 1.00 97.38 372 ALA A N 1
ATOM 2903 C CA . ALA A 1 372 ? -8.872 -2.282 0.272 1.00 97.38 372 ALA A CA 1
ATOM 2904 C C . ALA A 1 372 ? -9.599 -1.345 -0.697 1.00 97.38 372 ALA A C 1
ATOM 2906 O O . ALA A 1 372 ? -9.052 -0.997 -1.740 1.00 97.38 372 ALA A O 1
ATOM 2907 N N . LEU A 1 373 ? -10.769 -0.824 -0.313 1.00 97.38 373 LEU A N 1
ATOM 2908 C CA . LEU A 1 373 ? -11.497 0.169 -1.107 1.00 97.38 373 LEU A CA 1
ATOM 2909 C C . LEU A 1 373 ? -10.730 1.483 -1.259 1.00 97.38 373 LEU A C 1
ATOM 2911 O O . LEU A 1 373 ? -10.782 2.115 -2.316 1.00 97.38 373 LEU A O 1
ATOM 2915 N N . GLY A 1 374 ? -10.005 1.899 -0.219 1.00 95.75 374 GLY A N 1
ATOM 2916 C CA . GLY A 1 374 ? -9.104 3.044 -0.291 1.00 95.75 374 GLY A CA 1
ATOM 2917 C C . GLY A 1 374 ? -8.003 2.838 -1.335 1.00 95.75 374 GLY A C 1
ATOM 2918 O O . GLY A 1 374 ? -7.780 3.712 -2.171 1.00 95.75 374 GLY A O 1
ATOM 2919 N N . VAL A 1 375 ? -7.353 1.671 -1.336 1.00 96.38 375 VAL A N 1
ATOM 2920 C CA . VAL A 1 375 ? -6.356 1.309 -2.357 1.00 96.38 375 VAL A CA 1
ATOM 2921 C C . VAL A 1 375 ? -6.996 1.249 -3.738 1.00 96.38 375 VAL A C 1
ATOM 2923 O O . VAL A 1 375 ? -6.479 1.863 -4.669 1.00 96.38 375 VAL A O 1
ATOM 2926 N N . ALA A 1 376 ? -8.141 0.581 -3.865 1.00 97.06 376 ALA A N 1
ATOM 2927 C CA . ALA A 1 376 ? -8.809 0.377 -5.139 1.00 97.06 376 ALA A CA 1
ATOM 2928 C C . ALA A 1 376 ? -9.185 1.706 -5.803 1.00 97.06 376 ALA A C 1
ATOM 2930 O O . ALA A 1 376 ? -8.822 1.968 -6.950 1.00 97.06 376 ALA A O 1
ATOM 2931 N N . LYS A 1 377 ? -9.798 2.620 -5.040 1.00 96.00 377 LYS A N 1
ATOM 2932 C CA . LYS A 1 377 ? -10.111 3.971 -5.522 1.00 96.00 377 LYS A CA 1
ATOM 2933 C C . LYS A 1 377 ? -8.862 4.760 -5.911 1.00 96.00 377 LYS A C 1
ATOM 2935 O O . LYS A 1 377 ? -8.934 5.519 -6.872 1.00 96.00 377 LYS A O 1
ATOM 2940 N N . LEU A 1 378 ? -7.740 4.608 -5.205 1.00 94.25 378 LEU A N 1
ATOM 2941 C CA . LEU A 1 378 ? -6.493 5.287 -5.572 1.00 94.25 378 LEU A CA 1
ATOM 2942 C C . LEU A 1 378 ? -5.900 4.742 -6.873 1.00 94.25 378 LEU A C 1
ATOM 2944 O O . LEU A 1 378 ? -5.494 5.535 -7.716 1.00 94.25 378 LEU A O 1
ATOM 2948 N N . VAL A 1 379 ? -5.868 3.423 -7.053 1.00 95.12 379 VAL A N 1
ATOM 2949 C CA . VAL A 1 379 ? -5.288 2.775 -8.242 1.00 95.12 379 VAL A CA 1
ATOM 2950 C C . VAL A 1 379 ? -6.144 3.021 -9.491 1.00 95.12 379 VAL A C 1
ATOM 2952 O O . VAL A 1 379 ? -5.622 3.338 -10.567 1.00 95.12 379 VAL A O 1
ATOM 2955 N N . VAL A 1 380 ? -7.468 2.923 -9.360 1.00 95.50 380 VAL A N 1
ATOM 2956 C CA . VAL A 1 380 ? -8.395 3.099 -10.485 1.00 95.50 380 VAL A CA 1
ATOM 2957 C C . VAL A 1 380 ? -8.565 4.582 -10.820 1.00 95.50 380 VAL A C 1
ATOM 2959 O O . VAL A 1 380 ? -8.274 4.981 -11.948 1.00 95.50 380 VAL A O 1
ATOM 2962 N N . ASN A 1 381 ? -8.921 5.419 -9.837 1.00 93.38 381 ASN A N 1
ATOM 2963 C CA . ASN A 1 381 ? -9.306 6.821 -10.074 1.00 93.38 381 ASN A CA 1
ATOM 2964 C C . ASN A 1 381 ? -8.155 7.833 -9.935 1.00 93.38 381 ASN A C 1
ATOM 2966 O O . ASN A 1 381 ? -8.325 9.012 -10.271 1.00 93.38 381 ASN A O 1
ATOM 2970 N N . GLY A 1 382 ? -7.002 7.405 -9.418 1.00 90.94 382 GLY A N 1
ATOM 2971 C CA . GLY A 1 382 ? -5.872 8.277 -9.109 1.00 90.94 382 GLY A CA 1
ATOM 2972 C C . GLY A 1 382 ? -6.055 9.108 -7.835 1.00 90.94 382 GLY A C 1
ATOM 2973 O O . GLY A 1 382 ? -7.114 9.140 -7.196 1.00 90.94 382 GLY A O 1
ATOM 2974 N N . SER A 1 383 ? -4.997 9.830 -7.461 1.00 87.50 383 SER A N 1
ATOM 2975 C CA . SER A 1 383 ? -5.033 10.767 -6.340 1.00 87.50 383 SER A CA 1
ATOM 2976 C C . SER A 1 383 ? -5.648 12.101 -6.771 1.00 87.50 383 SER A C 1
ATOM 2978 O O . SER A 1 383 ? -5.096 12.854 -7.571 1.00 87.50 383 SER A O 1
ATOM 2980 N N . ARG A 1 384 ? -6.817 12.434 -6.216 1.00 86.44 384 ARG A N 1
ATOM 2981 C CA . ARG A 1 384 ? -7.430 13.764 -6.361 1.00 86.44 384 ARG A CA 1
ATOM 2982 C C . ARG A 1 384 ? -7.588 14.391 -4.991 1.00 86.44 384 ARG A C 1
ATOM 2984 O O . ARG A 1 384 ? -8.077 13.729 -4.078 1.00 86.44 384 ARG A O 1
ATOM 2991 N N . LYS A 1 385 ? -7.256 15.683 -4.860 1.00 81.38 385 LYS A N 1
ATOM 2992 C CA . LYS A 1 385 ? -7.308 16.382 -3.562 1.00 81.38 385 LYS A CA 1
ATOM 2993 C C . LYS A 1 385 ? -8.656 16.269 -2.848 1.00 81.38 385 LYS A C 1
ATOM 2995 O O . LYS A 1 385 ? -8.724 16.087 -1.640 1.00 81.38 385 LYS A O 1
ATOM 3000 N N . LYS A 1 386 ? -9.733 16.304 -3.628 1.00 83.69 386 LYS A N 1
ATOM 3001 C CA . LYS A 1 386 ? -11.115 16.221 -3.143 1.00 83.69 386 LYS A CA 1
ATOM 3002 C C . LYS A 1 386 ? -11.492 14.837 -2.588 1.00 83.69 386 LYS A C 1
ATOM 3004 O O . LYS A 1 386 ? -12.467 14.723 -1.854 1.00 83.69 386 LYS A O 1
ATOM 3009 N N . ASN A 1 387 ? -10.737 13.785 -2.911 1.00 83.19 387 ASN A N 1
ATOM 3010 C CA . ASN A 1 387 ? -11.089 12.417 -2.523 1.00 83.19 387 ASN A CA 1
ATOM 3011 C C . ASN A 1 387 ? -10.743 12.119 -1.059 1.00 83.19 387 ASN A C 1
ATOM 3013 O O . ASN A 1 387 ? -11.400 11.287 -0.442 1.00 83.19 387 ASN A O 1
ATOM 3017 N N . TYR A 1 388 ? -9.764 12.807 -0.477 1.00 84.81 388 TYR A N 1
ATOM 3018 C CA . TYR A 1 388 ? -9.299 12.535 0.888 1.00 84.81 388 TYR A CA 1
ATOM 3019 C C . TYR A 1 388 ? -9.731 13.575 1.925 1.00 84.81 388 TYR A C 1
ATOM 3021 O O . TYR A 1 388 ? -9.414 13.419 3.101 1.00 84.81 388 TYR A O 1
ATOM 3029 N N . LEU A 1 389 ? -10.462 14.613 1.516 1.00 89.19 389 LEU A N 1
ATOM 3030 C CA . LEU A 1 389 ? -11.076 15.551 2.450 1.00 89.19 389 LEU A CA 1
ATOM 3031 C C . LEU A 1 389 ? -12.409 14.970 2.939 1.00 89.19 389 LEU A C 1
ATOM 3033 O O . LEU A 1 389 ? -13.287 14.733 2.103 1.00 89.19 389 LEU A O 1
ATOM 3037 N N . PRO A 1 390 ? -12.562 14.707 4.249 1.00 91.56 390 PRO A N 1
ATOM 3038 C CA . PRO A 1 390 ? -13.835 14.265 4.785 1.00 91.56 390 PRO A CA 1
ATOM 3039 C C . PRO A 1 390 ? -14.846 15.415 4.738 1.00 91.56 390 PRO A C 1
ATOM 3041 O O . PRO A 1 390 ? -14.516 16.574 4.989 1.00 91.56 390 PRO A O 1
ATOM 3044 N N . THR A 1 391 ? -16.097 15.095 4.430 1.00 92.50 391 THR A N 1
ATOM 3045 C CA . THR A 1 391 ? -17.224 16.010 4.621 1.00 92.50 391 THR A CA 1
ATOM 3046 C C . THR A 1 391 ? -17.433 16.291 6.111 1.00 92.50 391 THR A C 1
ATOM 3048 O O . THR A 1 391 ? -16.930 15.568 6.970 1.00 92.50 391 THR A O 1
ATOM 3051 N N . ARG A 1 392 ? -18.212 17.325 6.456 1.00 92.19 392 ARG A N 1
ATOM 3052 C CA . ARG A 1 392 ? -18.530 17.644 7.861 1.00 92.19 392 ARG A CA 1
ATOM 3053 C C . ARG A 1 392 ? -19.152 16.453 8.597 1.00 92.19 392 ARG A C 1
ATOM 3055 O O . ARG A 1 392 ? -18.776 16.171 9.731 1.00 92.19 392 ARG A O 1
ATOM 3062 N N . MET A 1 393 ? -20.065 15.742 7.935 1.00 94.19 393 MET A N 1
ATOM 3063 C CA . MET A 1 393 ? -20.691 14.549 8.500 1.00 94.19 393 MET A CA 1
ATOM 3064 C C . MET A 1 393 ? -19.657 13.441 8.691 1.00 94.19 393 MET A C 1
ATOM 3066 O O . MET A 1 393 ? -19.577 12.865 9.774 1.00 94.19 393 MET A O 1
ATOM 3070 N N . GLU A 1 394 ? -18.847 13.144 7.662 1.00 94.69 394 GLU A N 1
ATOM 3071 C CA . GLU A 1 394 ? -17.775 12.131 7.746 1.00 94.69 394 GLU A CA 1
ATOM 3072 C C . GLU A 1 394 ? -16.803 12.462 8.882 1.00 94.69 394 GLU A C 1
ATOM 3074 O O . GLU A 1 394 ? -16.471 11.582 9.668 1.00 94.69 394 GLU A O 1
ATOM 3079 N N . GLY A 1 395 ? -16.422 13.732 9.033 1.00 93.62 395 GLY A N 1
ATOM 3080 C CA . GLY A 1 395 ? -15.578 14.204 10.127 1.00 93.62 395 GLY A CA 1
ATOM 3081 C C . GLY A 1 395 ? -16.190 13.960 11.506 1.00 93.62 395 GLY A C 1
ATOM 3082 O O . GLY A 1 395 ? -15.507 13.440 12.385 1.00 93.62 395 GLY A O 1
ATOM 3083 N N . LYS A 1 396 ? -17.489 14.236 11.683 1.00 93.88 396 LYS A N 1
ATOM 3084 C CA . LYS A 1 396 ? -18.203 13.911 12.929 1.00 93.88 396 LYS A CA 1
ATOM 3085 C C . LYS A 1 396 ? -18.181 12.405 13.211 1.00 93.88 396 LYS A C 1
ATOM 3087 O O . LYS A 1 396 ? -17.794 11.997 14.296 1.00 93.88 396 LYS A O 1
ATOM 3092 N N . ALA A 1 397 ? -18.490 11.570 12.218 1.00 94.56 397 ALA A N 1
ATOM 3093 C CA . ALA A 1 397 ? -18.465 10.113 12.381 1.00 94.56 397 ALA A CA 1
ATOM 3094 C C . ALA A 1 397 ? -17.055 9.562 12.690 1.00 94.56 397 ALA A C 1
ATOM 3096 O O . ALA A 1 397 ? -16.915 8.581 13.427 1.00 94.56 397 ALA A O 1
ATOM 3097 N N . ILE A 1 398 ? -16.004 10.195 12.157 1.00 95.56 398 ILE A N 1
ATOM 3098 C CA . ILE A 1 398 ? -14.603 9.910 12.497 1.00 95.56 398 ILE A CA 1
ATOM 3099 C C . ILE A 1 398 ? -14.328 10.257 13.969 1.00 95.56 398 ILE A C 1
ATOM 3101 O O . ILE A 1 398 ? -13.755 9.451 14.703 1.00 95.56 398 ILE A O 1
ATOM 3105 N N . VAL A 1 399 ? -14.749 11.436 14.423 1.00 95.12 399 VAL A N 1
ATOM 3106 C CA . VAL A 1 399 ? -14.606 11.850 15.826 1.00 95.12 399 VAL A CA 1
ATOM 3107 C C . VAL A 1 399 ? -15.344 10.884 16.760 1.00 95.12 399 VAL A C 1
ATOM 3109 O O . VAL A 1 399 ? -14.735 10.338 17.679 1.00 95.12 399 VAL A O 1
ATOM 3112 N N . ASP A 1 400 ? -16.606 10.580 16.463 1.00 95.38 400 ASP A N 1
ATOM 3113 C CA . ASP A 1 400 ? -17.444 9.675 17.256 1.00 95.38 400 ASP A CA 1
ATOM 3114 C C . ASP A 1 400 ? -16.836 8.266 17.344 1.00 95.38 400 ASP A C 1
ATOM 3116 O O . ASP A 1 400 ? -16.853 7.629 18.396 1.00 95.38 400 ASP A O 1
ATOM 3120 N N . THR A 1 401 ? -16.250 7.772 16.249 1.00 95.25 401 THR A N 1
ATOM 3121 C CA . THR A 1 401 ? -15.533 6.486 16.241 1.00 95.25 401 THR A CA 1
ATOM 3122 C C . THR A 1 401 ? -14.301 6.524 17.146 1.00 95.25 401 THR A C 1
ATOM 3124 O O . THR A 1 401 ? -14.037 5.556 17.856 1.00 95.25 401 THR A O 1
ATOM 3127 N N . GLY A 1 402 ? -13.576 7.646 17.162 1.00 96.19 402 GLY A N 1
ATOM 3128 C CA . GLY A 1 402 ? -12.446 7.851 18.065 1.00 96.19 402 GLY A CA 1
ATOM 3129 C C . GLY A 1 402 ? -12.858 7.823 19.536 1.00 96.19 402 GLY A C 1
ATOM 3130 O O . GLY A 1 402 ? -12.211 7.146 20.329 1.00 96.19 402 GLY A O 1
ATOM 3131 N N . PHE A 1 403 ? -13.964 8.481 19.894 1.00 97.19 403 PHE A N 1
ATOM 3132 C CA . PHE A 1 403 ? -14.496 8.435 21.259 1.00 97.19 403 PHE A CA 1
ATOM 3133 C C . PHE A 1 403 ? -14.978 7.038 21.667 1.00 97.19 403 PHE A C 1
ATOM 3135 O O . PHE A 1 403 ? -14.720 6.618 22.791 1.00 97.19 403 PHE A O 1
ATOM 3142 N N . LYS A 1 404 ? -15.607 6.283 20.758 1.00 96.62 404 LYS A N 1
ATOM 3143 C CA . LYS A 1 404 ? -16.009 4.888 21.022 1.00 96.62 404 LYS A CA 1
ATOM 3144 C C . LYS A 1 404 ? -14.810 3.979 21.292 1.00 96.62 404 LYS A C 1
ATOM 3146 O O . LYS A 1 404 ? -14.846 3.196 22.233 1.00 96.62 404 LYS A O 1
ATOM 3151 N N . LEU A 1 405 ? -13.744 4.103 20.498 1.00 96.88 405 LEU A N 1
ATOM 3152 C CA . LEU A 1 405 ? -12.501 3.359 20.730 1.00 96.88 405 LEU A CA 1
ATOM 3153 C C . LEU A 1 405 ? -11.840 3.757 22.054 1.00 96.88 405 LEU A C 1
ATOM 3155 O O . LEU A 1 405 ? -11.322 2.897 22.758 1.00 96.88 405 LEU A O 1
ATOM 3159 N N . LEU A 1 406 ? -11.881 5.044 22.408 1.00 98.12 406 LEU A N 1
ATOM 3160 C CA . LEU A 1 406 ? -11.350 5.528 23.679 1.00 98.12 406 LEU A CA 1
ATOM 3161 C C . LEU A 1 406 ? -12.091 4.915 24.876 1.00 98.12 406 LEU A C 1
ATOM 3163 O O . LEU A 1 406 ? -11.438 4.423 25.792 1.00 98.12 406 LEU A O 1
ATOM 3167 N N . ALA A 1 407 ? -13.426 4.902 24.842 1.00 98.19 407 ALA A N 1
ATOM 3168 C CA . ALA A 1 407 ? -14.244 4.267 25.875 1.00 98.19 407 ALA A CA 1
ATOM 3169 C C . ALA A 1 407 ? -13.940 2.764 25.981 1.00 98.19 407 ALA A C 1
ATOM 3171 O O . ALA A 1 407 ? -13.643 2.273 27.065 1.00 98.19 407 ALA A O 1
ATOM 3172 N N . ALA A 1 408 ? -13.872 2.058 24.846 1.00 97.81 408 ALA A N 1
ATOM 3173 C CA . ALA A 1 408 ? -13.538 0.635 24.824 1.00 97.81 408 ALA A CA 1
ATOM 3174 C C . ALA A 1 408 ? -12.158 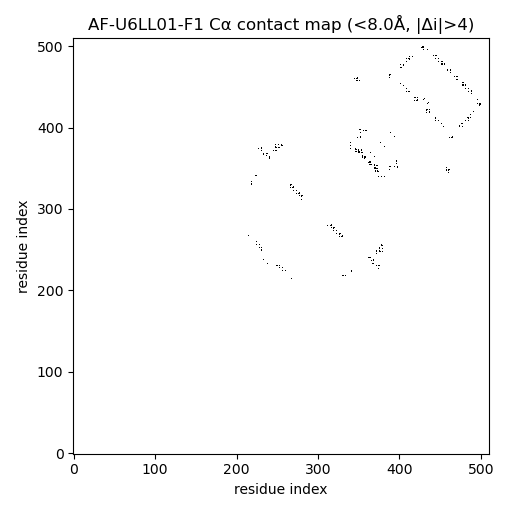0.335 25.439 1.00 97.81 408 ALA A C 1
ATOM 3176 O O . ALA A 1 408 ? -12.009 -0.649 26.161 1.00 97.81 408 ALA A O 1
ATOM 3177 N N . LEU A 1 409 ? -11.143 1.173 25.185 1.00 98.25 409 LEU A N 1
ATOM 3178 C CA . LEU A 1 409 ? -9.816 1.024 25.800 1.00 98.25 409 LEU A CA 1
ATOM 3179 C C . LEU A 1 409 ? -9.875 1.185 27.323 1.00 98.25 409 LEU A C 1
ATOM 3181 O O . LEU A 1 409 ? -9.223 0.431 28.046 1.00 98.25 409 LEU A O 1
ATOM 3185 N N . GLN A 1 410 ? -10.646 2.160 27.808 1.00 98.25 410 GLN A N 1
ATOM 3186 C CA . GLN A 1 410 ? -10.818 2.407 29.238 1.00 98.25 410 GLN A CA 1
ATOM 3187 C C . GLN A 1 410 ? -11.541 1.241 29.917 1.00 98.25 410 GLN A C 1
ATOM 3189 O O . GLN A 1 410 ? -11.050 0.744 30.932 1.00 98.25 410 GLN A O 1
ATOM 3194 N N . ASP A 1 411 ? -12.624 0.749 29.317 1.00 98.19 411 ASP A N 1
ATOM 3195 C CA . ASP A 1 411 ? -13.387 -0.399 29.812 1.00 98.19 411 ASP A CA 1
ATOM 3196 C C . ASP A 1 411 ? -12.528 -1.668 29.838 1.00 98.19 411 ASP A C 1
ATOM 3198 O O . ASP A 1 411 ? -12.459 -2.360 30.857 1.00 98.19 411 ASP A O 1
ATOM 3202 N N . ALA A 1 412 ? -11.787 -1.942 28.758 1.00 98.00 412 ALA A N 1
ATOM 3203 C CA . ALA A 1 412 ? -10.871 -3.079 28.681 1.00 98.00 412 ALA A CA 1
ATOM 3204 C C . ALA A 1 412 ? -9.785 -3.015 29.765 1.00 98.00 412 ALA A C 1
ATOM 3206 O O . ALA A 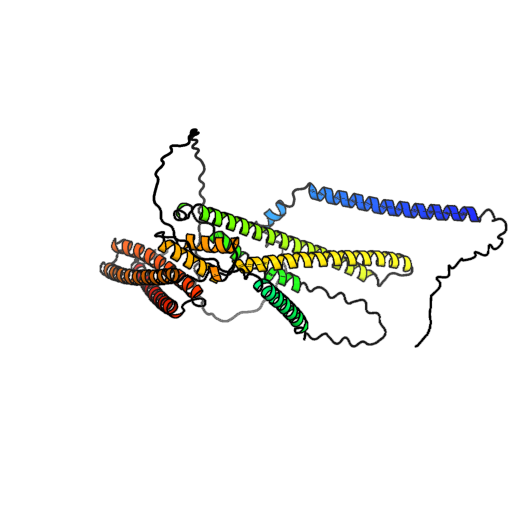1 412 ? -9.458 -4.036 30.374 1.00 98.00 412 ALA A O 1
ATOM 3207 N N . ARG A 1 413 ? -9.266 -1.813 30.048 1.00 98.12 413 ARG A N 1
ATOM 3208 C CA . ARG A 1 413 ? -8.256 -1.559 31.085 1.00 98.12 413 ARG A CA 1
ATOM 3209 C C . ARG A 1 413 ? -8.805 -1.743 32.503 1.00 98.12 413 ARG A C 1
ATOM 3211 O O . ARG A 1 413 ? -8.058 -2.195 33.371 1.00 98.12 413 ARG A O 1
ATOM 3218 N N . LEU A 1 414 ? -10.059 -1.363 32.757 1.00 98.00 414 LEU A N 1
ATOM 3219 C CA . LEU A 1 414 ? -10.731 -1.583 34.045 1.00 98.00 414 LEU A CA 1
ATOM 3220 C C . LEU A 1 414 ? -11.024 -3.071 34.253 1.00 98.00 414 LEU A C 1
ATOM 3222 O O . LEU A 1 414 ? -10.653 -3.629 35.284 1.00 98.00 414 LEU A O 1
ATOM 3226 N N . ARG A 1 415 ? -11.585 -3.732 33.233 1.00 97.81 415 ARG A N 1
ATOM 3227 C CA . ARG A 1 415 ? -11.848 -5.177 33.233 1.00 97.81 415 ARG A CA 1
ATOM 3228 C C . ARG A 1 415 ? -10.572 -5.984 33.470 1.00 97.81 415 ARG A C 1
ATOM 3230 O O . ARG A 1 415 ? -10.584 -6.910 34.270 1.00 97.81 415 ARG A O 1
ATOM 3237 N N . LEU A 1 416 ? -9.471 -5.603 32.818 1.00 97.94 416 LEU A N 1
ATOM 3238 C CA . LEU A 1 416 ? -8.178 -6.262 32.998 1.00 97.94 416 LEU A CA 1
ATOM 3239 C C . LEU A 1 416 ? -7.671 -6.139 34.441 1.00 97.94 416 LEU A C 1
ATOM 3241 O O . LEU A 1 416 ? -7.144 -7.107 34.970 1.00 97.94 416 LEU A O 1
ATOM 3245 N N . SER A 1 417 ? -7.860 -4.986 35.093 1.00 97.62 417 SER A N 1
ATOM 3246 C CA . SER A 1 417 ? -7.495 -4.831 36.507 1.00 97.62 417 SER A CA 1
ATOM 3247 C C . SER A 1 417 ? -8.309 -5.730 37.434 1.00 97.62 417 SER A C 1
ATOM 3249 O O . SER A 1 417 ? -7.703 -6.397 38.261 1.00 97.62 417 SER A O 1
ATOM 3251 N N . SER A 1 418 ? -9.632 -5.811 37.245 1.00 97.31 418 SER A N 1
ATOM 3252 C CA . SER A 1 418 ? -10.490 -6.731 38.015 1.00 97.31 418 SER A CA 1
ATOM 3253 C C . SER A 1 418 ? -10.011 -8.178 37.875 1.00 97.31 418 SER A C 1
ATOM 3255 O O . SER A 1 418 ? -9.761 -8.852 38.867 1.00 97.31 418 SER A O 1
ATOM 3257 N N . LEU A 1 419 ? -9.779 -8.629 36.635 1.00 95.88 419 LEU A N 1
ATOM 3258 C CA . LEU A 1 419 ? -9.323 -9.996 36.364 1.00 95.88 419 LEU A CA 1
ATOM 3259 C C . LEU A 1 419 ? -7.935 -10.286 36.952 1.00 95.88 419 LEU A C 1
ATOM 3261 O O . LEU A 1 419 ? -7.688 -11.396 37.411 1.00 95.88 419 LEU A O 1
ATOM 3265 N N . MET A 1 420 ? -7.025 -9.306 36.953 1.00 95.31 420 MET A N 1
ATOM 3266 C CA . MET A 1 420 ? -5.720 -9.452 37.603 1.00 95.31 420 MET A CA 1
ATOM 3267 C C . MET A 1 420 ? -5.859 -9.614 39.122 1.00 95.31 420 MET A C 1
ATOM 3269 O O . MET A 1 420 ? -5.241 -10.513 39.686 1.00 95.31 420 MET A O 1
ATOM 3273 N N . GLU A 1 421 ? -6.673 -8.788 39.783 1.00 94.94 421 GLU A N 1
ATOM 3274 C CA . GLU A 1 421 ? -6.910 -8.875 41.233 1.00 94.94 421 GLU A CA 1
ATOM 3275 C C . GLU A 1 421 ? -7.533 -10.229 41.614 1.00 94.94 421 GLU A C 1
ATOM 3277 O O . GLU A 1 421 ? -7.040 -10.927 42.508 1.00 94.94 421 GLU A O 1
ATOM 3282 N N . GLU A 1 422 ? -8.546 -10.658 40.859 1.00 93.75 422 GLU A N 1
ATOM 3283 C CA . GLU A 1 422 ? -9.208 -11.954 41.024 1.00 93.75 422 GLU A CA 1
ATOM 3284 C C . GLU A 1 422 ? -8.255 -13.140 40.813 1.00 93.75 422 GLU A C 1
ATOM 3286 O O . GLU A 1 422 ? -8.341 -14.121 41.554 1.00 93.75 422 GLU A O 1
ATOM 3291 N N . ALA A 1 423 ? -7.346 -13.053 39.833 1.00 91.44 423 ALA A N 1
ATOM 3292 C CA . ALA A 1 423 ? -6.355 -14.090 39.544 1.00 91.44 423 ALA A CA 1
ATOM 3293 C C . ALA A 1 423 ? -5.208 -14.130 40.569 1.00 91.44 423 ALA A C 1
ATOM 3295 O O . ALA A 1 423 ? -4.614 -15.184 40.772 1.00 91.44 423 ALA A O 1
ATOM 3296 N N . THR A 1 424 ? -4.886 -13.009 41.224 1.00 89.62 424 THR A N 1
ATOM 3297 C CA . THR A 1 424 ? -3.863 -12.979 42.290 1.00 89.62 424 THR A CA 1
ATOM 3298 C C . THR A 1 424 ? -4.359 -13.512 43.630 1.00 89.62 424 THR A C 1
ATOM 3300 O O . THR A 1 424 ? -3.555 -13.981 44.431 1.00 89.62 424 THR A O 1
ATOM 3303 N N . SER A 1 425 ? -5.671 -13.468 43.872 1.00 87.19 425 SER A N 1
ATOM 3304 C CA . SER A 1 425 ? -6.269 -13.893 45.144 1.00 87.19 425 SER A CA 1
ATOM 3305 C C . SER A 1 425 ? -6.430 -15.415 45.262 1.00 87.19 425 SER A C 1
ATOM 3307 O O . SER A 1 425 ? -6.485 -15.944 46.368 1.00 87.19 425 SER A O 1
ATOM 3309 N N . GLU A 1 426 ? -6.480 -16.136 44.140 1.00 75.62 426 GLU A N 1
ATOM 3310 C CA . GLU A 1 426 ? -6.550 -17.600 44.111 1.00 75.62 426 GLU A CA 1
ATOM 3311 C C . GLU A 1 426 ? -5.162 -18.182 43.835 1.00 75.62 426 GLU A C 1
ATOM 3313 O O . GLU A 1 426 ? -4.658 -18.198 42.713 1.00 75.62 426 GLU A O 1
ATOM 3318 N N . SER A 1 427 ? -4.510 -18.630 44.904 1.00 59.28 427 SER A N 1
ATOM 3319 C CA . SER A 1 427 ? -3.132 -19.102 44.888 1.00 59.28 427 SER A CA 1
ATOM 3320 C C . SER A 1 427 ? -2.924 -20.312 43.965 1.00 59.28 427 SER A C 1
ATOM 3322 O O . SER A 1 427 ? -3.378 -21.418 44.255 1.00 59.28 427 SER A O 1
ATOM 3324 N N . GLY A 1 428 ? -2.122 -20.119 42.915 1.00 61.62 428 GLY A N 1
ATOM 3325 C CA . GLY A 1 428 ? -1.070 -21.076 42.555 1.00 61.62 428 GLY A CA 1
ATOM 3326 C C . GLY A 1 428 ? -1.285 -21.986 41.345 1.00 61.62 428 GLY A C 1
ATOM 3327 O O . GLY A 1 428 ? -0.381 -22.757 41.034 1.00 61.62 428 GLY A O 1
ATOM 3328 N N . CYS A 1 429 ? -2.409 -21.919 40.627 1.00 68.81 429 CYS A N 1
ATOM 3329 C CA . CYS A 1 429 ? -2.628 -22.804 39.478 1.00 68.81 429 CYS A CA 1
ATOM 3330 C C . CYS A 1 429 ? -2.842 -22.031 38.171 1.00 68.81 429 CYS A C 1
ATOM 3332 O O . CYS A 1 429 ? -3.899 -21.451 37.950 1.00 68.81 429 CYS A O 1
ATOM 3334 N N . GLY A 1 430 ? -1.867 -22.078 37.253 1.00 72.69 430 GLY A N 1
ATOM 3335 C CA . GLY A 1 430 ? -1.950 -21.444 35.924 1.00 72.69 430 GLY A CA 1
ATOM 3336 C C . GLY A 1 430 ? -3.051 -21.985 34.990 1.00 72.69 430 GLY A C 1
ATOM 3337 O O . GLY A 1 430 ? -3.211 -21.471 33.878 1.00 72.69 430 GLY A O 1
ATOM 3338 N N . SER A 1 431 ? -3.802 -23.003 35.426 1.00 82.19 431 SER A N 1
ATOM 3339 C CA . SER A 1 431 ? -4.983 -23.562 34.753 1.00 82.19 431 SER A CA 1
ATOM 3340 C C . SER A 1 431 ? -6.304 -23.244 35.464 1.00 82.19 431 SER A C 1
ATOM 3342 O O . SER A 1 431 ? -7.317 -23.872 35.171 1.00 82.19 431 SER A O 1
ATOM 3344 N N . CYS A 1 432 ? -6.318 -22.289 36.398 1.00 88.69 432 CYS A N 1
ATOM 3345 C CA . CYS A 1 432 ? -7.551 -21.828 37.028 1.00 88.69 432 CYS A CA 1
ATOM 3346 C C . CYS A 1 432 ? -8.516 -21.214 35.991 1.00 88.69 432 CYS A C 1
ATOM 3348 O O . CYS A 1 432 ? -8.065 -20.612 35.015 1.00 88.69 432 CYS A O 1
ATOM 3350 N N . ALA A 1 433 ? -9.838 -21.319 36.190 1.00 90.75 433 ALA A N 1
ATOM 3351 C CA . ALA A 1 433 ? -10.827 -20.749 35.260 1.00 90.75 433 ALA A CA 1
ATOM 3352 C C . ALA A 1 433 ? -10.592 -19.242 35.024 1.00 90.75 433 ALA A C 1
ATOM 3354 O O . ALA A 1 433 ? -10.536 -18.787 33.886 1.00 90.75 433 ALA A O 1
ATOM 3355 N N . LYS A 1 434 ? -10.280 -18.494 36.090 1.00 92.00 434 LYS A N 1
ATOM 3356 C CA . LYS A 1 434 ? -9.914 -17.068 36.023 1.00 92.00 434 LYS A CA 1
ATOM 3357 C C . LYS A 1 434 ? -8.655 -16.798 35.194 1.00 92.00 434 LYS A C 1
ATOM 3359 O O . LYS A 1 434 ? -8.541 -15.768 34.538 1.00 92.00 434 LYS A O 1
ATOM 3364 N N . CYS A 1 435 ? -7.703 -17.726 35.207 1.00 90.81 435 CYS A N 1
ATOM 3365 C CA . CYS A 1 435 ? -6.463 -17.652 34.446 1.00 90.81 435 CYS A CA 1
ATOM 3366 C C . CYS A 1 435 ? -6.739 -17.826 32.943 1.00 90.81 435 CYS A C 1
ATOM 3368 O O . CYS A 1 435 ? -6.067 -17.206 32.119 1.00 90.81 435 CYS A O 1
ATOM 3370 N N . VAL A 1 436 ? -7.724 -18.662 32.588 1.00 91.94 436 VAL A N 1
ATOM 3371 C CA . VAL A 1 436 ? -8.213 -18.829 31.211 1.00 91.94 436 VAL A CA 1
ATOM 3372 C C . VAL A 1 436 ? -8.933 -17.561 30.751 1.00 91.94 436 VAL A C 1
ATOM 3374 O O . VAL A 1 436 ? -8.563 -17.011 29.714 1.00 91.94 436 VAL A O 1
ATOM 3377 N N . ASP A 1 437 ? -9.853 -17.033 31.561 1.00 94.56 437 ASP A N 1
ATOM 3378 C CA . ASP A 1 437 ? -10.575 -15.787 31.265 1.00 94.56 437 ASP A CA 1
ATOM 3379 C C . ASP A 1 437 ? -9.620 -14.595 31.101 1.00 94.56 437 ASP A C 1
ATOM 3381 O O . ASP A 1 437 ? -9.769 -13.776 30.189 1.00 94.56 437 ASP A O 1
ATOM 3385 N N . LEU A 1 438 ? -8.591 -14.505 31.953 1.00 95.25 438 LEU A N 1
ATOM 3386 C CA . LEU A 1 438 ? -7.551 -13.484 31.850 1.00 95.25 438 LEU A CA 1
ATOM 3387 C C . LEU A 1 438 ? -6.772 -13.612 30.535 1.00 95.25 438 LEU A C 1
ATOM 3389 O O . LEU A 1 438 ? -6.546 -12.600 29.875 1.00 95.25 438 LEU A O 1
ATOM 3393 N N . LYS A 1 439 ? -6.384 -14.828 30.125 1.00 95.31 439 LYS A N 1
ATOM 3394 C CA . LYS A 1 439 ? -5.691 -15.058 28.843 1.00 95.31 439 LYS A CA 1
ATOM 3395 C C . LYS A 1 439 ? -6.553 -14.641 27.654 1.00 95.31 439 LYS A C 1
ATOM 3397 O O . LYS A 1 439 ? -6.072 -13.899 26.801 1.00 95.31 439 LYS A O 1
ATOM 3402 N N . GLU A 1 440 ? -7.820 -15.043 27.629 1.00 96.38 440 GLU A N 1
ATOM 3403 C CA . GLU A 1 440 ? -8.739 -14.655 26.556 1.00 96.38 440 GLU A CA 1
ATOM 3404 C C . GLU A 1 440 ? -8.924 -13.126 26.505 1.00 96.38 440 GLU A C 1
ATOM 3406 O O . GLU A 1 440 ? -8.863 -12.501 25.443 1.00 96.38 440 GLU A O 1
ATOM 3411 N N . HIS A 1 441 ? -9.085 -12.478 27.663 1.00 97.38 441 HIS A N 1
ATOM 3412 C CA . HIS A 1 441 ? -9.215 -11.021 27.732 1.00 97.38 441 HIS A CA 1
ATOM 3413 C C . HIS A 1 441 ? -7.932 -10.288 27.316 1.00 97.38 441 HIS A C 1
ATOM 3415 O O . HIS A 1 441 ? -8.012 -9.215 26.712 1.00 97.38 441 HIS A O 1
ATOM 3421 N N . LEU A 1 442 ? -6.750 -10.855 27.579 1.00 97.50 442 LEU A N 1
ATOM 3422 C CA . LEU A 1 442 ? -5.472 -10.315 27.103 1.00 97.50 442 LEU A CA 1
ATOM 3423 C C . LEU A 1 442 ? -5.385 -10.311 25.574 1.00 97.50 442 LEU A C 1
ATOM 3425 O O . LEU A 1 442 ? -4.955 -9.307 25.002 1.00 97.50 442 LEU A O 1
ATOM 3429 N N . GLU A 1 443 ? -5.846 -11.370 24.908 1.00 97.06 443 GLU A N 1
ATOM 3430 C CA . GLU A 1 443 ? -5.904 -11.423 23.441 1.00 97.06 443 GLU A CA 1
ATOM 3431 C C . GLU A 1 443 ? -6.829 -10.336 22.876 1.00 97.06 443 GLU A C 1
ATOM 3433 O O . GLU A 1 443 ? -6.462 -9.616 21.939 1.00 97.06 443 GLU A O 1
ATOM 3438 N N . ARG A 1 4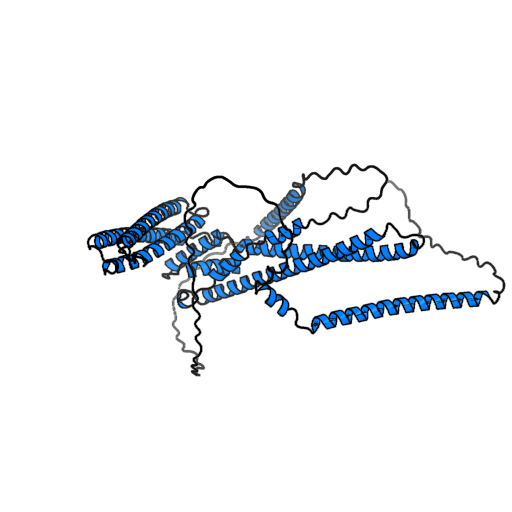44 ? -8.001 -10.135 23.498 1.00 97.38 444 ARG A N 1
ATOM 3439 C CA . ARG A 1 444 ? -8.929 -9.051 23.130 1.00 97.38 444 ARG A CA 1
ATOM 3440 C C . ARG A 1 444 ? -8.313 -7.666 23.359 1.00 97.38 444 ARG A C 1
ATOM 3442 O O . ARG A 1 444 ? -8.486 -6.774 22.527 1.00 97.38 444 ARG A O 1
ATOM 3449 N N . CYS A 1 445 ? -7.574 -7.477 24.453 1.00 97.75 445 CYS A N 1
ATOM 3450 C CA . CYS A 1 445 ? -6.884 -6.222 24.751 1.00 97.75 445 CYS A CA 1
ATOM 3451 C C . CYS A 1 445 ? -5.773 -5.916 23.736 1.00 97.75 445 CYS A C 1
ATOM 3453 O O . CYS A 1 445 ? -5.649 -4.768 23.308 1.00 97.75 445 CYS A O 1
ATOM 3455 N N . ASP A 1 446 ? -4.995 -6.917 23.311 1.00 97.00 446 ASP A N 1
ATOM 3456 C CA . ASP A 1 446 ? -3.974 -6.749 22.268 1.00 97.00 446 ASP A CA 1
ATOM 3457 C C . ASP A 1 446 ? -4.609 -6.399 20.911 1.00 97.00 446 ASP A C 1
ATOM 3459 O O . ASP A 1 446 ? -4.157 -5.476 20.222 1.00 97.00 446 ASP A O 1
ATOM 3463 N N . ALA A 1 447 ? -5.713 -7.062 20.549 1.00 95.62 447 ALA A N 1
ATOM 3464 C CA . ALA A 1 447 ? -6.481 -6.729 19.351 1.00 95.62 447 ALA A CA 1
ATOM 3465 C C . ALA A 1 447 ? -6.996 -5.276 19.382 1.00 95.62 447 ALA A C 1
ATOM 3467 O O . ALA A 1 447 ? -6.769 -4.520 18.431 1.00 95.62 447 ALA A O 1
ATOM 3468 N N . LEU A 1 448 ? -7.604 -4.852 20.496 1.00 96.75 448 LEU A N 1
ATOM 3469 C CA . LEU A 1 448 ? -8.118 -3.492 20.677 1.00 96.75 448 LEU A CA 1
ATOM 3470 C C . LEU A 1 448 ? -6.997 -2.439 20.672 1.00 96.75 448 LEU A C 1
ATOM 3472 O O . LEU A 1 448 ? -7.129 -1.384 20.047 1.00 96.75 448 LEU A O 1
ATOM 3476 N N . HIS A 1 449 ? -5.861 -2.729 21.310 1.00 97.06 449 HIS A N 1
ATOM 3477 C CA . HIS A 1 449 ? -4.673 -1.876 21.282 1.00 97.06 449 HIS A CA 1
ATOM 3478 C C . HIS A 1 449 ? -4.144 -1.682 19.849 1.00 97.06 449 HIS A C 1
ATOM 3480 O O . HIS A 1 449 ? -3.846 -0.550 19.439 1.00 97.06 449 HIS A O 1
ATOM 3486 N N . LYS A 1 450 ? -4.057 -2.761 19.056 1.00 95.88 450 LYS A N 1
ATOM 3487 C CA . LYS A 1 450 ? -3.655 -2.705 17.639 1.00 95.88 450 LYS A CA 1
ATOM 3488 C C . LYS A 1 450 ? -4.650 -1.908 16.798 1.00 95.88 450 LYS A C 1
ATOM 3490 O O . LYS A 1 450 ? -4.225 -1.115 15.949 1.00 95.88 450 LYS A O 1
ATOM 3495 N N . GLU A 1 451 ? -5.949 -2.084 17.034 1.00 95.19 451 GLU A N 1
ATOM 3496 C CA . GLU A 1 451 ? -7.001 -1.333 16.349 1.00 95.19 451 GLU A CA 1
ATOM 3497 C C . GLU A 1 451 ? -6.895 0.167 16.648 1.00 95.19 451 GLU A C 1
ATOM 3499 O O . GLU A 1 451 ? -6.782 0.970 15.716 1.00 95.19 451 GLU A O 1
ATOM 3504 N N . ALA A 1 452 ? -6.831 0.549 17.926 1.00 96.25 452 ALA A N 1
ATOM 3505 C CA . ALA A 1 452 ? -6.714 1.941 18.350 1.00 96.25 452 ALA A CA 1
ATOM 3506 C C . ALA A 1 452 ? -5.431 2.606 17.828 1.00 96.25 452 ALA A C 1
ATOM 3508 O O . ALA A 1 452 ? -5.475 3.722 17.306 1.00 96.25 452 ALA A O 1
ATOM 3509 N N . SER A 1 453 ? -4.297 1.902 17.880 1.00 95.75 453 SER A N 1
ATOM 3510 C CA . SER A 1 453 ? -3.019 2.386 17.339 1.00 95.75 453 SER A CA 1
ATOM 3511 C C . SER A 1 453 ? -3.094 2.611 15.826 1.00 95.75 453 SER A C 1
ATOM 3513 O O . SER A 1 453 ? -2.655 3.639 15.302 1.00 95.75 453 SER A O 1
ATOM 3515 N N . THR A 1 454 ? -3.705 1.671 15.101 1.00 93.62 454 THR A N 1
ATOM 3516 C CA . THR A 1 454 ? -3.922 1.794 13.654 1.00 93.62 454 THR A CA 1
ATOM 3517 C C . THR A 1 454 ? -4.853 2.962 13.336 1.00 93.62 454 THR A C 1
ATOM 3519 O O . THR A 1 454 ? -4.603 3.716 12.390 1.00 93.62 454 THR A O 1
ATOM 3522 N N . TYR A 1 455 ? -5.905 3.148 14.132 1.00 95.50 455 TYR A N 1
ATOM 3523 C CA . TYR A 1 455 ? -6.847 4.253 14.003 1.00 95.50 455 TYR A CA 1
ATOM 3524 C C . TYR A 1 455 ? -6.173 5.612 14.234 1.00 95.50 455 TYR A C 1
ATOM 3526 O O . TYR A 1 455 ? -6.300 6.506 13.394 1.00 95.50 455 TYR A O 1
ATOM 3534 N N . ALA A 1 456 ? -5.367 5.748 15.291 1.00 95.56 456 ALA A N 1
ATOM 3535 C CA . ALA A 1 456 ? -4.589 6.953 15.579 1.00 95.56 456 ALA A CA 1
ATOM 3536 C C . ALA A 1 456 ? -3.621 7.300 14.432 1.00 95.56 456 ALA A C 1
ATOM 3538 O O . ALA A 1 456 ? -3.564 8.446 13.977 1.00 95.56 456 ALA A O 1
ATOM 3539 N N . LEU A 1 457 ? -2.928 6.305 13.861 1.00 92.56 457 LEU A N 1
ATOM 3540 C CA . LEU A 1 457 ? -2.074 6.502 12.680 1.00 92.56 457 LEU A CA 1
ATOM 3541 C C . LEU A 1 457 ? -2.858 6.969 11.442 1.00 92.56 457 LEU A C 1
ATOM 3543 O O . LEU A 1 457 ? -2.347 7.767 10.641 1.00 92.56 457 LEU A O 1
ATOM 3547 N N . LYS A 1 458 ? -4.092 6.486 11.255 1.00 93.44 458 LYS A N 1
ATOM 3548 C CA . LYS A 1 458 ? -4.976 6.963 10.183 1.00 93.44 458 LYS A CA 1
ATOM 3549 C C . LYS A 1 458 ? -5.451 8.396 10.451 1.00 93.44 458 LYS A C 1
ATOM 3551 O O . LYS A 1 458 ? -5.384 9.214 9.537 1.00 93.44 458 LYS A O 1
ATOM 3556 N N . LEU A 1 459 ? -5.814 8.744 11.687 1.00 94.06 459 LEU A N 1
ATOM 3557 C CA . LEU A 1 459 ? -6.173 10.115 12.078 1.00 94.06 459 LEU A CA 1
ATOM 3558 C C . LEU A 1 459 ? -5.023 11.107 11.864 1.00 94.06 459 LEU A C 1
ATOM 3560 O O . LEU A 1 459 ? -5.227 12.156 11.255 1.00 94.06 459 LEU A O 1
ATOM 3564 N N . ARG A 1 460 ? -3.788 10.757 12.249 1.00 92.19 460 ARG A N 1
ATOM 3565 C CA . ARG A 1 460 ? -2.585 11.569 11.965 1.00 92.19 460 ARG A CA 1
ATOM 3566 C C . ARG A 1 460 ? -2.396 11.841 10.469 1.00 92.19 460 ARG A C 1
ATOM 3568 O O . ARG A 1 460 ? -1.811 12.843 10.071 1.00 92.19 460 ARG A O 1
ATOM 3575 N N . SER A 1 461 ? -2.898 10.953 9.612 1.00 89.50 461 SER A N 1
ATOM 3576 C CA . SER A 1 461 ? -2.845 11.153 8.162 1.00 89.50 461 SER A CA 1
ATOM 3577 C C . SER A 1 461 ? -3.804 12.262 7.700 1.00 89.50 461 SER A C 1
ATOM 3579 O O . SER A 1 461 ? -3.501 12.940 6.714 1.00 89.50 461 SER A O 1
ATOM 3581 N N . LEU A 1 462 ? -4.899 12.501 8.432 1.00 87.81 462 LEU A N 1
ATOM 3582 C CA . LEU A 1 462 ? -5.889 13.551 8.168 1.00 87.81 462 LEU A CA 1
ATOM 3583 C C . LEU A 1 462 ? -5.552 14.912 8.794 1.00 87.81 462 LEU A C 1
ATOM 3585 O O . LEU A 1 462 ? -5.964 15.935 8.245 1.00 87.81 462 LEU A O 1
ATOM 3589 N N . THR A 1 463 ? -4.795 14.960 9.895 1.00 83.50 463 THR A N 1
ATOM 3590 C CA . THR A 1 463 ? -4.561 16.210 10.649 1.00 83.50 463 THR A CA 1
ATOM 3591 C C . THR A 1 463 ? -3.826 17.292 9.865 1.00 83.50 463 THR A C 1
ATOM 3593 O O . THR A 1 463 ? -4.087 18.467 10.094 1.00 83.50 463 THR A O 1
ATOM 3596 N N . LEU A 1 464 ? -2.964 16.948 8.897 1.00 74.50 464 LEU A N 1
ATOM 3597 C CA . LEU A 1 464 ? -2.334 17.973 8.040 1.00 74.50 464 LEU A CA 1
ATOM 3598 C C . LEU A 1 464 ? -3.228 18.395 6.856 1.00 74.50 464 LEU A C 1
ATOM 3600 O O . LEU A 1 464 ? -2.740 19.038 5.935 1.00 74.50 464 LEU A O 1
ATOM 3604 N N . THR A 1 465 ? -4.491 17.962 6.814 1.00 69.06 465 THR A N 1
ATOM 3605 C CA . THR A 1 465 ? -5.442 18.287 5.735 1.00 69.06 465 THR A CA 1
ATOM 3606 C C . THR A 1 465 ? -6.760 18.892 6.221 1.00 69.06 465 THR A C 1
ATOM 3608 O O . THR A 1 465 ? -7.369 19.626 5.449 1.00 69.06 465 THR A O 1
ATOM 3611 N N . PHE A 1 466 ? -7.230 18.607 7.445 1.00 69.12 466 PHE A N 1
ATOM 3612 C CA . PHE A 1 466 ? -8.571 19.021 7.890 1.00 69.12 466 PHE A CA 1
ATOM 3613 C C . PHE A 1 466 ? -8.711 19.056 9.427 1.00 69.12 466 PHE A C 1
ATOM 3615 O O . PHE A 1 466 ? -8.208 18.149 10.083 1.00 69.12 466 PHE A O 1
ATOM 3622 N N . PHE A 1 467 ? -9.407 20.075 9.966 1.00 63.66 467 PHE A N 1
ATOM 3623 C CA . PHE A 1 467 ? -9.821 20.265 11.378 1.00 63.66 467 PHE A CA 1
ATOM 3624 C C . PHE A 1 467 ? -8.823 19.741 12.428 1.00 63.66 467 PHE A C 1
ATOM 3626 O O . PHE A 1 467 ? -9.047 18.701 13.049 1.00 63.66 467 PHE A O 1
ATOM 3633 N N . PRO A 1 468 ? -7.704 20.453 12.633 1.00 71.69 468 PRO A N 1
ATOM 3634 C CA . PRO A 1 468 ? -6.574 19.911 13.373 1.00 71.69 468 PRO A CA 1
ATOM 3635 C C . PRO A 1 468 ? -6.889 19.628 14.845 1.00 71.69 468 PRO A C 1
ATOM 3637 O O . PRO A 1 468 ? -6.435 18.607 15.350 1.00 71.69 468 PRO A O 1
ATOM 3640 N N . GLU A 1 469 ? -7.668 20.468 15.529 1.00 89.56 469 GLU A N 1
ATOM 3641 C CA . GLU A 1 469 ? -7.687 20.429 16.999 1.00 89.56 469 GLU A CA 1
ATOM 3642 C C . GLU A 1 469 ? -8.453 19.240 17.592 1.00 89.56 469 GLU A C 1
ATOM 3644 O O . GLU A 1 469 ? -7.889 18.503 18.398 1.00 89.56 469 GLU A O 1
ATOM 3649 N N . GLN A 1 470 ? -9.680 18.958 17.138 1.00 90.12 470 GLN A N 1
ATOM 3650 C CA . GLN A 1 470 ? -10.449 17.814 17.659 1.00 90.12 470 GLN A CA 1
ATOM 3651 C C . GLN A 1 470 ? -9.764 16.476 17.350 1.00 90.12 470 GLN A C 1
ATOM 3653 O O . GLN A 1 470 ? -9.689 15.590 18.199 1.00 90.12 470 GLN A O 1
ATOM 3658 N N . TYR A 1 471 ? -9.209 16.326 16.143 1.00 92.88 471 TYR A N 1
ATOM 3659 C CA . TYR A 1 471 ? -8.466 15.116 15.798 1.00 92.88 471 TYR A CA 1
ATOM 3660 C C . TYR A 1 471 ? -7.184 14.980 16.618 1.00 92.88 471 TYR A C 1
ATOM 3662 O O . TYR A 1 471 ? -6.876 13.874 17.053 1.00 92.88 471 TYR A O 1
ATOM 3670 N N . ARG A 1 472 ? -6.444 16.073 16.852 1.00 94.00 472 ARG A N 1
ATOM 3671 C CA . ARG A 1 472 ? -5.248 16.061 17.710 1.00 94.00 472 ARG A CA 1
ATOM 3672 C C . ARG A 1 472 ? -5.583 15.621 19.126 1.00 94.00 472 ARG A C 1
ATOM 3674 O O . ARG A 1 472 ? -4.886 14.762 19.658 1.00 94.00 472 ARG A O 1
ATOM 3681 N N . GLU A 1 473 ? -6.655 16.154 19.702 1.00 95.50 473 GLU A N 1
ATOM 3682 C CA . GLU A 1 473 ? -7.097 15.781 21.044 1.00 95.50 473 GLU A CA 1
ATOM 3683 C C . GLU A 1 473 ? -7.403 14.279 21.137 1.00 95.50 473 GLU A C 1
ATOM 3685 O O . GLU A 1 473 ? -6.902 13.592 22.029 1.00 95.50 473 GLU A O 1
ATOM 3690 N N . ILE A 1 474 ? -8.159 13.748 20.171 1.00 96.25 474 ILE A N 1
ATOM 3691 C CA . ILE A 1 474 ? -8.499 12.320 20.108 1.00 96.25 474 ILE A CA 1
ATOM 3692 C C . ILE A 1 474 ? -7.249 11.461 19.914 1.00 96.25 474 ILE A C 1
ATOM 3694 O O . ILE A 1 474 ? -7.118 10.441 20.582 1.00 96.25 474 ILE A O 1
ATOM 3698 N N . ILE A 1 475 ? -6.318 11.861 19.041 1.00 96.19 475 ILE A N 1
ATOM 3699 C CA . ILE A 1 475 ? -5.051 11.143 18.827 1.00 96.19 475 ILE A CA 1
ATOM 3700 C C . ILE A 1 475 ? -4.273 11.044 20.143 1.00 96.19 475 ILE A C 1
ATOM 3702 O O . ILE A 1 475 ? -3.871 9.947 20.522 1.00 96.19 475 ILE A O 1
ATOM 3706 N N . ILE A 1 476 ? -4.103 12.162 20.858 1.00 96.88 476 ILE A N 1
ATOM 3707 C CA . ILE A 1 476 ? -3.363 12.200 22.128 1.00 96.88 476 ILE A CA 1
ATOM 3708 C C . ILE A 1 476 ? -4.031 11.299 23.173 1.00 96.88 476 ILE A C 1
ATOM 3710 O O . ILE A 1 476 ? -3.345 10.538 23.857 1.00 96.88 476 ILE A O 1
ATOM 3714 N N . LYS A 1 477 ? -5.364 11.363 23.293 1.00 97.94 477 LYS A N 1
ATOM 3715 C CA . LYS A 1 477 ? -6.129 10.530 24.232 1.00 97.94 477 LYS A CA 1
ATOM 3716 C C . LYS A 1 477 ? -6.030 9.042 23.884 1.00 97.94 477 LYS A C 1
ATOM 3718 O O . LYS A 1 477 ? -5.711 8.247 24.763 1.00 97.94 477 LYS A O 1
ATOM 3723 N N . LEU A 1 478 ? -6.229 8.671 22.617 1.00 97.50 478 LEU A N 1
ATOM 3724 C CA . LEU A 1 478 ? -6.129 7.281 22.156 1.00 97.50 478 LEU A CA 1
ATOM 3725 C C . LEU A 1 478 ? -4.734 6.701 22.381 1.00 97.50 478 LEU A C 1
ATOM 3727 O O . LEU A 1 478 ? -4.6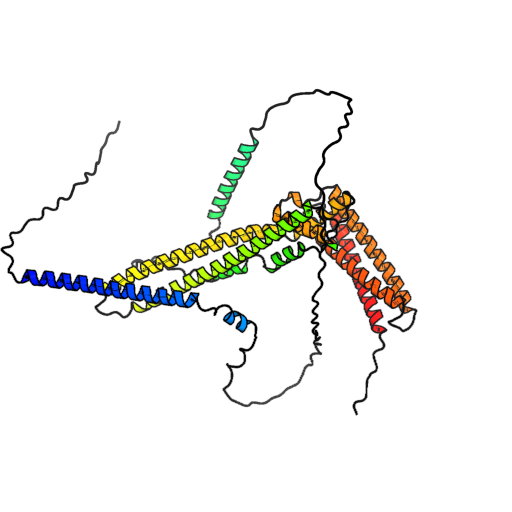16 5.594 22.888 1.00 97.50 478 LEU A O 1
ATOM 3731 N N . GLU A 1 479 ? -3.678 7.436 22.036 1.00 97.38 479 GLU A N 1
ATOM 3732 C CA . GLU A 1 479 ? -2.299 6.966 22.210 1.00 97.38 479 GLU A CA 1
ATOM 3733 C C . GLU A 1 479 ? -1.928 6.809 23.683 1.00 97.38 479 GLU A C 1
ATOM 3735 O O . GLU A 1 479 ? -1.250 5.849 24.053 1.00 97.38 479 GLU A O 1
ATOM 3740 N N . ARG A 1 480 ? -2.411 7.719 24.537 1.00 98.12 480 ARG A N 1
ATOM 3741 C CA . ARG A 1 480 ? -2.235 7.624 25.986 1.00 98.12 480 ARG A CA 1
ATOM 3742 C C . ARG A 1 480 ? -2.924 6.382 26.550 1.00 98.12 480 ARG A C 1
ATOM 3744 O O . ARG A 1 480 ? -2.270 5.618 27.255 1.00 98.12 480 ARG A O 1
ATOM 3751 N N . GLU A 1 481 ? -4.205 6.174 26.254 1.00 98.19 481 GLU A N 1
ATOM 3752 C CA . GLU A 1 481 ? -4.956 5.023 26.775 1.00 98.19 481 GLU A CA 1
ATOM 3753 C C . GLU A 1 481 ? -4.456 3.696 26.189 1.00 98.19 481 GLU A C 1
ATOM 3755 O O . GLU A 1 481 ? -4.311 2.722 26.923 1.00 98.19 481 GLU A O 1
ATOM 3760 N N . ALA A 1 482 ? -4.086 3.663 24.905 1.00 97.62 482 ALA A N 1
ATOM 3761 C CA . ALA A 1 482 ? -3.462 2.498 24.280 1.00 97.62 482 ALA A CA 1
ATOM 3762 C C . ALA A 1 482 ? -2.145 2.125 24.984 1.00 97.62 482 ALA A C 1
ATOM 3764 O O . ALA A 1 482 ? -1.932 0.962 25.324 1.00 97.62 482 ALA A O 1
ATOM 3765 N N . LEU A 1 483 ? -1.287 3.110 25.280 1.00 97.50 483 LEU A N 1
ATOM 3766 C CA . LEU A 1 483 ? -0.047 2.879 26.023 1.00 97.50 483 LEU A CA 1
ATOM 3767 C C . LEU A 1 483 ? -0.312 2.367 27.447 1.00 97.50 483 LEU A C 1
ATOM 3769 O O . LEU A 1 483 ? 0.412 1.496 27.927 1.00 97.50 483 LEU A O 1
ATOM 3773 N N . GLN A 1 484 ? -1.329 2.895 28.132 1.00 98.00 484 GLN A N 1
ATOM 3774 C CA . GLN A 1 484 ? -1.703 2.420 29.466 1.00 98.00 484 GLN A CA 1
ATOM 3775 C C . GLN A 1 484 ? -2.229 0.985 29.441 1.00 98.00 484 GLN A C 1
ATOM 3777 O O . GLN A 1 484 ? -1.822 0.185 30.284 1.00 98.00 484 GLN A O 1
ATOM 3782 N N . LEU A 1 485 ? -3.093 0.650 28.477 1.00 97.94 485 LEU A N 1
ATOM 3783 C CA . LEU A 1 485 ? -3.586 -0.711 28.294 1.00 97.94 485 LEU A CA 1
ATOM 3784 C C . LEU A 1 485 ? -2.420 -1.666 28.031 1.00 97.94 485 LEU A C 1
ATOM 3786 O O . LEU A 1 485 ? -2.308 -2.667 28.727 1.00 97.94 485 LEU A O 1
ATOM 3790 N N . ARG A 1 486 ? -1.496 -1.304 27.130 1.00 97.81 486 ARG A N 1
ATOM 3791 C CA . ARG A 1 486 ? -0.298 -2.100 26.835 1.00 97.81 486 ARG A CA 1
ATOM 3792 C C . ARG A 1 486 ? 0.552 -2.376 28.081 1.00 97.81 486 ARG A C 1
ATOM 3794 O O . ARG A 1 486 ? 0.938 -3.515 28.324 1.00 97.81 486 ARG A O 1
ATOM 3801 N N . LYS A 1 487 ? 0.821 -1.351 28.896 1.00 98.12 487 LYS A N 1
ATOM 3802 C CA . LYS A 1 487 ? 1.571 -1.524 30.152 1.00 98.12 487 LYS A CA 1
ATOM 3803 C C . LYS A 1 487 ? 0.859 -2.484 31.106 1.00 98.12 487 LYS A C 1
ATOM 3805 O O . LYS A 1 487 ? 1.505 -3.341 31.697 1.00 98.12 487 LYS A O 1
ATOM 3810 N N . LYS A 1 488 ? -0.469 -2.379 31.236 1.00 97.88 488 LYS A N 1
ATOM 3811 C CA . LYS A 1 488 ? -1.242 -3.315 32.067 1.00 97.88 488 LYS A CA 1
ATOM 3812 C C . LYS A 1 488 ? -1.244 -4.735 31.500 1.00 97.88 488 LYS A C 1
ATOM 3814 O O . LYS A 1 488 ? -1.111 -5.673 32.275 1.00 97.88 488 LYS A O 1
ATOM 3819 N N . THR A 1 489 ? -1.348 -4.907 30.181 1.00 97.69 489 THR A N 1
ATOM 3820 C CA . THR A 1 489 ? -1.255 -6.237 29.558 1.00 97.69 489 THR A CA 1
ATOM 3821 C C . THR A 1 489 ? 0.121 -6.864 29.779 1.00 97.69 489 THR A C 1
ATOM 3823 O O . THR A 1 489 ? 0.199 -8.051 30.065 1.00 97.69 489 THR A O 1
ATOM 3826 N N . GLU A 1 490 ? 1.203 -6.077 29.724 1.00 97.56 490 GLU A N 1
ATOM 3827 C CA . GLU A 1 490 ? 2.563 -6.557 30.015 1.00 97.56 490 GLU A CA 1
ATOM 3828 C C . GLU A 1 490 ? 2.696 -7.019 31.480 1.00 97.56 490 GLU A C 1
ATOM 3830 O O . GLU A 1 490 ? 3.233 -8.097 31.729 1.00 97.56 490 GLU A O 1
ATOM 3835 N N . LEU A 1 491 ? 2.137 -6.268 32.439 1.00 96.88 491 LEU A N 1
ATOM 3836 C CA . LEU A 1 491 ? 2.101 -6.668 33.855 1.00 96.88 491 LEU A CA 1
ATOM 3837 C C . LEU A 1 491 ? 1.284 -7.947 34.080 1.00 96.88 491 LEU A C 1
ATOM 3839 O O . LEU A 1 491 ? 1.740 -8.852 34.770 1.00 96.88 491 LEU A O 1
ATOM 3843 N N . ALA A 1 492 ? 0.106 -8.054 33.465 1.00 95.69 492 ALA A N 1
ATOM 3844 C CA . ALA A 1 492 ? -0.733 -9.247 33.555 1.00 95.69 492 ALA A CA 1
ATOM 3845 C C . ALA A 1 492 ? -0.025 -10.502 33.017 1.00 95.69 492 ALA A C 1
ATOM 3847 O O . ALA A 1 492 ? -0.097 -11.567 33.628 1.00 95.69 492 ALA A O 1
ATOM 3848 N N . VAL A 1 493 ? 0.699 -10.376 31.899 1.00 95.31 493 VAL A N 1
ATOM 3849 C CA . VAL A 1 493 ? 1.500 -11.474 31.337 1.00 95.31 493 VAL A CA 1
ATOM 3850 C C . VAL A 1 493 ? 2.627 -11.879 32.292 1.00 95.31 493 VAL A C 1
ATOM 3852 O O . VAL A 1 493 ? 2.852 -13.073 32.476 1.00 95.31 493 VAL A O 1
ATOM 3855 N N . GLN A 1 494 ? 3.299 -10.924 32.943 1.00 94.00 494 GLN A N 1
ATOM 3856 C CA . GLN A 1 494 ? 4.322 -11.223 33.955 1.00 94.00 494 GLN A CA 1
ATOM 3857 C C . GLN A 1 494 ? 3.731 -11.958 35.165 1.00 94.00 494 GLN A C 1
ATOM 3859 O O . GLN A 1 494 ? 4.295 -12.958 35.603 1.00 94.00 494 GLN A O 1
ATOM 3864 N N . SER A 1 495 ? 2.566 -11.530 35.662 1.00 91.06 495 SER A N 1
ATOM 3865 C CA . SER A 1 495 ? 1.865 -12.217 36.755 1.00 91.06 495 SER A CA 1
ATOM 3866 C C . SER A 1 495 ? 1.505 -13.663 36.398 1.00 91.06 495 SER A C 1
ATOM 3868 O O . SER A 1 495 ? 1.631 -14.552 37.236 1.00 91.06 495 SER A O 1
ATOM 3870 N N . LEU A 1 496 ? 1.117 -13.924 35.144 1.00 90.62 496 LEU A N 1
ATOM 3871 C CA . LEU A 1 496 ? 0.856 -15.282 34.657 1.00 90.62 496 LEU A CA 1
ATOM 3872 C C . LEU A 1 496 ? 2.128 -16.144 34.561 1.00 90.62 496 LEU A C 1
ATOM 3874 O O . LEU A 1 496 ? 2.042 -17.359 34.731 1.00 90.62 496 LEU A O 1
ATOM 3878 N N . GLN A 1 497 ? 3.292 -15.543 34.299 1.00 89.50 497 GLN A N 1
ATOM 3879 C CA . GLN A 1 497 ? 4.575 -16.252 34.200 1.00 89.50 497 GLN A CA 1
ATOM 3880 C C . GLN A 1 497 ? 5.190 -16.567 35.569 1.00 89.50 497 GLN A C 1
ATOM 3882 O O . GLN A 1 497 ? 5.723 -17.656 35.752 1.00 89.50 497 GLN A O 1
ATOM 3887 N N . CYS A 1 498 ? 5.080 -15.670 36.554 1.00 79.75 498 CYS A N 1
ATOM 3888 C CA . CYS A 1 498 ? 5.599 -15.915 37.908 1.00 79.75 498 CYS A CA 1
ATOM 3889 C C . CYS A 1 498 ? 4.920 -17.104 38.611 1.00 79.75 498 CYS A C 1
ATOM 3891 O O . CYS A 1 498 ? 5.511 -17.706 39.502 1.00 79.75 498 CYS A O 1
ATOM 3893 N N . ASN A 1 499 ? 3.705 -17.458 38.186 1.00 70.19 499 ASN A N 1
ATOM 3894 C CA . ASN A 1 499 ? 2.920 -18.550 38.758 1.00 70.19 499 ASN A CA 1
ATOM 3895 C C . ASN A 1 499 ? 3.110 -19.891 38.034 1.00 70.19 499 ASN A C 1
ATOM 3897 O O . ASN A 1 499 ? 2.494 -20.879 38.434 1.00 70.19 499 ASN A O 1
ATOM 3901 N N . SER A 1 500 ? 3.924 -19.964 36.971 1.00 71.19 500 SER A N 1
ATOM 3902 C CA . SER A 1 500 ? 4.329 -21.270 36.453 1.00 71.19 500 SER A CA 1
ATOM 3903 C C . SER A 1 500 ? 5.356 -21.841 37.430 1.00 71.19 500 SER A C 1
ATOM 3905 O O . SER A 1 500 ? 6.424 -21.232 37.550 1.00 71.19 500 SER A O 1
ATOM 3907 N N . PRO A 1 501 ? 5.068 -22.951 38.142 1.00 67.94 501 PRO A N 1
ATOM 3908 C CA . PRO A 1 501 ? 6.059 -23.573 39.004 1.00 67.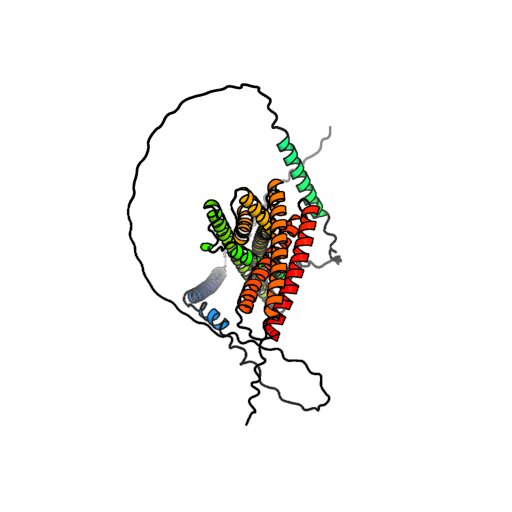94 501 PRO A CA 1
ATOM 3909 C C . PRO A 1 501 ? 7.286 -23.819 38.137 1.00 67.94 501 PRO A C 1
ATOM 3911 O O . PRO A 1 501 ? 7.192 -24.499 37.110 1.00 67.94 501 PRO A O 1
ATOM 3914 N N . GLN A 1 502 ? 8.410 -23.187 38.487 1.00 64.00 502 GLN A N 1
ATOM 3915 C CA . GLN A 1 502 ? 9.680 -23.531 37.874 1.00 64.00 502 GLN A CA 1
ATOM 3916 C C . GLN A 1 502 ? 9.808 -25.033 38.073 1.00 64.00 502 GLN A C 1
ATOM 3918 O O . GLN A 1 502 ? 9.851 -25.499 39.207 1.00 64.00 502 GLN A O 1
ATOM 3923 N N . ARG A 1 503 ? 9.727 -25.791 36.976 1.00 57.41 503 ARG A N 1
ATOM 3924 C CA . ARG A 1 503 ? 9.962 -27.229 36.981 1.00 57.41 503 ARG A CA 1
ATOM 3925 C C . ARG A 1 503 ? 11.353 -27.419 37.576 1.00 57.41 503 ARG A C 1
ATOM 3927 O O . ARG A 1 503 ? 12.351 -27.275 36.874 1.00 57.41 503 ARG A O 1
ATOM 3934 N N . GLU A 1 504 ? 11.403 -27.716 38.868 1.00 58.81 504 GLU A N 1
ATOM 3935 C CA . GLU A 1 504 ? 12.524 -28.355 39.537 1.00 58.81 504 GLU A CA 1
ATOM 3936 C C . GLU A 1 504 ? 12.661 -29.765 38.944 1.00 58.81 504 GLU A C 1
ATOM 3938 O O . GLU A 1 504 ? 12.358 -30.773 39.565 1.00 58.81 504 GLU A O 1
ATOM 3943 N N . GLU A 1 505 ? 13.083 -29.849 37.684 1.00 59.72 505 GLU A N 1
ATOM 3944 C CA . GLU A 1 505 ? 13.697 -31.048 37.125 1.00 59.72 505 GLU A CA 1
ATOM 3945 C C . GLU A 1 505 ? 15.203 -30.801 37.042 1.00 59.72 505 GLU A C 1
ATOM 3947 O O . GLU A 1 505 ? 15.828 -30.896 35.988 1.00 59.72 505 GLU A O 1
ATOM 3952 N N . ALA A 1 506 ? 15.814 -30.503 38.189 1.00 61.31 506 ALA A N 1
ATOM 3953 C CA . ALA A 1 506 ? 17.207 -30.861 38.394 1.00 61.31 506 ALA A CA 1
ATOM 3954 C C . ALA A 1 506 ? 17.246 -32.380 38.623 1.00 61.31 506 ALA A C 1
ATOM 3956 O O . ALA A 1 506 ? 17.296 -32.852 39.755 1.00 61.31 506 ALA A O 1
ATOM 3957 N N . LYS A 1 507 ? 17.172 -33.166 37.540 1.00 68.88 507 LYS A N 1
ATOM 3958 C CA . LYS A 1 507 ? 17.619 -34.561 37.599 1.00 68.88 507 LYS A CA 1
ATOM 3959 C C . LYS A 1 507 ? 19.126 -34.526 37.875 1.00 68.88 507 LYS A C 1
ATOM 3961 O O . LYS A 1 507 ? 19.846 -33.967 37.044 1.00 68.88 507 LYS A O 1
ATOM 3966 N N . PRO A 1 508 ? 19.621 -35.077 38.996 1.00 68.06 508 PRO A N 1
ATOM 3967 C CA . PRO A 1 508 ? 21.054 -35.254 39.167 1.00 68.06 508 PRO A CA 1
ATOM 3968 C C . PRO A 1 508 ? 21.553 -36.174 38.043 1.00 68.06 508 PRO A C 1
ATOM 3970 O O . PRO A 1 508 ? 20.991 -37.246 37.814 1.00 68.06 508 PRO A O 1
ATOM 3973 N N . LEU A 1 509 ? 22.552 -35.707 37.291 1.00 69.19 509 LEU A N 1
ATOM 3974 C CA . LEU A 1 509 ? 23.304 -36.544 36.355 1.00 69.19 509 LEU A CA 1
ATOM 3975 C C . LEU A 1 509 ? 24.019 -37.648 37.163 1.00 69.19 509 LEU A C 1
ATOM 3977 O O . LEU A 1 509 ? 24.558 -37.320 38.223 1.00 69.19 509 LEU A O 1
ATOM 3981 N N . PRO A 1 510 ? 23.978 -38.915 36.709 1.00 73.88 510 PRO A N 1
ATOM 3982 C CA . PRO A 1 510 ? 24.616 -40.039 37.393 1.00 73.88 510 PRO A CA 1
ATOM 3983 C C . PRO A 1 510 ? 26.143 -39.953 37.405 1.00 73.88 510 PRO A C 1
ATOM 3985 O O . PRO A 1 510 ? 26.717 -39.387 36.442 1.00 73.88 510 PRO A O 1
#

Nearest PDB structures (foldseek):
  5n72-assembly1_A-2  TM=4.822E-01  e=8.507E+00  Legionella pneumophila
  5da9-assembly1_A  TM=2.733E-01  e=7.725E+00  Thermochaetoides thermophila DSM 1495